Protein AF-A0A1Y2CZI5-F1 (afdb_monomer_lite)

Structure (mmCIF, N/CA/C/O backbone):
data_AF-A0A1Y2CZI5-F1
#
_entry.id   AF-A0A1Y2CZI5-F1
#
loop_
_atom_site.group_PDB
_atom_site.id
_atom_site.type_symbol
_atom_site.label_atom_id
_atom_site.label_alt_id
_atom_site.label_comp_id
_atom_site.label_asym_id
_atom_site.label_entity_id
_atom_site.label_seq_id
_atom_site.pdbx_PDB_ins_code
_atom_site.Cartn_x
_atom_site.Cartn_y
_atom_site.Cartn_z
_atom_site.occupancy
_atom_site.B_iso_or_equiv
_atom_site.auth_seq_id
_atom_site.auth_comp_id
_atom_site.auth_asym_id
_atom_site.auth_atom_id
_atom_site.pdbx_PDB_model_num
ATOM 1 N N . MET A 1 1 ? -21.060 -23.706 -5.623 1.00 43.91 1 MET A N 1
ATOM 2 C CA . MET A 1 1 ? -20.059 -22.884 -6.348 1.00 43.91 1 MET A CA 1
ATOM 3 C C . MET A 1 1 ? -20.024 -21.435 -5.858 1.00 43.91 1 MET A C 1
ATOM 5 O O . MET A 1 1 ? -18.934 -20.980 -5.544 1.00 43.91 1 MET A O 1
ATOM 9 N N . ARG A 1 2 ? -21.166 -20.739 -5.695 1.00 41.38 2 ARG A N 1
ATOM 10 C CA . ARG A 1 2 ? -21.216 -19.366 -5.136 1.00 41.38 2 ARG A CA 1
ATOM 11 C C . ARG A 1 2 ? -20.555 -19.220 -3.750 1.00 41.38 2 ARG A C 1
ATOM 13 O O . ARG A 1 2 ? -19.788 -18.287 -3.561 1.00 41.38 2 ARG A O 1
ATOM 20 N N . GLY A 1 3 ? -20.729 -20.196 -2.853 1.00 44.66 3 GLY A N 1
ATOM 21 C CA . GLY A 1 3 ? -20.149 -20.149 -1.500 1.00 44.66 3 GLY A CA 1
ATOM 22 C C . GLY A 1 3 ? -18.612 -20.156 -1.416 1.00 44.66 3 GLY A C 1
ATOM 23 O O . GLY A 1 3 ? -18.057 -19.553 -0.510 1.00 44.66 3 GLY A O 1
ATOM 24 N N . VAL A 1 4 ? -17.891 -20.770 -2.367 1.00 49.34 4 VAL A N 1
ATOM 25 C CA . VAL A 1 4 ? -16.408 -20.823 -2.322 1.00 49.34 4 VAL A CA 1
ATOM 26 C C . VAL A 1 4 ? -15.793 -19.480 -2.730 1.00 49.34 4 VAL A C 1
ATOM 28 O O . VAL A 1 4 ? -14.817 -19.033 -2.133 1.00 49.34 4 VAL A O 1
ATOM 31 N N . MET A 1 5 ? -16.403 -18.810 -3.712 1.00 50.72 5 MET A N 1
ATOM 32 C CA . MET A 1 5 ? -16.009 -17.464 -4.135 1.00 50.72 5 MET A CA 1
ATOM 33 C C . MET A 1 5 ? -16.440 -16.397 -3.128 1.00 50.72 5 MET A C 1
ATOM 35 O O . MET A 1 5 ? -15.649 -15.506 -2.839 1.00 50.72 5 MET A O 1
ATOM 39 N N . ALA A 1 6 ? -17.634 -16.517 -2.535 1.00 48.41 6 ALA A N 1
ATOM 40 C CA . ALA A 1 6 ? -18.062 -15.651 -1.434 1.00 48.41 6 ALA A CA 1
ATOM 41 C C . ALA A 1 6 ? -17.072 -15.720 -0.259 1.00 48.41 6 ALA A C 1
ATOM 43 O O . ALA A 1 6 ? -16.664 -14.691 0.267 1.00 48.41 6 ALA A O 1
ATOM 44 N N . MET A 1 7 ? -16.566 -16.918 0.056 1.00 52.22 7 MET A N 1
ATOM 45 C CA . MET A 1 7 ? -15.538 -17.100 1.079 1.00 52.22 7 MET A CA 1
ATOM 46 C C . MET A 1 7 ? -14.205 -16.432 0.695 1.00 52.22 7 MET A C 1
ATOM 48 O O . MET A 1 7 ? -13.602 -15.761 1.526 1.00 52.22 7 MET A O 1
ATOM 52 N N . ALA A 1 8 ? -13.747 -16.555 -0.558 1.00 49.16 8 ALA A N 1
ATOM 53 C CA . ALA A 1 8 ? -12.520 -15.901 -1.040 1.00 49.16 8 ALA A CA 1
ATOM 54 C C . ALA A 1 8 ? -12.619 -14.363 -1.091 1.00 49.16 8 ALA A C 1
ATOM 56 O O . ALA A 1 8 ? -11.621 -13.674 -0.877 1.00 49.16 8 ALA A O 1
ATOM 57 N N . VAL A 1 9 ? -13.816 -13.823 -1.333 1.00 47.09 9 VAL A N 1
ATOM 58 C CA . VAL A 1 9 ? -14.096 -12.380 -1.289 1.00 47.09 9 VAL A CA 1
ATOM 59 C C . VAL A 1 9 ? -14.197 -11.885 0.159 1.00 47.09 9 VAL A C 1
ATOM 61 O O . VAL A 1 9 ? -13.548 -10.895 0.494 1.00 47.09 9 VAL A O 1
ATOM 64 N N . ALA A 1 10 ? -14.876 -12.612 1.051 1.00 49.97 10 ALA A N 1
ATOM 65 C CA . ALA A 1 10 ? -14.895 -12.323 2.490 1.00 49.97 10 ALA A CA 1
ATOM 66 C C . ALA A 1 10 ? -13.476 -12.345 3.103 1.00 49.97 10 ALA A C 1
ATOM 68 O O . ALA A 1 10 ? -13.124 -11.503 3.932 1.00 49.97 10 ALA A O 1
ATOM 69 N N . MET A 1 11 ? -12.594 -13.225 2.607 1.00 55.53 11 MET A N 1
ATOM 70 C CA . MET A 1 11 ? -11.165 -13.272 2.958 1.00 55.53 11 MET A CA 1
ATOM 71 C C . MET A 1 11 ? -10.382 -11.995 2.596 1.00 55.53 11 MET A C 1
ATOM 73 O O . MET A 1 11 ? -9.362 -11.708 3.231 1.00 55.53 11 MET A O 1
ATOM 77 N N . ALA A 1 12 ? -10.834 -11.205 1.614 1.00 50.03 12 ALA A N 1
ATOM 78 C CA . ALA A 1 12 ? -10.233 -9.908 1.304 1.00 50.03 12 ALA A CA 1
ATOM 79 C C . ALA A 1 12 ? -10.639 -8.817 2.318 1.00 50.03 12 ALA A C 1
ATOM 81 O O . ALA A 1 12 ? -9.858 -7.888 2.544 1.00 50.03 12 ALA A O 1
ATOM 82 N N . GLY A 1 13 ? -11.793 -8.957 2.979 1.00 45.16 13 GLY A N 1
ATOM 83 C CA . GLY A 1 13 ? -12.337 -7.991 3.940 1.00 45.16 13 GLY A CA 1
ATOM 84 C C . GLY A 1 13 ? -11.952 -8.239 5.404 1.00 45.16 13 GLY A C 1
ATOM 85 O O . GLY A 1 13 ? -11.730 -7.287 6.146 1.00 45.16 13 GLY A O 1
ATOM 86 N N . CYS A 1 14 ? -11.791 -9.491 5.843 1.00 47.22 14 CYS A N 1
ATOM 87 C CA . CYS A 1 14 ? -11.572 -9.780 7.267 1.00 47.22 14 CYS A CA 1
ATOM 88 C C . CYS A 1 14 ? -10.125 -9.492 7.732 1.00 47.22 14 CYS A C 1
ATOM 90 O O . CYS A 1 14 ? -9.143 -9.974 7.158 1.00 47.22 14 CYS A O 1
ATOM 92 N N . GLY A 1 15 ? -9.985 -8.701 8.802 1.00 45.84 15 GLY A N 1
ATOM 93 C CA . GLY A 1 15 ? -8.705 -8.267 9.390 1.00 45.84 15 GLY A CA 1
ATOM 94 C C . GLY A 1 15 ? -8.096 -9.204 10.448 1.00 45.84 15 GLY A C 1
ATOM 95 O O . GLY A 1 15 ? -7.118 -8.829 11.091 1.00 45.84 15 GLY A O 1
ATOM 96 N N . GLY A 1 16 ? -8.655 -10.401 10.660 1.00 50.38 16 GLY A N 1
ATOM 97 C CA . GLY A 1 16 ? -8.177 -11.368 11.658 1.00 50.38 16 GLY A CA 1
ATOM 98 C C . GLY A 1 16 ? -7.331 -12.489 11.045 1.00 50.38 16 GLY A C 1
ATOM 99 O O . GLY A 1 16 ? -7.824 -13.240 10.205 1.00 50.38 16 GLY A O 1
ATOM 100 N N . GLY A 1 17 ? -6.075 -12.631 11.485 1.00 54.59 17 GLY A N 1
ATOM 101 C CA . GLY A 1 17 ? -5.131 -13.638 10.969 1.00 54.59 17 GLY A CA 1
ATOM 102 C C . GLY A 1 17 ? -5.592 -15.092 11.146 1.00 54.59 17 GLY A C 1
ATOM 103 O O . GLY A 1 17 ? -5.389 -15.910 10.249 1.00 54.59 17 GLY A O 1
ATOM 104 N N . ASP A 1 18 ? -6.285 -15.408 12.241 1.00 56.19 18 ASP A N 1
ATOM 105 C CA . ASP A 1 18 ? -6.706 -16.785 12.541 1.00 56.19 18 ASP A CA 1
ATOM 106 C C . ASP A 1 18 ? -7.914 -17.225 11.697 1.00 56.19 18 ASP A C 1
ATOM 108 O O . ASP A 1 18 ? -7.933 -18.332 11.156 1.00 56.19 18 ASP A O 1
ATOM 112 N N . ALA A 1 19 ? -8.883 -16.326 11.490 1.00 60.84 19 ALA A N 1
ATOM 113 C CA . ALA A 1 19 ? -10.051 -16.578 10.643 1.00 60.84 19 ALA A CA 1
ATOM 114 C C . ALA A 1 19 ? -9.662 -16.721 9.163 1.00 60.84 19 ALA A C 1
ATOM 116 O O . ALA A 1 19 ? -10.159 -17.612 8.472 1.00 60.84 19 ALA A O 1
ATOM 117 N N . ALA A 1 20 ? -8.716 -15.899 8.692 1.00 58.16 20 ALA A N 1
ATOM 118 C CA . ALA A 1 20 ? -8.153 -16.044 7.356 1.00 58.16 20 ALA A CA 1
ATOM 119 C C . ALA A 1 20 ? -7.488 -17.420 7.200 1.00 58.16 20 ALA A C 1
ATOM 121 O O . ALA A 1 20 ? -7.803 -18.152 6.266 1.00 58.16 20 ALA A O 1
ATOM 122 N N . THR A 1 21 ? -6.638 -17.826 8.148 1.00 57.19 21 THR A N 1
ATOM 123 C CA . THR A 1 21 ? -5.921 -19.112 8.089 1.00 57.19 21 THR A CA 1
ATOM 124 C C . THR A 1 21 ? -6.876 -20.314 8.046 1.00 57.19 21 THR A C 1
ATOM 126 O O . THR A 1 21 ? -6.683 -21.223 7.236 1.00 57.19 21 THR A O 1
ATOM 129 N N . ALA A 1 22 ? -7.955 -20.300 8.836 1.00 62.81 22 ALA A N 1
ATOM 130 C CA . ALA A 1 22 ? -8.986 -21.341 8.812 1.00 62.81 22 ALA A CA 1
ATOM 131 C C . ALA A 1 22 ? -9.787 -21.368 7.492 1.00 62.81 22 ALA A C 1
ATOM 133 O O . ALA A 1 22 ? -10.063 -22.443 6.951 1.00 62.81 22 ALA A O 1
ATOM 134 N N . ALA A 1 23 ? -10.115 -20.201 6.927 1.00 64.06 23 ALA A N 1
ATOM 135 C CA . ALA A 1 23 ? -10.774 -20.100 5.625 1.00 64.06 23 ALA A CA 1
ATOM 136 C C . ALA A 1 23 ? -9.881 -20.628 4.487 1.00 64.06 23 ALA A C 1
ATOM 138 O O . ALA A 1 23 ? -10.355 -21.358 3.613 1.00 64.06 23 ALA A O 1
ATOM 139 N N . PHE A 1 24 ? -8.573 -20.358 4.542 1.00 60.88 24 PHE A N 1
ATOM 140 C CA . PHE A 1 24 ? -7.605 -20.900 3.588 1.00 60.88 24 PHE A CA 1
ATOM 141 C C . PHE A 1 24 ? -7.429 -22.418 3.720 1.00 60.88 24 PHE A C 1
ATOM 143 O O . PHE A 1 24 ? -7.357 -23.097 2.698 1.00 60.88 24 PHE A O 1
ATOM 150 N N . ALA A 1 25 ? -7.453 -22.982 4.933 1.00 61.94 25 ALA A N 1
ATOM 151 C CA . ALA A 1 25 ? -7.458 -24.436 5.129 1.00 61.94 25 ALA A CA 1
ATOM 152 C C . ALA A 1 25 ? -8.707 -25.095 4.509 1.00 61.94 25 ALA A C 1
ATOM 154 O O . ALA A 1 25 ? -8.621 -26.165 3.904 1.00 61.94 25 ALA A O 1
ATOM 155 N N . LYS A 1 26 ? -9.863 -24.423 4.579 1.00 66.44 26 LYS A N 1
ATOM 156 C CA . LYS A 1 26 ? -11.109 -24.884 3.950 1.00 66.44 26 LYS A CA 1
ATOM 157 C C . LYS A 1 26 ? -11.052 -24.793 2.419 1.00 66.44 26 LYS A C 1
ATOM 159 O O . LYS A 1 26 ? -11.504 -25.714 1.744 1.00 66.44 26 LYS A O 1
ATOM 164 N N . VAL A 1 27 ? -10.440 -23.746 1.856 1.00 61.19 27 VAL A N 1
ATOM 165 C CA . VAL A 1 27 ? -10.184 -23.632 0.403 1.00 61.19 27 VAL A CA 1
ATOM 166 C C . VAL A 1 27 ? -9.156 -24.653 -0.084 1.00 61.19 27 VAL A C 1
ATOM 168 O O . VAL A 1 27 ? -9.326 -25.205 -1.170 1.00 61.19 27 VAL A O 1
ATOM 171 N N . ALA A 1 28 ? -8.135 -24.968 0.714 1.00 57.91 28 ALA A N 1
ATOM 172 C CA . ALA A 1 28 ? -7.185 -26.038 0.416 1.00 57.91 28 ALA A CA 1
ATOM 173 C C . ALA A 1 28 ? -7.880 -27.410 0.385 1.00 57.91 28 ALA A C 1
ATOM 175 O O . ALA A 1 28 ? -7.688 -28.177 -0.557 1.00 57.91 28 ALA A O 1
ATOM 176 N N . ALA A 1 29 ? -8.768 -27.683 1.347 1.00 65.44 29 ALA A N 1
ATOM 177 C CA . ALA A 1 29 ? -9.583 -28.896 1.355 1.00 65.44 29 ALA A CA 1
ATOM 178 C C . ALA A 1 29 ? -10.532 -28.966 0.144 1.00 65.44 29 ALA A C 1
ATOM 180 O O . ALA A 1 29 ? -10.679 -30.023 -0.470 1.00 65.44 29 ALA A O 1
ATOM 181 N N . LEU A 1 30 ? -11.133 -27.839 -0.251 1.00 65.56 30 LEU A N 1
ATOM 182 C CA . LEU A 1 30 ? -12.016 -27.749 -1.418 1.00 65.56 30 LEU A CA 1
ATOM 183 C C . LEU A 1 30 ? -11.267 -27.790 -2.760 1.00 65.56 30 LEU A C 1
ATOM 185 O O . LEU A 1 30 ? -11.841 -28.253 -3.744 1.00 65.56 30 LEU A O 1
ATOM 189 N N . SER A 1 31 ? -9.995 -27.378 -2.806 1.00 58.03 31 SER A N 1
ATOM 190 C CA . SER A 1 31 ? -9.148 -27.422 -4.012 1.00 58.03 31 SER A CA 1
ATOM 191 C C . SER A 1 31 ? -8.842 -28.840 -4.492 1.00 58.03 31 SER A C 1
ATOM 193 O O . SER A 1 31 ? -8.422 -29.020 -5.629 1.00 58.03 31 SER A O 1
ATOM 195 N N . THR A 1 32 ? -9.116 -29.865 -3.680 1.00 59.94 32 THR A N 1
ATOM 196 C CA . THR A 1 32 ? -9.090 -31.266 -4.131 1.00 59.94 32 THR A CA 1
ATOM 197 C C . THR A 1 32 ? -10.141 -31.564 -5.209 1.00 59.94 32 THR A C 1
ATOM 199 O O . THR A 1 32 ? -10.016 -32.548 -5.936 1.00 59.94 32 THR A O 1
ATOM 202 N N . ARG A 1 33 ? -11.159 -30.706 -5.374 1.00 65.75 33 ARG A N 1
ATOM 203 C CA . ARG A 1 33 ? -12.142 -30.794 -6.461 1.00 65.75 33 ARG A CA 1
ATOM 204 C C . ARG A 1 33 ? -11.700 -29.938 -7.652 1.00 65.75 33 ARG A C 1
ATOM 206 O O . ARG A 1 33 ? -11.676 -28.713 -7.554 1.00 65.75 33 ARG A O 1
ATOM 213 N N . ASN A 1 34 ? -11.449 -30.585 -8.797 1.00 64.50 34 ASN A N 1
ATOM 214 C CA . ASN A 1 34 ? -11.023 -29.969 -10.070 1.00 64.50 34 ASN A CA 1
ATOM 215 C C . ASN A 1 34 ? -11.777 -28.682 -10.455 1.00 64.50 34 ASN A C 1
ATOM 217 O O . ASN A 1 34 ? -11.180 -27.763 -11.002 1.00 64.50 34 ASN A O 1
ATOM 221 N N . SER A 1 35 ? -13.065 -28.567 -10.115 1.00 70.50 35 SER A N 1
ATOM 222 C CA . SER A 1 35 ? -13.884 -27.391 -10.437 1.00 70.50 35 SER A CA 1
ATOM 223 C C . SER A 1 35 ? -13.437 -26.086 -9.767 1.00 70.50 35 SER A C 1
ATOM 225 O O . SER A 1 35 ? -13.902 -25.022 -10.159 1.00 70.50 35 SER A O 1
ATOM 227 N N . VAL A 1 36 ? -12.617 -26.145 -8.712 1.00 70.31 36 VAL A N 1
ATOM 228 C CA . VAL A 1 36 ? -12.179 -24.951 -7.965 1.00 70.31 36 VAL A CA 1
ATOM 229 C C . VAL A 1 36 ? -10.988 -24.266 -8.637 1.00 70.31 36 VAL A C 1
ATOM 231 O O . VAL A 1 36 ? -10.862 -23.049 -8.538 1.00 70.31 36 VAL A O 1
ATOM 234 N N . LEU A 1 37 ? -10.150 -25.017 -9.359 1.00 76.50 37 LEU A N 1
ATOM 235 C CA . LEU A 1 37 ? -8.983 -24.470 -10.061 1.00 76.50 37 LEU A CA 1
ATOM 236 C C . LEU A 1 37 ? -9.392 -23.574 -11.237 1.00 76.50 37 LEU A C 1
ATOM 238 O O . LEU A 1 37 ? -8.804 -22.511 -11.434 1.00 76.50 37 LEU A O 1
ATOM 242 N N . ASP A 1 38 ? -10.448 -23.975 -11.947 1.00 80.62 38 ASP A N 1
ATOM 243 C CA . ASP A 1 38 ? -10.998 -23.241 -13.091 1.00 80.62 38 ASP A CA 1
ATOM 244 C C . ASP A 1 38 ? -12.061 -22.208 -12.687 1.00 80.62 38 ASP A C 1
ATOM 246 O O . ASP A 1 38 ? -12.578 -21.475 -13.531 1.00 80.62 38 ASP A O 1
ATOM 250 N N . ALA A 1 39 ? -12.408 -22.124 -11.399 1.00 83.06 39 ALA A N 1
ATOM 251 C CA . ALA A 1 39 ? -13.369 -21.140 -10.927 1.00 83.06 39 ALA A CA 1
ATOM 252 C C . ALA A 1 39 ? -12.776 -19.731 -11.046 1.00 83.06 39 ALA A C 1
ATOM 254 O O . ALA A 1 39 ? -11.789 -19.390 -10.386 1.00 83.06 39 ALA A O 1
ATOM 255 N N . THR A 1 40 ? -13.414 -18.897 -11.864 1.00 88.19 40 THR A N 1
ATOM 256 C CA . THR A 1 40 ? -13.052 -17.491 -12.045 1.00 88.19 40 THR A CA 1
ATOM 257 C C . THR A 1 40 ? -14.077 -16.558 -11.410 1.00 88.19 40 THR A C 1
ATOM 259 O O . THR A 1 40 ? -15.275 -16.848 -11.408 1.00 88.19 40 THR A O 1
ATOM 262 N N . ASP A 1 41 ? -13.620 -15.426 -10.880 1.00 89.00 41 ASP A N 1
ATOM 263 C CA . ASP A 1 41 ? -14.491 -14.339 -10.432 1.00 89.00 41 ASP A CA 1
ATOM 264 C C . ASP A 1 41 ? -15.188 -13.650 -11.628 1.00 89.00 41 ASP A C 1
ATOM 266 O O . ASP A 1 41 ? -14.994 -14.010 -12.794 1.00 89.00 41 ASP A O 1
ATOM 270 N N . ARG A 1 42 ? -15.992 -12.611 -11.357 1.00 88.50 42 ARG A N 1
ATOM 271 C CA . ARG A 1 42 ? -16.656 -11.814 -12.411 1.00 88.50 42 ARG A CA 1
ATOM 272 C C . ARG A 1 42 ? -15.668 -11.097 -13.346 1.00 88.50 42 ARG A C 1
ATOM 274 O O . ARG A 1 42 ? -16.053 -10.677 -14.429 1.00 88.50 42 ARG A O 1
ATOM 281 N N . CYS A 1 43 ? -14.413 -10.949 -12.929 1.00 85.44 43 CYS A N 1
ATOM 282 C CA . CYS A 1 43 ? -13.327 -10.356 -13.702 1.00 85.44 43 CYS A CA 1
ATOM 283 C C . CYS A 1 43 ? -12.464 -11.408 -14.426 1.00 85.44 43 CYS A C 1
ATOM 285 O O . CYS A 1 43 ? -11.425 -11.046 -14.980 1.00 85.44 43 CYS A O 1
ATOM 287 N N . GLY A 1 44 ? -12.835 -12.693 -14.397 1.00 86.25 44 GLY A N 1
ATOM 288 C CA . GLY A 1 44 ? -12.043 -13.767 -14.997 1.00 86.25 44 GLY A CA 1
ATOM 289 C C . GLY A 1 44 ? -10.796 -14.166 -14.192 1.00 86.25 44 GLY A C 1
ATOM 290 O O . GLY A 1 44 ? -9.892 -14.794 -14.738 1.00 86.25 44 GLY A O 1
ATOM 291 N N . ARG A 1 45 ? -10.697 -13.797 -12.911 1.00 88.81 45 ARG A N 1
ATOM 292 C CA . ARG A 1 45 ? -9.551 -14.088 -12.036 1.00 88.81 45 ARG A CA 1
ATOM 293 C C . ARG A 1 45 ? -9.774 -15.389 -11.281 1.00 88.81 45 ARG A C 1
ATOM 295 O O . ARG A 1 45 ? -10.793 -15.576 -10.627 1.00 88.81 45 ARG A O 1
ATOM 302 N N . THR A 1 46 ? -8.795 -16.278 -11.348 1.00 89.69 46 THR A N 1
ATOM 303 C CA . THR A 1 46 ? -8.800 -17.546 -10.604 1.00 89.69 46 THR A CA 1
ATOM 304 C C . THR A 1 46 ? -8.425 -17.350 -9.132 1.00 89.69 46 THR A C 1
ATOM 306 O O . THR A 1 46 ? -7.864 -16.320 -8.750 1.00 89.69 46 THR A O 1
ATOM 309 N N . ALA A 1 47 ? -8.639 -18.368 -8.295 1.00 88.88 47 ALA A N 1
ATOM 310 C CA . ALA A 1 47 ? -8.195 -18.359 -6.895 1.00 88.88 47 ALA A CA 1
ATOM 311 C C . ALA A 1 47 ? -6.695 -18.024 -6.737 1.00 88.88 47 ALA A C 1
ATOM 313 O O . ALA A 1 47 ? -6.306 -17.304 -5.816 1.00 88.88 47 ALA A O 1
ATOM 314 N N . LEU A 1 48 ? -5.856 -18.468 -7.681 1.00 89.94 48 LEU A N 1
ATOM 315 C CA . LEU A 1 48 ? -4.422 -18.171 -7.693 1.00 89.94 48 LEU A CA 1
ATOM 316 C C . LEU A 1 48 ? -4.132 -16.675 -7.920 1.00 89.94 48 LEU A C 1
ATOM 318 O O . LEU A 1 48 ? -3.214 -16.131 -7.310 1.00 89.94 48 LEU A O 1
ATOM 322 N N . HIS A 1 49 ? -4.940 -15.981 -8.734 1.00 91.00 49 HIS A N 1
ATOM 323 C CA . HIS A 1 49 ? -4.836 -14.525 -8.881 1.00 91.00 49 HIS A CA 1
ATOM 324 C C . HIS A 1 49 ? -5.149 -13.816 -7.562 1.00 91.00 49 HIS A C 1
ATOM 326 O O . HIS A 1 49 ? -4.446 -12.883 -7.183 1.00 91.00 49 HIS A O 1
ATOM 332 N N . HIS A 1 50 ? -6.181 -14.261 -6.842 1.00 90.12 50 HIS A N 1
ATOM 333 C CA . HIS A 1 50 ? -6.522 -13.688 -5.541 1.00 90.12 50 HIS A CA 1
ATOM 334 C C . HIS A 1 50 ? -5.447 -13.964 -4.488 1.00 90.12 50 HIS A C 1
ATOM 336 O O . HIS A 1 50 ? -5.145 -13.067 -3.699 1.00 90.12 50 HIS A O 1
ATOM 342 N N . ALA A 1 51 ? -4.822 -15.146 -4.501 1.00 90.00 51 ALA A N 1
ATOM 343 C CA . ALA A 1 51 ? -3.682 -15.452 -3.638 1.00 90.00 51 ALA A CA 1
ATOM 344 C C . ALA A 1 51 ? -2.511 -14.494 -3.911 1.00 90.00 51 ALA A C 1
ATOM 346 O O . ALA A 1 51 ? -2.011 -13.859 -2.986 1.00 90.00 51 ALA A O 1
ATOM 347 N N . ALA A 1 52 ? -2.144 -14.302 -5.179 1.00 90.81 52 ALA A N 1
ATOM 348 C CA . ALA A 1 52 ? -1.095 -13.363 -5.575 1.00 90.81 52 ALA A CA 1
ATOM 349 C C . ALA A 1 52 ? -1.415 -11.907 -5.196 1.00 90.81 52 ALA A C 1
ATOM 351 O O . ALA A 1 52 ? -0.575 -11.208 -4.636 1.00 90.81 52 ALA A O 1
ATOM 352 N N . LEU A 1 53 ? -2.651 -11.449 -5.422 1.00 90.19 53 LEU A N 1
ATOM 353 C CA . LEU A 1 53 ? -3.088 -10.111 -5.008 1.00 90.19 53 LEU A CA 1
ATOM 354 C C . LEU A 1 53 ? -3.050 -9.940 -3.482 1.00 90.19 53 LEU A C 1
ATOM 356 O O . LEU A 1 53 ? -2.649 -8.886 -2.991 1.00 90.19 53 LEU A O 1
ATOM 360 N N . SER A 1 54 ? -3.430 -10.980 -2.739 1.00 89.62 54 SER A N 1
ATOM 361 C CA . SER A 1 54 ? -3.449 -10.975 -1.273 1.00 89.62 54 SER A CA 1
ATOM 362 C C . SER A 1 54 ? -2.054 -11.045 -0.661 1.00 89.62 54 SER A C 1
ATOM 364 O O . SER A 1 54 ? -1.865 -10.548 0.446 1.00 89.62 54 SER A O 1
ATOM 366 N N . ALA A 1 55 ? -1.066 -11.603 -1.368 1.00 90.56 55 ALA A N 1
ATOM 367 C CA . ALA A 1 55 ? 0.317 -11.672 -0.897 1.00 90.56 55 ALA A CA 1
ATOM 368 C C . ALA A 1 55 ? 0.925 -10.282 -0.641 1.00 90.56 55 ALA A C 1
ATOM 370 O O . ALA A 1 55 ? 1.762 -10.137 0.247 1.00 90.56 55 ALA A O 1
ATOM 371 N N . ASN A 1 56 ? 0.451 -9.254 -1.354 1.00 85.25 56 ASN A N 1
ATOM 372 C CA . ASN A 1 56 ? 0.894 -7.869 -1.173 1.00 85.25 56 ASN A CA 1
ATOM 373 C C . ASN A 1 56 ? 0.208 -7.153 0.001 1.00 85.25 56 ASN A C 1
ATOM 375 O O . ASN A 1 56 ? 0.604 -6.047 0.369 1.00 85.25 56 ASN A O 1
ATOM 379 N N . VAL A 1 57 ? -0.821 -7.755 0.603 1.00 87.25 57 VAL A N 1
ATOM 380 C CA . VAL A 1 57 ? -1.484 -7.198 1.783 1.00 87.25 57 VAL A CA 1
ATOM 381 C C . VAL A 1 57 ? -0.713 -7.629 3.028 1.00 87.25 57 VAL A C 1
ATOM 383 O O . VAL A 1 57 ? -0.532 -8.820 3.302 1.00 87.25 57 VAL A O 1
ATOM 386 N N . LYS A 1 58 ? -0.257 -6.648 3.814 1.00 84.31 58 LYS A N 1
ATOM 387 C CA . LYS A 1 58 ? 0.531 -6.886 5.029 1.00 84.31 58 LYS A CA 1
ATOM 388 C C . LYS A 1 58 ? -0.202 -7.850 5.971 1.00 84.31 58 LYS A C 1
ATOM 390 O O . LYS A 1 58 ? -1.348 -7.616 6.337 1.00 84.31 58 LYS A O 1
ATOM 395 N N . GLY A 1 59 ? 0.478 -8.928 6.368 1.00 86.69 59 GLY A N 1
ATOM 396 C CA . GLY A 1 59 ? -0.067 -9.960 7.262 1.00 86.69 59 GLY A CA 1
ATOM 397 C C . GLY A 1 59 ? -0.806 -11.112 6.569 1.00 86.69 59 GLY A C 1
ATOM 398 O O . GLY A 1 59 ? -1.147 -12.078 7.242 1.00 86.69 59 GLY A O 1
ATOM 399 N N . ARG A 1 60 ? -1.008 -11.071 5.243 1.00 87.94 60 ARG A N 1
ATOM 400 C CA . ARG A 1 60 ? -1.696 -12.137 4.482 1.00 87.94 60 ARG A CA 1
ATOM 401 C C . ARG A 1 60 ? -0.769 -13.010 3.630 1.00 87.94 60 ARG A C 1
ATOM 403 O O . ARG A 1 60 ? -1.226 -13.956 2.996 1.00 87.94 60 ARG A O 1
ATOM 410 N N . ILE A 1 61 ? 0.537 -12.740 3.655 1.00 90.50 61 ILE A N 1
ATOM 411 C CA . ILE A 1 61 ? 1.538 -13.427 2.825 1.00 90.50 61 ILE A CA 1
ATOM 412 C C . ILE A 1 61 ? 1.610 -14.938 3.088 1.00 90.50 61 ILE A C 1
ATOM 414 O O . ILE A 1 61 ? 1.629 -15.724 2.148 1.00 90.50 61 ILE A O 1
ATOM 418 N N . LEU A 1 62 ? 1.568 -15.363 4.356 1.00 87.56 62 LEU A N 1
ATOM 419 C CA . LEU A 1 62 ? 1.609 -16.784 4.723 1.00 87.56 62 LEU A CA 1
ATOM 420 C C . LEU A 1 62 ? 0.372 -17.529 4.221 1.00 87.56 62 LEU A C 1
ATOM 422 O O . LEU A 1 62 ? 0.470 -18.650 3.729 1.00 87.56 62 LEU A O 1
ATOM 426 N N . ALA A 1 63 ? -0.782 -16.874 4.297 1.00 86.62 63 ALA A N 1
ATOM 427 C CA . ALA A 1 63 ? -2.046 -17.428 3.853 1.00 86.62 63 ALA A CA 1
ATOM 428 C C . ALA A 1 63 ? -2.097 -17.549 2.318 1.00 86.62 63 ALA A C 1
ATOM 430 O O . ALA A 1 63 ? -2.488 -18.584 1.780 1.00 86.62 63 ALA A O 1
ATOM 431 N N . ALA A 1 64 ? -1.592 -16.533 1.610 1.00 90.56 64 ALA A N 1
ATOM 432 C CA . ALA A 1 64 ? -1.405 -16.569 0.163 1.00 90.56 64 ALA A CA 1
ATOM 433 C C . ALA A 1 64 ? -0.447 -17.690 -0.279 1.00 90.56 64 ALA A C 1
ATOM 435 O O . ALA A 1 64 ? -0.774 -18.429 -1.208 1.00 90.56 64 ALA A O 1
ATOM 436 N N . ARG A 1 65 ? 0.692 -17.863 0.412 1.00 91.31 65 ARG A N 1
ATOM 437 C CA . ARG A 1 65 ? 1.644 -18.965 0.174 1.00 91.31 65 ARG A CA 1
ATOM 438 C C . ARG A 1 65 ? 0.984 -20.328 0.364 1.00 91.31 65 ARG A C 1
ATOM 440 O O . ARG A 1 65 ? 1.086 -21.175 -0.516 1.00 91.31 65 ARG A O 1
ATOM 447 N N . ALA A 1 66 ? 0.267 -20.522 1.471 1.00 87.31 66 ALA A N 1
ATOM 448 C CA . ALA A 1 66 ? -0.443 -21.769 1.748 1.00 87.31 66 ALA A CA 1
ATOM 449 C C . ALA A 1 66 ? -1.503 -22.076 0.677 1.00 87.31 66 ALA A C 1
ATOM 451 O O . ALA A 1 66 ? -1.607 -23.210 0.215 1.00 87.31 66 ALA A O 1
ATOM 452 N N . CYS A 1 67 ? -2.243 -21.057 0.231 1.00 87.88 67 CYS A N 1
ATOM 453 C CA . CYS A 1 67 ? -3.226 -21.186 -0.842 1.00 87.88 67 CYS A CA 1
ATOM 454 C C . CYS A 1 67 ? -2.577 -21.609 -2.167 1.00 87.88 67 CYS A C 1
ATOM 456 O O . CYS A 1 67 ? -3.016 -22.573 -2.792 1.00 87.88 67 CYS A O 1
ATOM 458 N N . ALA A 1 68 ? -1.500 -20.934 -2.578 1.00 90.62 68 ALA A N 1
ATOM 459 C CA . ALA A 1 68 ? -0.790 -21.268 -3.810 1.00 90.62 68 ALA A CA 1
ATOM 460 C C . ALA A 1 68 ? -0.155 -22.663 -3.759 1.00 90.62 68 ALA A C 1
ATOM 462 O O . ALA A 1 68 ? -0.264 -23.405 -4.731 1.00 90.62 68 ALA A O 1
ATOM 463 N N . ALA A 1 69 ? 0.428 -23.057 -2.623 1.00 89.38 69 ALA A N 1
ATOM 464 C CA . ALA A 1 69 ? 0.969 -24.400 -2.423 1.00 89.38 69 ALA A CA 1
ATOM 465 C C . ALA A 1 69 ? -0.126 -25.482 -2.492 1.00 89.38 69 ALA A C 1
ATOM 467 O O . ALA A 1 69 ? 0.070 -26.531 -3.109 1.00 89.38 69 ALA A O 1
ATOM 468 N N . ALA A 1 70 ? -1.307 -25.226 -1.917 1.00 87.00 70 ALA A N 1
ATOM 469 C CA . ALA A 1 70 ? -2.447 -26.137 -2.003 1.00 87.00 70 ALA A CA 1
ATOM 470 C C . ALA A 1 70 ? -2.966 -26.274 -3.444 1.00 87.00 70 ALA A C 1
ATOM 472 O O . ALA A 1 70 ? -3.197 -27.389 -3.910 1.00 87.00 70 ALA A O 1
ATOM 473 N N . ILE A 1 71 ? -3.082 -25.154 -4.166 1.00 87.25 71 ILE A N 1
ATOM 474 C CA . ILE A 1 71 ? -3.437 -25.122 -5.593 1.00 87.25 71 ILE A CA 1
ATOM 475 C C . ILE A 1 71 ? -2.415 -25.909 -6.419 1.00 87.25 71 ILE A C 1
ATOM 477 O O . ILE A 1 71 ? -2.799 -26.715 -7.261 1.00 87.25 71 ILE A O 1
ATOM 481 N N . ALA A 1 72 ? -1.122 -25.725 -6.153 1.00 88.12 72 ALA A N 1
ATOM 482 C CA . ALA A 1 72 ? -0.051 -26.430 -6.842 1.00 88.12 72 ALA A CA 1
ATOM 483 C C . ALA A 1 72 ? -0.055 -27.935 -6.579 1.00 88.12 72 ALA A C 1
ATOM 485 O O . ALA A 1 72 ? 0.082 -28.735 -7.503 1.00 88.12 72 ALA A O 1
ATOM 486 N N . THR A 1 73 ? -0.298 -28.334 -5.335 1.00 87.75 73 THR A N 1
ATOM 487 C CA . THR A 1 73 ? -0.432 -29.747 -4.967 1.00 87.75 73 THR A CA 1
ATOM 488 C C . THR A 1 73 ? -1.647 -30.375 -5.652 1.00 87.75 73 THR A C 1
ATOM 490 O O . THR A 1 73 ? -1.546 -31.459 -6.226 1.00 87.75 73 THR A O 1
ATOM 493 N N . ALA A 1 74 ? -2.788 -29.676 -5.666 1.00 84.62 74 ALA A N 1
ATOM 494 C CA . ALA A 1 74 ? -3.982 -30.121 -6.377 1.00 84.62 74 ALA A CA 1
ATOM 495 C C . ALA A 1 74 ? -3.734 -30.240 -7.889 1.00 84.62 74 ALA A C 1
ATOM 497 O O . ALA A 1 74 ? -4.129 -31.229 -8.501 1.00 84.62 74 ALA A O 1
ATOM 498 N N . ALA A 1 75 ? -3.032 -29.279 -8.489 1.00 84.81 75 ALA A N 1
ATOM 499 C CA . ALA A 1 75 ? -2.661 -29.312 -9.898 1.00 84.81 75 ALA A CA 1
ATOM 500 C C . ALA A 1 75 ? -1.793 -30.529 -10.239 1.00 84.81 75 ALA A C 1
ATOM 502 O O . ALA A 1 75 ? -2.110 -31.261 -11.176 1.00 84.81 75 ALA A O 1
ATOM 503 N N . LYS A 1 76 ? -0.746 -30.795 -9.445 1.00 85.25 76 LYS A N 1
ATOM 504 C CA . LYS A 1 76 ? 0.140 -31.957 -9.621 1.00 85.25 76 LYS A CA 1
ATOM 505 C C . LYS A 1 76 ? -0.623 -33.278 -9.520 1.00 85.25 76 LYS A C 1
ATOM 507 O O . LYS A 1 76 ? -0.455 -34.140 -10.378 1.00 85.25 76 LYS A O 1
ATOM 512 N N . ASN A 1 77 ? -1.509 -33.405 -8.532 1.00 83.88 77 ASN A N 1
ATOM 513 C CA . ASN A 1 77 ? -2.300 -34.621 -8.319 1.00 83.88 77 ASN A CA 1
ATOM 514 C C . ASN A 1 77 ? -3.327 -34.876 -9.436 1.00 83.88 77 ASN A C 1
ATOM 516 O O . ASN A 1 77 ? -3.653 -36.026 -9.716 1.00 83.88 77 ASN A O 1
ATOM 520 N N . ASN A 1 78 ? -3.815 -33.820 -10.094 1.00 76.00 78 ASN A N 1
ATOM 521 C CA . ASN A 1 78 ? -4.817 -33.913 -11.160 1.00 76.00 78 ASN A CA 1
ATOM 522 C C . ASN A 1 78 ? -4.215 -33.945 -12.580 1.00 76.00 78 ASN A C 1
ATOM 524 O O . ASN A 1 78 ? -4.896 -34.328 -13.534 1.00 76.00 78 ASN A O 1
ATOM 528 N N . SER A 1 79 ? -2.932 -33.599 -12.733 1.00 62.88 79 SER A N 1
ATOM 529 C CA . SER A 1 79 ? -2.244 -33.524 -14.026 1.00 62.88 79 SER A CA 1
ATOM 530 C C . SER A 1 79 ? -2.075 -34.843 -14.804 1.00 62.88 79 SER A C 1
ATOM 532 O O . SER A 1 79 ? -2.007 -34.738 -16.030 1.00 62.88 79 SER A O 1
ATOM 534 N N . PRO A 1 80 ? -2.008 -36.064 -14.221 1.00 61.78 80 PRO A N 1
ATOM 535 C CA . PRO A 1 80 ? -1.761 -37.253 -15.045 1.00 61.78 80 PRO A CA 1
ATOM 536 C C . PRO A 1 80 ? -2.947 -37.625 -15.949 1.00 61.78 80 PRO A C 1
ATOM 538 O O . PRO A 1 80 ? -2.766 -38.371 -16.907 1.00 61.78 80 PRO A O 1
ATOM 541 N N . HIS A 1 81 ? -4.149 -37.100 -15.685 1.00 59.31 81 HIS A N 1
ATOM 542 C CA . HIS A 1 81 ? -5.370 -37.516 -16.382 1.00 59.31 81 HIS A CA 1
ATOM 543 C C . HIS A 1 81 ? -5.939 -36.488 -17.369 1.00 59.31 81 HIS A C 1
ATOM 545 O O . HIS A 1 81 ? -6.839 -36.839 -18.130 1.00 59.31 81 HIS A O 1
ATOM 551 N N . ASN A 1 82 ? -5.438 -35.246 -17.405 1.00 68.38 82 ASN A N 1
ATOM 552 C CA . ASN A 1 82 ? -5.921 -34.249 -18.363 1.00 68.38 82 ASN A CA 1
ATOM 553 C C . ASN A 1 82 ? -4.848 -33.201 -18.735 1.00 68.38 82 ASN A C 1
ATOM 555 O O . ASN A 1 82 ? -4.663 -32.226 -18.000 1.00 68.38 82 ASN A O 1
ATOM 559 N N . PRO A 1 83 ? -4.172 -33.336 -19.892 1.00 65.50 83 PRO A N 1
ATOM 560 C CA . PRO A 1 83 ? -3.151 -32.381 -20.318 1.00 65.50 83 PRO A CA 1
ATOM 561 C C . PRO A 1 83 ? -3.719 -30.974 -20.558 1.00 65.50 83 PRO A C 1
ATOM 563 O O . PRO A 1 83 ? -2.993 -30.000 -20.392 1.00 65.50 83 PRO A O 1
ATOM 566 N N . ALA A 1 84 ? -5.009 -30.828 -20.887 1.00 63.72 84 ALA A N 1
ATOM 567 C CA . ALA A 1 84 ? -5.624 -29.521 -21.139 1.00 63.72 84 ALA A CA 1
ATOM 568 C C . ALA A 1 84 ? -5.589 -28.595 -19.906 1.00 63.72 84 ALA A C 1
ATOM 570 O O . ALA A 1 84 ? -5.347 -27.392 -20.039 1.00 63.72 84 ALA A O 1
ATOM 571 N N . ASN A 1 85 ? -5.743 -29.158 -18.704 1.00 66.75 85 ASN A N 1
ATOM 572 C CA . ASN A 1 85 ? -5.694 -28.389 -17.456 1.00 66.75 85 ASN A CA 1
ATOM 573 C C . ASN A 1 85 ? -4.280 -27.876 -17.157 1.00 66.75 85 ASN A C 1
ATOM 575 O O . ASN A 1 85 ? -4.119 -26.770 -16.642 1.00 66.75 85 ASN A O 1
ATOM 579 N N . HIS A 1 86 ? -3.256 -28.634 -17.555 1.00 68.12 86 HIS A N 1
ATOM 580 C CA . HIS A 1 86 ? -1.860 -28.235 -17.410 1.00 68.12 86 HIS A CA 1
ATOM 581 C C . HIS A 1 86 ? -1.547 -26.969 -18.231 1.00 68.12 86 HIS A C 1
ATOM 583 O O . HIS A 1 86 ? -0.950 -26.021 -17.722 1.00 68.12 86 HIS A O 1
ATOM 589 N N . TRP A 1 87 ? -2.033 -26.893 -19.477 1.00 61.91 87 TRP A N 1
ATOM 590 C CA . TRP A 1 87 ? -1.845 -25.720 -20.346 1.00 61.91 87 TRP A CA 1
ATOM 591 C C . TRP A 1 87 ? -2.604 -24.478 -19.859 1.00 61.91 87 TRP A C 1
ATOM 593 O O . TRP A 1 87 ? -2.069 -23.366 -19.905 1.00 61.91 87 TRP A O 1
ATOM 603 N N . SER A 1 88 ? -3.839 -24.658 -19.374 1.00 75.12 88 SER A N 1
ATOM 604 C CA . SER A 1 88 ? -4.640 -23.570 -18.793 1.00 75.12 88 SER A CA 1
ATOM 605 C C . SER A 1 88 ? -3.939 -22.959 -17.576 1.00 75.12 88 SER A C 1
ATOM 607 O O . SER A 1 88 ? -3.786 -21.733 -17.475 1.00 75.12 88 SER A O 1
ATOM 609 N N . MET A 1 89 ? -3.413 -23.812 -16.692 1.00 78.06 89 MET A N 1
ATOM 610 C CA . MET A 1 89 ? -2.651 -23.363 -15.533 1.00 78.06 89 MET A CA 1
ATOM 611 C C . MET A 1 89 ? -1.347 -22.679 -15.913 1.00 78.06 89 MET A C 1
ATOM 613 O O . MET A 1 89 ? -1.081 -21.620 -15.360 1.00 78.06 89 MET A O 1
ATOM 617 N N . HIS A 1 90 ? -0.594 -23.195 -16.885 1.00 80.12 90 HIS A N 1
ATOM 618 C CA . HIS A 1 90 ? 0.647 -22.571 -17.350 1.00 80.12 90 HIS A CA 1
ATOM 619 C C . HIS A 1 90 ? 0.423 -21.130 -17.841 1.00 80.12 90 HIS A C 1
ATOM 621 O O . HIS A 1 90 ? 1.177 -20.209 -17.513 1.00 80.12 90 HIS A O 1
ATOM 627 N N . ARG A 1 91 ? -0.640 -20.885 -18.621 1.00 83.44 91 ARG A N 1
ATOM 628 C CA . ARG A 1 91 ? -0.961 -19.529 -19.101 1.00 83.44 91 ARG A CA 1
ATOM 629 C C . ARG A 1 91 ? -1.359 -18.609 -17.948 1.00 83.44 91 ARG A C 1
ATOM 631 O O . ARG A 1 91 ? -0.901 -17.470 -17.881 1.00 83.44 91 ARG A O 1
ATOM 638 N N . THR A 1 92 ? -2.185 -19.114 -17.039 1.00 84.38 92 THR A N 1
ATOM 639 C CA . THR A 1 92 ? -2.685 -18.376 -15.874 1.00 84.38 92 THR A CA 1
ATOM 640 C C . THR A 1 92 ? -1.549 -18.035 -14.904 1.00 84.38 92 THR A C 1
ATOM 642 O O . THR A 1 92 ? -1.405 -16.881 -14.505 1.00 84.38 92 THR A O 1
ATOM 645 N N . SER A 1 93 ? -0.687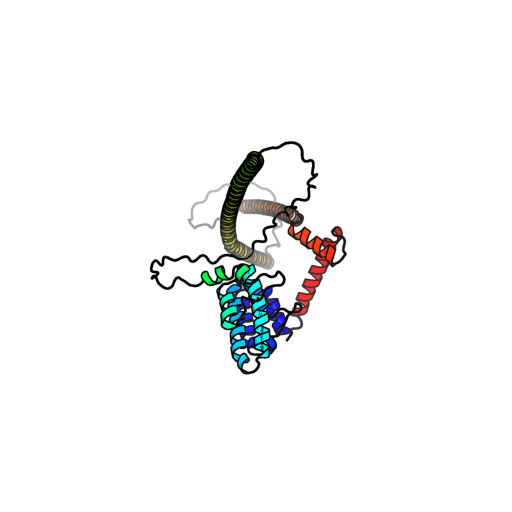 -19.001 -14.580 1.00 84.00 93 SER A N 1
ATOM 646 C CA . SER A 1 93 ? 0.468 -18.832 -13.694 1.00 84.00 93 SER A CA 1
ATOM 647 C C . SER A 1 93 ? 1.489 -17.852 -14.275 1.00 84.00 93 SER A C 1
ATOM 649 O O . SER A 1 93 ? 2.002 -17.008 -13.544 1.00 84.00 93 SER A O 1
ATOM 651 N N . SER A 1 94 ? 1.697 -17.861 -15.597 1.00 87.44 94 SER A N 1
ATOM 652 C CA . SER A 1 94 ? 2.562 -16.892 -16.286 1.00 87.44 94 SER A CA 1
ATOM 653 C C . SER A 1 94 ? 2.043 -15.454 -16.162 1.00 87.44 94 SER A C 1
ATOM 655 O O . SER A 1 94 ? 2.816 -14.533 -15.908 1.00 87.44 94 SER A O 1
ATOM 657 N N . VAL A 1 95 ? 0.732 -15.226 -16.294 1.00 87.50 95 VAL A N 1
ATOM 658 C CA . VAL A 1 95 ? 0.135 -13.887 -16.104 1.00 87.50 95 VAL A CA 1
ATOM 659 C C . VAL A 1 95 ? 0.273 -13.428 -14.651 1.00 87.50 95 VAL A C 1
ATOM 661 O O . VAL A 1 95 ? 0.621 -12.276 -14.387 1.00 87.50 95 VAL A O 1
ATOM 664 N N . ILE A 1 96 ? 0.059 -14.336 -13.701 1.00 87.31 96 ILE A N 1
ATOM 665 C CA . ILE A 1 96 ? 0.184 -14.046 -12.270 1.00 87.31 96 ILE A CA 1
ATOM 666 C C . ILE A 1 96 ? 1.633 -13.719 -11.896 1.00 87.31 96 ILE A C 1
ATOM 668 O O . ILE A 1 96 ? 1.868 -12.783 -11.128 1.00 87.31 96 ILE A O 1
ATOM 672 N N . LEU A 1 97 ? 2.605 -14.412 -12.492 1.00 89.50 97 LEU A N 1
ATOM 673 C CA . LEU A 1 97 ? 4.029 -14.157 -12.294 1.00 89.50 97 LEU A CA 1
ATOM 674 C C . LEU A 1 97 ? 4.405 -12.707 -12.642 1.00 89.50 97 LEU A C 1
ATOM 676 O O . LEU A 1 97 ? 5.141 -12.072 -11.888 1.00 89.50 97 LEU A O 1
ATOM 680 N N . HIS A 1 98 ? 3.843 -12.140 -13.715 1.00 89.06 98 HIS A N 1
ATOM 681 C CA . HIS A 1 98 ? 4.046 -10.724 -14.049 1.00 89.06 98 HIS A CA 1
ATOM 682 C C . HIS A 1 98 ? 3.517 -9.789 -12.960 1.00 89.06 98 HIS A C 1
ATOM 684 O O . HIS A 1 98 ? 4.178 -8.813 -12.605 1.00 89.06 98 HIS A O 1
ATOM 690 N N . CYS A 1 99 ? 2.328 -10.083 -12.426 1.00 85.81 99 CYS A N 1
ATOM 691 C CA . CYS A 1 99 ? 1.718 -9.272 -11.376 1.00 85.81 99 CYS A CA 1
ATOM 692 C C . CYS A 1 99 ? 2.566 -9.281 -10.096 1.00 85.81 99 CYS A C 1
ATOM 694 O O . CYS A 1 99 ? 2.723 -8.238 -9.461 1.00 85.81 99 CYS A O 1
ATOM 696 N N . MET A 1 100 ? 3.151 -10.434 -9.758 1.00 86.38 100 MET A N 1
ATOM 697 C CA . MET A 1 100 ? 4.050 -10.575 -8.611 1.00 86.38 100 MET A CA 1
ATOM 698 C C . MET A 1 100 ? 5.369 -9.826 -8.817 1.00 86.38 100 MET A C 1
ATOM 700 O O . MET A 1 100 ? 5.780 -9.075 -7.935 1.00 86.38 100 MET A O 1
ATOM 704 N N . CYS A 1 101 ? 6.008 -9.962 -9.983 1.00 86.81 101 CYS A N 1
ATOM 705 C CA . CYS A 1 101 ? 7.286 -9.295 -10.253 1.00 86.81 101 CYS A CA 1
ATOM 706 C C . CYS A 1 101 ? 7.147 -7.766 -10.210 1.00 86.81 101 CYS A C 1
ATOM 708 O O . CYS A 1 101 ? 7.904 -7.096 -9.515 1.00 86.81 101 CYS A O 1
ATOM 710 N N . GLY A 1 102 ? 6.109 -7.214 -10.848 1.00 84.75 102 GLY A N 1
ATOM 711 C CA . GLY A 1 102 ? 5.902 -5.764 -10.907 1.00 84.75 102 GLY A CA 1
ATOM 712 C C . GLY A 1 102 ? 5.533 -5.093 -9.576 1.00 84.75 102 GLY A C 1
ATOM 713 O O . GLY A 1 102 ? 5.526 -3.868 -9.507 1.00 84.75 102 GLY A O 1
ATOM 714 N N . ARG A 1 103 ? 5.200 -5.852 -8.522 1.00 83.12 103 ARG A N 1
ATOM 715 C CA . ARG A 1 103 ? 4.704 -5.310 -7.240 1.00 83.12 103 ARG A CA 1
ATOM 716 C C . ARG A 1 103 ? 5.603 -5.602 -6.035 1.00 83.12 103 ARG A C 1
ATOM 718 O O . ARG A 1 103 ? 5.122 -5.534 -4.910 1.00 83.12 103 ARG A O 1
ATOM 725 N N . ALA A 1 104 ? 6.888 -5.892 -6.257 1.00 72.75 104 ALA A N 1
ATOM 726 C CA . ALA A 1 104 ? 7.814 -6.333 -5.205 1.00 72.75 104 ALA A CA 1
ATOM 727 C C . ALA A 1 104 ? 7.291 -7.584 -4.475 1.00 72.75 104 ALA A C 1
ATOM 729 O O . ALA A 1 104 ? 7.190 -7.631 -3.249 1.00 72.75 104 ALA A O 1
ATOM 730 N N . GLY A 1 105 ? 6.907 -8.572 -5.281 1.00 78.38 105 GLY A N 1
ATOM 731 C CA . GLY A 1 105 ? 6.282 -9.800 -4.836 1.00 78.38 105 GLY A CA 1
ATOM 732 C C . GLY A 1 105 ? 7.141 -10.663 -3.919 1.00 78.38 105 GLY A C 1
ATOM 733 O O . GLY A 1 105 ? 8.345 -10.487 -3.762 1.00 78.38 105 GLY A O 1
ATOM 734 N N . ASP A 1 106 ? 6.477 -11.641 -3.329 1.00 90.94 106 ASP A N 1
ATOM 735 C CA . ASP A 1 106 ? 7.087 -12.630 -2.463 1.00 90.94 106 ASP A CA 1
ATOM 736 C C . ASP A 1 106 ? 7.915 -13.668 -3.240 1.00 90.94 106 ASP A C 1
ATOM 738 O O . ASP A 1 106 ? 7.402 -14.290 -4.173 1.00 90.94 106 ASP A O 1
ATOM 742 N N . ALA A 1 107 ? 9.172 -13.887 -2.845 1.00 91.06 107 ALA A N 1
ATOM 743 C CA . ALA A 1 107 ? 10.085 -14.778 -3.563 1.00 91.06 107 ALA A CA 1
ATOM 744 C C . ALA A 1 107 ? 9.656 -16.253 -3.487 1.00 91.06 107 ALA A C 1
ATOM 746 O O . ALA A 1 107 ? 9.721 -16.954 -4.495 1.00 91.06 107 ALA A O 1
ATOM 747 N N . LEU A 1 108 ? 9.137 -16.712 -2.343 1.00 90.81 108 LEU A N 1
ATOM 748 C CA . LEU A 1 108 ? 8.605 -18.076 -2.219 1.00 90.81 108 LEU A CA 1
ATOM 749 C C . LEU A 1 108 ? 7.369 -18.300 -3.077 1.00 90.81 108 LEU A C 1
ATOM 751 O O . LEU A 1 108 ? 7.246 -19.342 -3.714 1.00 90.81 108 LEU A O 1
ATOM 755 N N . LEU A 1 109 ? 6.460 -17.326 -3.137 1.00 91.81 109 LEU A N 1
ATOM 756 C CA . LEU A 1 109 ? 5.312 -17.441 -4.031 1.00 91.81 109 LEU A CA 1
ATOM 757 C C . LEU A 1 109 ? 5.754 -17.516 -5.496 1.00 91.81 109 LEU A C 1
ATOM 759 O O . LEU A 1 109 ? 5.217 -18.314 -6.256 1.00 91.81 109 LEU A O 1
ATOM 763 N N . VAL A 1 110 ? 6.753 -16.720 -5.883 1.00 93.50 110 VAL A N 1
ATOM 764 C CA . VAL A 1 110 ? 7.365 -16.776 -7.217 1.00 93.50 110 VAL A CA 1
ATOM 765 C C . VAL A 1 110 ? 7.989 -18.148 -7.492 1.00 93.50 110 VAL A C 1
ATOM 767 O O . VAL A 1 110 ? 7.778 -18.679 -8.580 1.00 93.50 110 VAL A O 1
ATOM 770 N N . ALA A 1 111 ? 8.683 -18.746 -6.521 1.00 92.69 111 ALA A N 1
ATOM 771 C CA . ALA A 1 111 ? 9.234 -20.095 -6.647 1.00 92.69 111 ALA A CA 1
ATOM 772 C C . ALA A 1 111 ? 8.130 -21.142 -6.866 1.00 92.69 111 ALA A C 1
ATOM 774 O O . ALA A 1 111 ? 8.208 -21.910 -7.815 1.00 92.69 111 ALA A O 1
ATOM 775 N N . ILE A 1 112 ? 7.036 -21.100 -6.092 1.00 92.62 112 ILE A N 1
ATOM 776 C CA . ILE A 1 112 ? 5.878 -21.997 -6.292 1.00 92.62 112 ILE A CA 1
ATOM 777 C C . ILE A 1 112 ? 5.297 -21.833 -7.707 1.00 92.62 112 ILE A C 1
ATOM 779 O O . ILE A 1 112 ? 4.969 -22.815 -8.373 1.00 92.62 112 ILE A O 1
ATOM 783 N N . LEU A 1 113 ? 5.171 -20.596 -8.200 1.00 92.19 113 LEU A N 1
ATOM 784 C CA . LEU A 1 113 ? 4.665 -20.347 -9.553 1.00 92.19 113 LEU A CA 1
ATOM 785 C C . LEU A 1 113 ? 5.589 -20.938 -10.631 1.00 92.19 113 LEU A C 1
ATOM 787 O O . LEU A 1 113 ? 5.087 -21.504 -11.599 1.00 92.19 113 LEU A O 1
ATOM 791 N N . LEU A 1 114 ? 6.908 -20.800 -10.486 1.00 92.81 114 LEU A N 1
ATOM 792 C CA . LEU A 1 114 ? 7.893 -21.286 -11.457 1.00 92.81 114 LEU A CA 1
ATOM 793 C C . LEU A 1 114 ? 8.061 -22.807 -11.398 1.00 92.81 114 LEU A C 1
ATOM 795 O O . LEU A 1 114 ? 7.889 -23.479 -12.413 1.00 92.81 114 LEU A O 1
ATOM 799 N N . ASP A 1 115 ? 8.356 -23.335 -10.214 1.00 92.69 115 ASP A N 1
ATOM 800 C CA . ASP A 1 115 ? 8.795 -24.717 -10.024 1.00 92.69 115 ASP A CA 1
ATOM 801 C C . ASP A 1 115 ? 7.607 -25.680 -9.962 1.00 92.69 115 ASP A C 1
ATOM 803 O O . ASP A 1 115 ? 7.634 -26.755 -10.563 1.00 92.69 115 ASP A O 1
ATOM 807 N N . ASP A 1 116 ? 6.535 -25.295 -9.262 1.00 91.00 116 ASP A N 1
ATOM 808 C CA . ASP A 1 116 ? 5.402 -26.192 -9.042 1.00 91.00 116 ASP A CA 1
ATOM 809 C C . ASP A 1 116 ? 4.294 -26.032 -10.081 1.00 91.00 116 ASP A C 1
ATOM 811 O O . ASP A 1 116 ? 3.609 -27.009 -10.391 1.00 91.00 116 ASP A O 1
ATOM 815 N N . LEU A 1 117 ? 4.100 -24.816 -10.604 1.00 89.06 117 LEU A N 1
ATOM 816 C CA . LEU A 1 117 ? 3.053 -24.504 -11.584 1.00 89.06 117 LEU A CA 1
ATOM 817 C C . LEU A 1 117 ? 3.569 -24.286 -13.007 1.00 89.06 117 LEU A C 1
ATOM 819 O O . LEU A 1 117 ? 2.762 -24.024 -13.904 1.00 89.06 117 LEU A O 1
ATOM 823 N N . GLY A 1 118 ? 4.885 -24.363 -13.214 1.00 91.19 118 GLY A N 1
ATOM 824 C CA . GLY A 1 118 ? 5.505 -24.232 -14.527 1.00 91.19 118 GLY A CA 1
ATOM 825 C C . GLY A 1 118 ? 5.275 -22.871 -15.182 1.00 91.19 118 GLY A C 1
ATOM 826 O O . GLY A 1 118 ? 5.134 -22.811 -16.396 1.00 91.19 118 GLY A O 1
ATOM 827 N N . ALA A 1 119 ? 5.164 -21.776 -14.426 1.00 93.19 119 ALA A N 1
ATOM 828 C CA . ALA A 1 119 ? 4.983 -20.449 -15.013 1.00 93.19 119 ALA A CA 1
ATOM 829 C C . ALA A 1 119 ? 6.147 -20.105 -15.956 1.00 93.19 119 ALA A C 1
ATOM 831 O O . ALA A 1 119 ? 7.318 -20.180 -15.583 1.00 93.19 119 ALA A O 1
ATOM 832 N N . SER A 1 120 ? 5.838 -19.675 -17.179 1.00 93.94 120 SER A N 1
ATOM 833 C CA . SER A 1 120 ? 6.871 -19.311 -18.143 1.00 93.94 120 SER A CA 1
ATOM 834 C C . SER A 1 120 ? 7.369 -17.884 -17.926 1.00 93.94 120 SER A C 1
ATOM 836 O O . SER A 1 120 ? 6.599 -16.925 -17.831 1.00 93.94 120 SER A O 1
ATOM 838 N N . THR A 1 121 ? 8.695 -17.744 -17.921 1.00 94.31 121 THR A N 1
ATOM 839 C CA . THR A 1 121 ? 9.392 -16.451 -17.845 1.00 94.31 121 THR A CA 1
ATOM 840 C C . THR A 1 121 ? 9.552 -15.764 -19.202 1.00 94.31 121 THR A C 1
ATOM 842 O O . THR A 1 121 ? 10.034 -14.636 -19.252 1.00 94.31 121 THR A O 1
ATOM 845 N N . SER A 1 122 ? 9.165 -16.417 -20.303 1.00 93.81 122 SER A N 1
ATOM 846 C CA . SER A 1 122 ? 9.283 -15.865 -21.660 1.00 93.81 122 SER A CA 1
ATOM 847 C C . SER A 1 122 ? 7.993 -15.222 -22.167 1.00 93.81 122 SER A C 1
ATOM 849 O O . SER A 1 122 ? 8.009 -14.523 -23.180 1.00 93.81 122 SER A O 1
ATOM 851 N N . VAL A 1 123 ? 6.865 -15.467 -21.494 1.00 91.94 123 VAL A N 1
ATOM 852 C CA . VAL A 1 123 ? 5.582 -14.857 -21.848 1.00 91.94 123 VAL A CA 1
ATOM 853 C C . VAL A 1 123 ? 5.698 -13.352 -21.636 1.00 91.94 123 VAL A C 1
ATOM 855 O O . VAL A 1 123 ? 6.147 -12.920 -20.583 1.00 91.94 123 VAL A O 1
ATOM 858 N N . LYS A 1 124 ? 5.299 -12.564 -22.635 1.00 90.62 124 LYS A N 1
ATOM 859 C CA . LYS A 1 124 ? 5.240 -11.103 -22.543 1.00 90.62 124 LYS A CA 1
ATOM 860 C C . LYS A 1 124 ? 3.848 -10.665 -22.097 1.00 90.62 124 LYS A C 1
ATOM 862 O O . LYS A 1 124 ? 2.844 -11.241 -22.525 1.00 90.62 124 LYS A O 1
ATOM 867 N N . ASN A 1 125 ? 3.772 -9.639 -21.257 1.00 90.62 125 ASN A N 1
ATOM 868 C CA . ASN A 1 125 ? 2.505 -8.997 -20.919 1.00 90.62 125 ASN A CA 1
ATOM 869 C C . ASN A 1 125 ? 1.980 -8.135 -22.088 1.00 90.62 125 ASN A C 1
ATOM 871 O O . ASN A 1 125 ? 2.611 -8.010 -23.137 1.00 90.62 125 ASN A O 1
ATOM 875 N N . LYS A 1 126 ? 0.819 -7.491 -21.895 1.00 86.81 126 LYS A N 1
ATOM 876 C CA . LYS A 1 126 ? 0.232 -6.572 -22.891 1.00 86.81 126 LYS A CA 1
ATOM 877 C C . LYS A 1 126 ? 1.131 -5.374 -23.239 1.00 86.81 126 LYS A C 1
ATOM 879 O O . LYS A 1 126 ? 0.934 -4.778 -24.288 1.00 86.81 126 LYS A O 1
ATOM 884 N N . ALA A 1 127 ? 2.089 -5.032 -22.378 1.00 86.94 127 ALA A N 1
ATOM 885 C CA . ALA A 1 127 ? 3.075 -3.976 -22.600 1.00 86.94 127 ALA A CA 1
ATOM 886 C C . ALA A 1 127 ? 4.379 -4.496 -23.242 1.00 86.94 127 ALA A C 1
ATOM 888 O O . ALA A 1 127 ? 5.340 -3.747 -23.363 1.00 86.94 127 ALA A O 1
ATOM 889 N N . GLY A 1 128 ? 4.445 -5.775 -23.630 1.00 92.88 128 GLY A N 1
ATOM 890 C CA . GLY A 1 128 ? 5.635 -6.375 -24.236 1.00 92.88 128 GLY A CA 1
ATOM 891 C C . GLY A 1 128 ? 6.756 -6.730 -23.252 1.00 92.88 128 GLY A C 1
ATOM 892 O O . GLY A 1 128 ? 7.794 -7.216 -23.696 1.00 92.88 128 GLY A O 1
ATOM 893 N N . LEU A 1 129 ? 6.549 -6.538 -21.946 1.00 91.50 129 LEU A N 1
ATOM 894 C CA . LEU A 1 129 ? 7.537 -6.815 -20.900 1.00 91.50 129 LEU A CA 1
ATOM 895 C C . LEU A 1 129 ? 7.441 -8.263 -20.425 1.00 91.50 129 LEU A C 1
ATOM 897 O O . LEU A 1 129 ? 6.340 -8.791 -20.248 1.00 91.50 129 LEU A O 1
ATOM 901 N N . THR A 1 130 ? 8.589 -8.880 -20.172 1.00 93.88 130 THR A N 1
ATOM 902 C CA . THR A 1 130 ? 8.705 -10.200 -19.546 1.00 93.88 130 THR A CA 1
ATOM 903 C C . THR A 1 130 ? 8.814 -10.078 -18.019 1.00 93.88 130 THR A C 1
ATOM 905 O O . THR A 1 130 ? 9.158 -9.013 -17.497 1.00 93.88 130 THR A O 1
ATOM 908 N N . PRO A 1 131 ? 8.594 -11.159 -17.248 1.00 93.81 131 PRO A N 1
ATOM 909 C CA . PRO A 1 131 ? 8.832 -11.153 -15.806 1.00 93.81 131 PRO A CA 1
ATOM 910 C C . PRO A 1 131 ? 10.277 -10.786 -15.431 1.00 93.81 131 PRO A C 1
ATOM 912 O O . PRO A 1 131 ? 10.504 -10.180 -14.385 1.00 93.81 131 PRO A O 1
ATOM 915 N N . ARG A 1 132 ? 11.258 -11.109 -16.290 1.00 93.00 132 ARG A N 1
ATOM 916 C CA . ARG A 1 132 ? 12.668 -10.734 -16.085 1.00 93.00 132 ARG A CA 1
ATOM 917 C C . ARG A 1 132 ? 12.856 -9.221 -16.102 1.00 93.00 132 ARG A C 1
ATOM 919 O O . ARG A 1 132 ? 13.524 -8.703 -15.210 1.00 93.00 132 ARG A O 1
ATOM 926 N N . ASP A 1 133 ? 12.200 -8.539 -17.037 1.00 91.38 133 ASP A N 1
ATOM 927 C CA . ASP A 1 133 ? 12.230 -7.075 -17.158 1.00 91.38 133 ASP A CA 1
ATOM 928 C C . ASP A 1 133 ? 11.574 -6.396 -15.945 1.00 91.38 133 ASP A C 1
ATOM 930 O O . ASP A 1 133 ? 11.960 -5.303 -15.545 1.00 91.38 133 ASP A O 1
ATOM 934 N N . LEU A 1 134 ? 10.621 -7.080 -15.304 1.00 89.00 134 LEU A N 1
ATOM 935 C CA . LEU A 1 134 ? 9.946 -6.638 -14.079 1.00 89.00 134 LEU A CA 1
ATOM 936 C C . LEU A 1 134 ? 10.715 -6.982 -12.792 1.00 89.00 134 LEU A C 1
ATOM 938 O O . LEU A 1 134 ? 10.166 -6.868 -11.699 1.00 89.00 134 LEU A O 1
ATOM 942 N N . GLY A 1 135 ? 11.972 -7.421 -12.894 1.00 87.62 135 GLY A N 1
ATOM 943 C CA . GLY A 1 135 ? 12.831 -7.638 -11.733 1.00 87.62 135 GLY A CA 1
ATOM 944 C C . GLY A 1 135 ? 12.770 -9.040 -11.119 1.00 87.62 135 GLY A C 1
ATOM 945 O O . GLY A 1 135 ? 13.253 -9.211 -9.999 1.00 87.62 135 GLY A O 1
ATOM 946 N N . LEU A 1 136 ? 12.268 -10.061 -11.829 1.00 90.38 136 LEU A N 1
ATOM 947 C CA . LEU A 1 136 ? 12.256 -11.462 -11.359 1.00 90.38 136 LEU A CA 1
ATOM 948 C C . LEU A 1 136 ? 13.622 -11.927 -10.815 1.00 90.38 136 LEU A C 1
ATOM 950 O O . LEU A 1 136 ? 13.693 -12.595 -9.784 1.00 90.38 136 LEU A O 1
ATOM 954 N N . ASN A 1 137 ? 14.715 -11.516 -11.465 1.00 88.38 137 ASN A N 1
ATOM 955 C CA . ASN A 1 137 ? 16.080 -11.874 -11.063 1.00 88.38 137 ASN A CA 1
ATOM 956 C C . ASN A 1 137 ? 16.430 -11.403 -9.640 1.00 88.38 137 ASN A C 1
ATOM 958 O O . ASN A 1 137 ? 17.225 -12.044 -8.953 1.00 88.38 137 ASN A O 1
ATOM 962 N N . THR A 1 138 ? 15.839 -10.294 -9.188 1.00 86.38 138 THR A N 1
ATOM 963 C CA . THR A 1 138 ? 16.070 -9.765 -7.837 1.00 86.38 138 THR A CA 1
ATOM 964 C C . THR A 1 138 ? 15.323 -10.565 -6.774 1.00 86.38 138 THR A C 1
ATOM 966 O O . THR A 1 138 ? 15.829 -10.718 -5.665 1.00 86.38 138 THR A O 1
ATOM 969 N N . LEU A 1 139 ? 14.158 -11.123 -7.119 1.00 84.75 139 LEU A N 1
ATOM 970 C CA . LEU A 1 139 ? 13.335 -11.924 -6.214 1.00 84.75 139 LEU A CA 1
ATOM 971 C C . LEU A 1 139 ? 13.939 -13.313 -5.999 1.00 84.75 139 LEU A C 1
ATOM 973 O O . LEU A 1 139 ? 14.066 -13.747 -4.858 1.00 84.75 139 LEU A O 1
ATOM 977 N N . ILE A 1 140 ? 14.403 -13.960 -7.072 1.00 84.44 140 ILE A N 1
ATOM 978 C CA . ILE A 1 140 ? 15.030 -15.290 -6.999 1.00 84.44 140 ILE A CA 1
ATOM 979 C C . ILE A 1 140 ? 16.320 -15.250 -6.162 1.00 84.44 140 ILE A C 1
ATOM 981 O O . ILE A 1 140 ? 16.571 -16.142 -5.358 1.00 84.44 140 ILE A O 1
ATOM 985 N N . ARG A 1 141 ? 17.131 -14.191 -6.291 1.00 77.62 141 ARG A N 1
ATOM 986 C CA . ARG A 1 141 ? 18.395 -14.064 -5.541 1.00 77.62 141 ARG A CA 1
ATOM 987 C C . ARG A 1 141 ? 18.219 -13.765 -4.051 1.00 77.62 141 ARG A C 1
ATOM 989 O O . ARG A 1 141 ? 19.171 -13.935 -3.299 1.00 77.62 141 ARG A O 1
ATOM 996 N N . ARG A 1 142 ? 17.048 -13.293 -3.615 1.00 66.12 142 ARG A N 1
ATOM 997 C CA . ARG A 1 142 ? 16.847 -12.793 -2.245 1.00 66.12 142 ARG A CA 1
ATOM 998 C C . ARG A 1 142 ? 16.625 -13.899 -1.207 1.00 66.12 142 ARG A C 1
ATOM 1000 O O . ARG A 1 142 ? 16.803 -13.631 -0.024 1.00 66.12 142 ARG A O 1
ATOM 1007 N N . GLU A 1 143 ? 16.249 -15.106 -1.630 1.00 55.84 143 GLU A N 1
ATOM 1008 C CA . GLU A 1 143 ? 15.847 -16.190 -0.718 1.00 55.84 143 GLU A CA 1
ATOM 1009 C C . GLU A 1 143 ? 16.758 -17.419 -0.689 1.00 55.84 143 GLU A C 1
ATOM 1011 O O . GLU A 1 143 ? 16.514 -18.327 0.098 1.00 55.84 143 GLU A O 1
ATOM 1016 N N . LEU A 1 144 ? 17.862 -17.431 -1.437 1.00 45.56 144 LEU A N 1
ATOM 1017 C CA . LEU A 1 144 ? 18.945 -18.372 -1.156 1.00 45.56 144 LEU A CA 1
ATOM 1018 C C . LEU A 1 144 ? 19.893 -17.730 -0.131 1.00 45.56 144 LEU A C 1
ATOM 1020 O O . LEU A 1 144 ? 20.585 -16.768 -0.477 1.00 45.56 144 LEU A O 1
ATOM 1024 N N . PRO A 1 145 ? 19.974 -18.232 1.120 1.00 45.12 145 PRO A N 1
ATOM 1025 C CA . PRO A 1 145 ? 21.155 -17.983 1.934 1.00 45.12 145 PRO A CA 1
ATOM 1026 C C . PRO A 1 145 ? 22.362 -18.463 1.119 1.00 45.12 145 PRO A C 1
ATOM 1028 O O . PRO A 1 145 ? 22.250 -19.503 0.462 1.00 45.12 145 PRO A O 1
ATOM 1031 N N . PRO A 1 146 ? 23.500 -17.752 1.123 1.00 42.31 146 PRO A N 1
ATOM 1032 C CA . PRO A 1 146 ? 24.689 -18.225 0.434 1.00 42.31 146 PRO A CA 1
ATOM 1033 C C . PRO A 1 146 ? 25.124 -19.540 1.088 1.00 42.31 146 PRO A C 1
ATOM 1035 O O . PRO A 1 146 ? 25.738 -19.552 2.153 1.00 42.31 146 PRO A O 1
ATOM 1038 N N . LEU A 1 147 ? 24.750 -20.666 0.483 1.00 36.19 147 LEU A N 1
ATOM 1039 C CA . LEU A 1 147 ? 25.318 -21.955 0.822 1.00 36.19 147 LEU A CA 1
ATOM 1040 C C . LEU A 1 147 ? 26.737 -21.965 0.263 1.00 36.19 147 LEU A C 1
ATOM 1042 O O . LEU A 1 147 ? 26.933 -22.013 -0.944 1.00 36.19 147 LEU A O 1
ATOM 1046 N N . SER A 1 148 ? 27.688 -21.945 1.193 1.00 35.75 148 SER A N 1
ATOM 1047 C CA . SER A 1 148 ? 29.096 -22.288 1.018 1.00 35.75 148 SER A CA 1
ATOM 1048 C C . SER A 1 148 ? 29.952 -21.330 0.185 1.00 35.75 148 SER A C 1
ATOM 1050 O O . SER A 1 148 ? 29.886 -21.245 -1.036 1.00 35.75 148 SER A O 1
ATOM 1052 N N . CYS A 1 149 ? 30.853 -20.676 0.913 1.00 40.22 149 CYS A N 1
ATOM 1053 C CA . CYS A 1 149 ? 32.231 -20.411 0.526 1.00 40.22 149 CYS A CA 1
ATOM 1054 C C . CYS A 1 149 ? 32.829 -21.551 -0.317 1.00 40.22 149 CYS A C 1
ATOM 1056 O O . CYS A 1 149 ? 32.965 -22.665 0.178 1.00 40.22 149 CYS A O 1
ATOM 1058 N N . ASP A 1 150 ? 33.097 -21.261 -1.588 1.00 41.06 150 ASP A N 1
ATOM 1059 C CA . ASP A 1 150 ? 34.336 -21.571 -2.314 1.00 41.06 150 ASP A CA 1
ATOM 1060 C C . ASP A 1 150 ? 34.162 -21.077 -3.757 1.00 41.06 150 ASP A C 1
ATOM 1062 O O . ASP A 1 150 ? 33.681 -21.786 -4.637 1.00 41.06 150 ASP A O 1
ATOM 1066 N N . ALA A 1 151 ? 34.519 -19.812 -3.995 1.00 39.19 151 ALA A N 1
ATOM 1067 C CA . ALA A 1 151 ? 34.672 -19.273 -5.340 1.00 39.19 151 ALA A CA 1
ATOM 1068 C C . ALA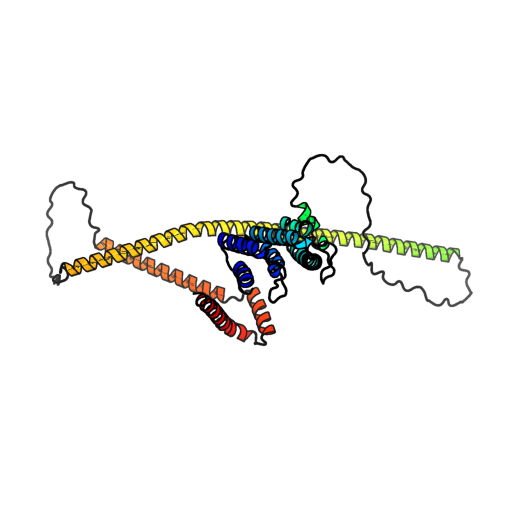 A 1 151 ? 36.114 -18.797 -5.511 1.00 39.19 151 ALA A C 1
ATOM 1070 O O . ALA A 1 151 ? 36.524 -17.734 -5.046 1.00 39.19 151 ALA A O 1
ATOM 1071 N N . VAL A 1 152 ? 36.859 -19.685 -6.159 1.00 41.84 152 VAL A N 1
ATOM 1072 C CA . VAL A 1 152 ? 38.090 -19.472 -6.914 1.00 41.84 152 VAL A CA 1
ATOM 1073 C C . VAL A 1 152 ? 37.989 -18.182 -7.751 1.00 41.84 152 VAL A C 1
ATOM 1075 O O . VAL A 1 152 ? 36.919 -17.901 -8.296 1.00 41.84 152 VAL A O 1
ATOM 1078 N N . PRO A 1 153 ? 39.067 -17.388 -7.878 1.00 45.09 153 PRO A N 1
ATOM 1079 C CA . PRO A 1 153 ? 39.084 -16.241 -8.774 1.00 45.09 153 PRO A CA 1
ATOM 1080 C C . PRO A 1 153 ? 39.149 -16.737 -10.224 1.00 45.09 153 PRO A C 1
ATOM 1082 O O . PRO A 1 153 ? 40.206 -17.152 -10.689 1.00 45.09 153 PRO A O 1
ATOM 1085 N N . GLU A 1 154 ? 38.022 -16.710 -10.935 1.00 41.50 154 GLU A N 1
ATOM 1086 C CA . GLU A 1 154 ? 38.026 -16.824 -12.394 1.00 41.50 154 GLU A CA 1
ATOM 1087 C C . GLU A 1 154 ? 38.047 -15.430 -13.027 1.00 41.50 154 GLU A C 1
ATOM 1089 O O . GLU A 1 154 ? 37.049 -14.709 -13.085 1.00 41.50 154 GLU A O 1
ATOM 1094 N N . ASP A 1 155 ? 39.240 -15.073 -13.499 1.00 43.00 155 ASP A N 1
ATOM 1095 C CA . ASP A 1 155 ? 39.449 -14.170 -14.622 1.00 43.00 155 ASP A CA 1
ATOM 1096 C C . ASP A 1 155 ? 38.668 -14.672 -15.848 1.00 43.00 155 ASP A C 1
ATOM 1098 O O . ASP A 1 155 ? 38.800 -15.831 -16.240 1.00 43.00 155 ASP A O 1
ATOM 1102 N N . GLY A 1 156 ? 37.896 -13.794 -16.499 1.00 41.91 156 GLY A N 1
ATOM 1103 C CA . GLY A 1 156 ? 37.319 -14.102 -17.814 1.00 41.91 156 GLY A CA 1
ATOM 1104 C C . GLY A 1 156 ? 35.940 -13.514 -18.099 1.00 41.91 156 GLY A C 1
ATOM 1105 O O . GLY A 1 156 ? 35.024 -14.237 -18.490 1.00 41.91 156 GLY A O 1
ATOM 1106 N N . VAL A 1 157 ? 35.763 -12.197 -17.956 1.00 38.47 157 VAL A N 1
ATOM 1107 C CA . VAL A 1 157 ? 34.541 -11.526 -18.432 1.00 38.47 157 VAL A CA 1
ATOM 1108 C C . VAL A 1 157 ? 34.555 -11.479 -19.962 1.00 38.47 157 VAL A C 1
ATOM 1110 O O . VAL A 1 157 ? 35.173 -10.607 -20.571 1.00 38.47 157 VAL A O 1
ATOM 1113 N N . THR A 1 158 ? 33.836 -12.412 -20.586 1.00 38.97 158 THR A N 1
ATOM 1114 C CA . THR A 1 158 ? 33.432 -12.301 -21.991 1.00 38.97 158 THR A CA 1
ATOM 1115 C C . THR A 1 158 ? 32.187 -11.418 -22.037 1.00 38.97 158 THR A C 1
ATOM 1117 O O . THR A 1 158 ? 31.094 -11.842 -21.661 1.00 38.97 158 THR A O 1
ATOM 1120 N N . TYR A 1 159 ? 32.357 -10.161 -22.447 1.00 36.31 159 TYR A N 1
ATOM 1121 C CA . TYR A 1 159 ? 31.253 -9.236 -22.688 1.00 36.31 159 TYR A CA 1
ATOM 1122 C C . TYR A 1 159 ? 30.386 -9.764 -23.836 1.00 36.31 159 TYR A C 1
ATOM 1124 O O . TYR A 1 159 ? 30.798 -9.751 -24.993 1.00 36.31 159 TYR A O 1
ATOM 1132 N N . SER A 1 160 ? 29.177 -10.226 -23.516 1.00 41.91 160 SER A N 1
ATOM 1133 C CA . SER A 1 160 ? 28.121 -10.390 -24.515 1.00 41.91 160 SER A CA 1
ATOM 1134 C C . SER A 1 160 ? 27.395 -9.057 -24.663 1.00 41.91 160 SER A C 1
ATOM 1136 O O . SER A 1 160 ? 26.822 -8.538 -23.706 1.00 41.91 160 SER A O 1
ATOM 1138 N N . SER A 1 161 ? 27.508 -8.503 -25.866 1.00 38.84 161 SER A N 1
ATOM 1139 C CA . SER A 1 161 ? 26.935 -7.238 -26.323 1.00 38.84 161 SER A CA 1
ATOM 1140 C C . SER A 1 161 ? 25.417 -7.166 -26.093 1.00 38.84 161 SER A C 1
ATOM 1142 O O . SER A 1 161 ? 24.732 -8.153 -26.371 1.00 38.84 161 SER A O 1
ATOM 1144 N N . PRO A 1 162 ? 24.853 -6.028 -25.650 1.00 51.62 162 PRO A N 1
ATOM 1145 C CA . PRO A 1 162 ? 23.422 -5.796 -25.745 1.00 51.62 162 PRO A CA 1
ATOM 1146 C C . PRO A 1 162 ? 23.084 -5.280 -27.151 1.00 51.62 162 PRO A C 1
ATOM 1148 O O . PRO A 1 162 ? 23.410 -4.149 -27.510 1.00 51.62 162 PRO A O 1
ATOM 1151 N N . ASP A 1 163 ? 22.424 -6.126 -27.939 1.00 46.06 163 ASP A N 1
ATOM 1152 C CA . ASP A 1 163 ? 21.657 -5.701 -29.109 1.00 46.06 163 ASP A CA 1
ATOM 1153 C C . ASP A 1 163 ? 20.494 -4.797 -28.671 1.00 46.06 163 ASP A C 1
ATOM 1155 O O . ASP A 1 163 ? 19.746 -5.136 -27.751 1.00 46.06 163 ASP A O 1
ATOM 1159 N N . GLY A 1 164 ? 20.312 -3.676 -29.376 1.00 47.94 164 GLY A N 1
ATOM 1160 C CA . GLY A 1 164 ? 19.057 -2.920 -29.377 1.00 47.94 164 GLY A CA 1
ATOM 1161 C C . GLY A 1 164 ? 19.083 -1.565 -28.669 1.00 47.94 164 GLY A C 1
ATOM 1162 O O . GLY A 1 164 ? 18.304 -1.335 -27.750 1.00 47.94 164 GLY A O 1
ATOM 1163 N N . MET A 1 165 ? 19.926 -0.642 -29.132 1.00 41.53 165 MET A N 1
ATOM 1164 C CA . MET A 1 165 ? 19.658 0.795 -29.009 1.00 41.53 165 MET A CA 1
ATOM 1165 C C . MET A 1 165 ? 19.461 1.332 -30.428 1.00 41.53 165 MET A C 1
ATOM 1167 O O . MET A 1 165 ? 20.428 1.442 -31.181 1.00 41.53 165 MET A O 1
ATOM 1171 N N . ASP A 1 166 ? 18.207 1.615 -30.789 1.00 42.72 166 ASP A N 1
ATOM 1172 C CA . ASP A 1 166 ? 17.854 2.417 -31.962 1.00 42.72 166 ASP A CA 1
ATOM 1173 C C . ASP A 1 166 ? 18.476 3.807 -31.790 1.00 42.72 166 ASP A C 1
ATOM 1175 O O . ASP A 1 166 ? 17.967 4.672 -31.075 1.00 42.72 166 ASP A O 1
ATOM 1179 N N . LEU A 1 167 ? 19.640 3.995 -32.405 1.00 40.28 167 LEU A N 1
ATOM 1180 C CA . LEU A 1 167 ? 20.216 5.306 -32.633 1.00 40.28 167 LEU A CA 1
ATOM 1181 C C . LEU A 1 167 ? 19.525 5.883 -33.866 1.00 40.28 167 LEU A C 1
ATOM 1183 O O . LEU A 1 167 ? 19.800 5.454 -34.987 1.00 40.28 167 LEU A O 1
ATOM 1187 N N . ASP A 1 168 ? 18.654 6.868 -33.651 1.00 42.81 168 ASP A N 1
ATOM 1188 C CA . ASP A 1 168 ? 18.220 7.803 -34.687 1.00 42.81 168 ASP A CA 1
ATOM 1189 C C . ASP A 1 168 ? 19.461 8.489 -35.273 1.00 42.81 168 ASP A C 1
ATOM 1191 O O . ASP A 1 168 ? 19.988 9.474 -34.749 1.00 42.81 168 ASP A O 1
ATOM 1195 N N . ILE A 1 169 ? 19.970 7.923 -36.364 1.00 43.84 169 ILE A N 1
ATOM 1196 C CA . ILE A 1 169 ? 20.982 8.542 -37.209 1.00 43.84 169 ILE A CA 1
ATOM 1197 C C . ILE A 1 169 ? 20.280 9.707 -37.919 1.00 43.84 169 ILE A C 1
ATOM 1199 O O . ILE A 1 169 ? 19.357 9.460 -38.700 1.00 43.84 169 ILE A O 1
ATOM 1203 N N . PRO A 1 170 ? 20.684 10.976 -37.714 1.00 44.91 170 PRO A N 1
ATOM 1204 C CA . PRO A 1 170 ? 20.179 12.053 -38.546 1.00 44.91 170 PRO A CA 1
ATOM 1205 C C . PRO A 1 170 ? 20.601 11.762 -39.986 1.00 44.91 170 PRO A C 1
ATOM 1207 O O . PRO A 1 170 ? 21.790 11.697 -40.299 1.00 44.91 170 PRO A O 1
ATOM 1210 N N . SER A 1 171 ? 19.600 11.542 -40.839 1.00 41.16 171 SER A N 1
ATOM 1211 C CA . SER A 1 171 ? 19.715 11.335 -42.280 1.00 41.16 171 SER A CA 1
ATOM 1212 C C . SER A 1 171 ? 20.612 12.406 -42.901 1.00 41.16 171 SER A C 1
ATOM 1214 O O . SER A 1 171 ? 20.172 13.513 -43.214 1.00 41.16 171 SER A O 1
ATOM 1216 N N . ALA A 1 172 ? 21.889 12.072 -43.077 1.00 44.06 172 ALA A N 1
ATOM 1217 C CA . ALA A 1 172 ? 22.819 12.854 -43.861 1.00 44.06 172 ALA A CA 1
ATOM 1218 C C . ALA A 1 172 ? 22.368 12.780 -45.323 1.00 44.06 172 ALA A C 1
ATOM 1220 O O . ALA A 1 172 ? 22.588 11.783 -46.005 1.00 44.06 172 ALA A O 1
ATOM 1221 N N . ASN A 1 173 ? 21.708 13.842 -45.785 1.00 47.25 173 ASN A N 1
ATOM 1222 C CA . ASN A 1 173 ? 21.487 14.105 -47.202 1.00 47.25 173 ASN A CA 1
ATOM 1223 C C . ASN A 1 173 ? 22.835 14.042 -47.938 1.00 47.25 173 ASN A C 1
ATOM 1225 O O . ASN A 1 173 ? 23.700 14.884 -47.671 1.00 47.25 173 ASN A O 1
ATOM 1229 N N . PRO A 1 174 ? 23.039 13.110 -48.882 1.00 51.25 174 PRO A N 1
ATOM 1230 C CA . PRO A 1 174 ? 24.186 13.190 -49.753 1.00 51.25 174 PRO A CA 1
ATOM 1231 C C . PRO A 1 174 ? 23.915 14.261 -50.810 1.00 51.25 174 PRO A C 1
ATOM 1233 O O . PRO A 1 174 ? 22.899 14.250 -51.502 1.00 51.25 174 PRO A O 1
ATOM 1236 N N . LEU A 1 175 ? 24.857 15.197 -50.901 1.00 50.94 175 LEU A N 1
ATOM 1237 C CA . LEU A 1 175 ? 25.490 15.577 -52.160 1.00 50.94 175 LEU A CA 1
ATOM 1238 C C . LEU A 1 175 ? 24.576 15.490 -53.398 1.00 50.94 175 LEU A C 1
ATOM 1240 O O . LEU A 1 175 ? 24.546 14.492 -54.110 1.00 50.94 175 LEU A O 1
ATOM 1244 N N . ASN A 1 176 ? 23.889 16.585 -53.704 1.00 46.78 176 ASN A N 1
ATOM 1245 C CA . ASN A 1 176 ? 23.452 16.847 -55.071 1.00 46.78 176 ASN A CA 1
ATOM 1246 C C . ASN A 1 176 ? 23.513 18.355 -55.334 1.00 46.78 176 ASN A C 1
ATOM 1248 O O . ASN A 1 176 ? 22.513 19.024 -55.579 1.00 46.78 176 ASN A O 1
ATOM 1252 N N . GLN A 1 177 ? 24.721 18.912 -55.210 1.00 44.56 177 GLN A N 1
ATOM 1253 C CA . GLN A 1 177 ? 25.041 20.201 -55.811 1.00 44.56 177 GLN A CA 1
ATOM 1254 C C . GLN A 1 177 ? 25.773 19.950 -57.122 1.00 44.56 177 GLN A C 1
ATOM 1256 O O . GLN A 1 177 ? 26.912 19.491 -57.167 1.00 44.56 177 GLN A O 1
ATOM 1261 N N . SER A 1 178 ? 25.030 20.232 -58.182 1.00 44.09 178 SER A N 1
ATOM 1262 C CA . SER A 1 178 ? 25.402 20.347 -59.580 1.00 44.09 178 SER A CA 1
ATOM 1263 C C . SER A 1 178 ? 26.835 20.844 -59.783 1.00 44.09 178 SER A C 1
ATOM 1265 O O . SER A 1 178 ? 27.146 22.014 -59.556 1.00 44.09 178 SER A O 1
ATOM 1267 N N . ILE A 1 179 ? 27.698 19.955 -60.275 1.00 45.78 179 ILE A N 1
ATOM 1268 C CA . ILE A 1 179 ? 29.011 20.309 -60.815 1.00 45.78 179 ILE A CA 1
ATOM 1269 C C . ILE A 1 179 ? 28.764 21.064 -62.126 1.00 45.78 179 ILE A C 1
ATOM 1271 O O . ILE A 1 179 ? 28.567 20.472 -63.185 1.00 45.78 179 ILE A O 1
ATOM 1275 N N . SER A 1 180 ? 28.729 22.393 -62.036 1.00 44.38 180 SER A N 1
ATOM 1276 C CA . SER A 1 180 ? 28.773 23.291 -63.187 1.00 44.38 180 SER A CA 1
ATOM 1277 C C . SER A 1 180 ? 30.197 23.299 -63.740 1.00 44.38 180 SER A C 1
ATOM 1279 O O . SER A 1 180 ? 31.108 23.885 -63.158 1.00 44.38 180 SER A O 1
ATOM 1281 N N . THR A 1 181 ? 30.391 22.621 -64.865 1.00 47.72 181 THR A N 1
ATOM 1282 C CA . THR A 1 181 ? 31.649 22.537 -65.607 1.00 47.72 181 THR A CA 1
ATOM 1283 C C . THR A 1 181 ? 31.997 23.875 -66.264 1.00 47.72 181 THR A C 1
ATOM 1285 O O . THR A 1 181 ? 31.539 24.157 -67.367 1.00 47.72 181 THR A O 1
ATOM 1288 N N . ASN A 1 182 ? 32.849 24.671 -65.618 1.00 52.50 182 ASN A N 1
ATOM 1289 C CA . ASN A 1 182 ? 33.610 25.745 -66.263 1.00 52.50 182 ASN A CA 1
ATOM 1290 C C . ASN A 1 182 ? 35.110 25.412 -66.156 1.00 52.50 182 ASN A C 1
ATOM 1292 O O . ASN A 1 182 ? 35.667 25.482 -65.059 1.00 52.50 182 ASN A O 1
ATOM 1296 N N . PRO A 1 183 ? 35.788 25.031 -67.254 1.00 58.47 183 PRO A N 1
ATOM 1297 C CA . PRO A 1 183 ? 37.199 24.675 -67.232 1.00 58.47 183 PRO A CA 1
ATOM 1298 C C . PRO A 1 183 ? 38.045 25.911 -67.541 1.00 58.47 183 PRO A C 1
ATOM 1300 O O . PRO A 1 183 ? 38.339 26.182 -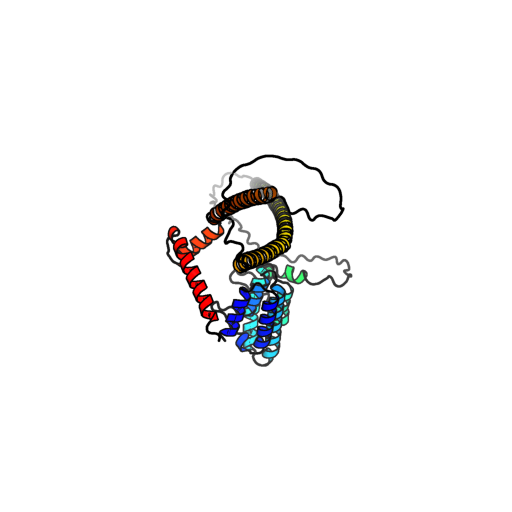68.700 1.00 58.47 183 PRO A O 1
ATOM 1303 N N . SER A 1 184 ? 38.425 26.694 -66.532 1.00 51.47 184 SER A N 1
ATOM 1304 C CA . SER A 1 184 ? 39.432 27.757 -66.688 1.00 51.47 184 SER A CA 1
ATOM 1305 C C . SER A 1 184 ? 39.971 28.205 -65.332 1.00 51.47 184 SER A C 1
ATOM 1307 O O . SER A 1 184 ? 39.581 29.248 -64.824 1.00 51.47 184 SER A O 1
ATOM 1309 N N . THR A 1 185 ? 40.823 27.387 -64.717 1.00 55.94 185 THR A N 1
ATOM 1310 C CA . THR A 1 185 ? 41.941 27.773 -63.829 1.00 55.94 185 THR A CA 1
ATOM 1311 C C . THR A 1 185 ? 42.523 26.481 -63.259 1.00 55.94 185 THR A C 1
ATOM 1313 O O . THR A 1 185 ? 41.817 25.697 -62.634 1.00 55.94 185 THR A O 1
ATOM 1316 N N . SER A 1 186 ? 43.802 26.206 -63.519 1.00 53.53 186 SER A N 1
ATOM 1317 C CA . SER A 1 186 ? 44.498 25.033 -62.985 1.00 53.53 186 SER A CA 1
ATOM 1318 C C . SER A 1 186 ? 44.796 25.234 -61.496 1.00 53.53 186 SER A C 1
ATOM 1320 O O . SER A 1 186 ? 45.933 25.506 -61.112 1.00 53.53 186 SER A O 1
ATOM 1322 N N . THR A 1 187 ? 43.780 25.145 -60.641 1.00 59.91 187 THR A N 1
ATOM 1323 C CA . THR A 1 187 ? 44.023 24.834 -59.234 1.00 59.91 187 THR A CA 1
ATOM 1324 C C . THR A 1 187 ? 44.588 23.421 -59.186 1.00 59.91 187 THR A C 1
ATOM 1326 O O . THR A 1 187 ? 44.039 22.478 -59.761 1.00 59.91 187 THR A O 1
ATOM 1329 N N . SER A 1 188 ? 45.769 23.294 -58.590 1.00 79.50 188 SER A N 1
ATOM 1330 C CA . SER A 1 188 ? 46.465 22.022 -58.481 1.00 79.50 188 SER A CA 1
ATOM 1331 C C . SER A 1 188 ? 45.563 21.036 -57.738 1.00 79.50 188 SER A C 1
ATOM 1333 O O . SER A 1 188 ? 44.996 21.379 -56.704 1.00 79.50 188 SER A O 1
ATOM 1335 N N . PHE A 1 189 ? 45.438 19.799 -58.225 1.00 83.19 189 PHE A N 1
ATOM 1336 C CA . PHE A 1 189 ? 44.749 18.705 -57.522 1.00 83.19 189 PHE A CA 1
ATOM 1337 C C . PHE A 1 189 ? 45.178 18.607 -56.044 1.00 83.19 189 PHE A C 1
ATOM 1339 O O . PHE A 1 189 ? 44.374 18.309 -55.163 1.00 83.19 189 PHE A O 1
ATOM 1346 N N . HIS A 1 190 ? 46.434 18.960 -55.769 1.00 87.50 190 HIS A N 1
ATOM 1347 C CA . HIS A 1 190 ? 46.991 19.051 -54.428 1.00 87.50 190 HIS A CA 1
ATOM 1348 C C . HIS A 1 190 ? 46.248 20.050 -53.516 1.00 87.50 190 HIS A C 1
ATOM 1350 O O . HIS A 1 190 ? 46.062 19.769 -52.334 1.00 87.50 190 HIS A O 1
ATOM 1356 N N . ASP A 1 191 ? 45.784 21.189 -54.036 1.00 88.19 191 ASP A N 1
ATOM 1357 C CA . ASP A 1 191 ? 45.052 22.200 -53.259 1.00 88.19 191 ASP A CA 1
ATOM 1358 C C . ASP A 1 191 ? 43.640 21.721 -52.900 1.00 88.19 191 ASP A C 1
ATOM 1360 O O . ASP A 1 191 ? 43.168 21.958 -51.786 1.00 88.19 191 ASP A O 1
ATOM 1364 N N . ILE A 1 192 ? 42.999 20.970 -53.803 1.00 89.00 192 ILE A N 1
ATOM 1365 C CA . ILE A 1 192 ? 41.701 20.327 -53.554 1.00 89.00 192 ILE A CA 1
ATOM 1366 C C . ILE A 1 192 ? 41.851 19.257 -52.468 1.00 89.00 192 ILE A C 1
ATOM 1368 O O . ILE A 1 192 ? 41.088 19.252 -51.502 1.00 89.00 192 ILE A O 1
ATOM 1372 N N . CYS A 1 193 ? 42.864 18.391 -52.571 1.00 91.56 193 CYS A N 1
ATOM 1373 C CA . CYS A 1 193 ? 43.141 17.384 -51.546 1.00 91.56 193 CYS A CA 1
ATOM 1374 C C . CYS A 1 193 ? 43.454 18.021 -50.189 1.00 91.56 193 CYS A C 1
ATOM 1376 O O . CYS A 1 193 ? 42.928 17.575 -49.173 1.00 91.56 193 CYS A O 1
ATOM 1378 N N . LYS A 1 194 ? 44.256 19.091 -50.159 1.00 94.06 194 LYS A N 1
ATOM 1379 C CA . LYS A 1 194 ? 44.581 19.807 -48.920 1.00 94.06 194 LYS A CA 1
ATOM 1380 C C . LYS A 1 194 ? 43.336 20.425 -48.282 1.00 94.06 194 LYS A C 1
ATOM 1382 O O . LYS A 1 194 ? 43.146 20.291 -47.079 1.00 94.06 194 LYS A O 1
ATOM 1387 N N . SER A 1 195 ? 42.466 21.043 -49.082 1.00 93.00 195 SER A N 1
ATOM 1388 C CA . SER A 1 195 ? 41.195 21.598 -48.605 1.00 93.00 195 SER A CA 1
ATOM 1389 C C . SER A 1 195 ? 40.260 20.514 -48.056 1.00 93.00 195 SER A C 1
ATOM 1391 O O . SER A 1 195 ? 39.690 20.693 -46.979 1.00 93.00 195 SER A O 1
ATOM 1393 N N . ALA A 1 196 ? 40.154 19.370 -48.738 1.00 93.44 196 ALA A N 1
ATOM 1394 C CA . ALA A 1 196 ? 39.350 18.239 -48.280 1.00 93.44 196 ALA A CA 1
ATOM 1395 C C . ALA A 1 196 ? 39.879 17.652 -46.961 1.00 93.44 196 ALA A C 1
ATOM 1397 O O . ALA A 1 196 ? 39.096 17.415 -46.045 1.00 93.44 196 ALA A O 1
ATOM 1398 N N . ILE A 1 197 ? 41.199 17.483 -46.828 1.00 94.50 197 ILE A N 1
ATOM 1399 C CA . ILE A 1 197 ? 41.827 17.001 -45.589 1.00 94.50 197 ILE A CA 1
ATOM 1400 C C . ILE A 1 197 ? 41.553 17.974 -44.439 1.00 94.50 197 ILE A C 1
ATOM 1402 O O . ILE A 1 197 ? 41.069 17.542 -43.397 1.00 94.50 197 ILE A O 1
ATOM 1406 N N . SER A 1 198 ? 41.749 19.282 -44.634 1.00 96.12 198 SER A N 1
ATOM 1407 C CA . SER A 1 198 ? 41.450 20.279 -43.595 1.00 96.12 198 SER A CA 1
ATOM 1408 C C . SER A 1 198 ? 39.965 20.314 -43.209 1.00 96.12 198 SER A C 1
ATOM 1410 O O . SER A 1 198 ? 39.634 20.542 -42.045 1.00 96.12 198 SER A O 1
ATOM 1412 N N . SER A 1 199 ? 39.056 20.055 -44.154 1.00 96.69 199 SER A N 1
ATOM 1413 C CA . SER A 1 199 ? 37.625 19.919 -43.863 1.00 96.69 199 SER A CA 1
ATOM 1414 C C . SER A 1 199 ? 37.336 18.672 -43.021 1.00 96.69 199 SER A C 1
ATOM 1416 O O . SER A 1 199 ? 36.641 18.769 -42.010 1.00 96.69 199 SER A O 1
ATOM 1418 N N . ILE A 1 200 ? 37.927 17.525 -43.367 1.00 96.25 200 ILE A N 1
ATOM 1419 C CA . ILE A 1 200 ? 37.787 16.281 -42.598 1.00 96.25 200 ILE A CA 1
ATOM 1420 C C . ILE A 1 200 ? 38.351 16.459 -41.185 1.00 96.25 200 ILE A C 1
ATOM 1422 O O . ILE A 1 200 ? 37.662 16.143 -40.219 1.00 96.25 200 ILE A O 1
ATOM 1426 N N . GLU A 1 201 ? 39.543 17.034 -41.037 1.00 96.88 201 GLU A N 1
ATOM 1427 C CA . GLU A 1 201 ? 40.154 17.320 -39.732 1.00 96.88 201 GLU A CA 1
ATOM 1428 C C . GLU A 1 201 ? 39.272 18.241 -38.877 1.00 96.88 201 GLU A C 1
ATOM 1430 O O . GLU A 1 201 ? 39.078 17.987 -37.687 1.00 96.88 201 GLU A O 1
ATOM 1435 N N . SER A 1 202 ? 38.669 19.269 -39.483 1.00 96.81 202 SER A N 1
ATOM 1436 C CA . SER A 1 202 ? 37.732 20.165 -38.800 1.00 96.81 202 SER A CA 1
ATOM 1437 C C . SER A 1 202 ? 36.458 19.442 -38.347 1.00 96.81 202 SER A C 1
ATOM 1439 O O . SER A 1 202 ? 36.043 19.597 -37.196 1.00 96.81 202 SER A O 1
ATOM 1441 N N . THR A 1 203 ? 35.862 18.605 -39.204 1.00 95.94 203 THR A N 1
ATOM 1442 C CA . THR A 1 203 ? 34.678 17.810 -38.829 1.00 95.94 203 THR A CA 1
ATOM 1443 C C . THR A 1 203 ? 34.996 16.777 -37.749 1.00 95.94 203 THR A C 1
ATOM 1445 O O . THR A 1 203 ? 34.202 16.602 -36.828 1.00 95.94 203 THR A O 1
ATOM 1448 N N . LEU A 1 204 ? 36.177 16.153 -37.792 1.00 97.56 204 LEU A N 1
ATOM 1449 C CA . LEU A 1 204 ? 36.634 15.212 -36.772 1.00 97.56 204 LEU A CA 1
ATOM 1450 C C . LEU A 1 204 ? 36.830 15.910 -35.420 1.00 97.56 204 LEU A C 1
ATOM 1452 O O . LEU A 1 204 ? 36.375 15.401 -34.397 1.00 97.56 204 LEU A O 1
ATOM 1456 N N . ALA A 1 205 ? 37.438 17.100 -35.410 1.00 97.12 205 ALA A N 1
ATOM 1457 C CA . ALA A 1 205 ? 37.587 17.904 -34.199 1.00 97.12 205 ALA A CA 1
ATOM 1458 C C . ALA A 1 205 ? 36.223 18.325 -33.619 1.00 97.12 205 ALA A C 1
ATOM 1460 O O . ALA A 1 205 ? 36.017 18.250 -32.404 1.00 97.12 205 ALA A O 1
ATOM 1461 N N . ALA A 1 206 ? 35.269 18.709 -34.475 1.00 96.56 206 ALA A N 1
ATOM 1462 C CA . ALA A 1 206 ? 33.907 19.042 -34.061 1.00 96.56 206 ALA A CA 1
ATOM 1463 C C . ALA A 1 206 ? 33.171 17.826 -33.471 1.00 96.56 206 ALA A C 1
ATOM 1465 O O . ALA A 1 206 ? 32.575 17.936 -32.399 1.00 96.56 206 ALA A O 1
ATOM 1466 N N . LEU A 1 207 ? 33.270 16.655 -34.110 1.00 96.88 207 LEU A N 1
ATOM 1467 C CA . LEU A 1 207 ? 32.687 15.405 -33.612 1.00 96.88 207 LEU A CA 1
ATOM 1468 C C . LEU A 1 207 ? 33.303 14.978 -32.279 1.00 96.88 207 LEU A C 1
ATOM 1470 O O . LEU A 1 207 ? 32.578 14.593 -31.363 1.00 96.88 207 LEU A O 1
ATOM 1474 N N . GLN A 1 208 ? 34.623 15.091 -32.129 1.00 98.00 208 GLN A N 1
ATOM 1475 C CA . GLN A 1 208 ? 35.305 14.755 -30.882 1.00 98.00 208 GLN A CA 1
ATOM 1476 C C . GLN A 1 208 ? 34.913 15.710 -29.744 1.00 98.00 208 GLN A C 1
ATOM 1478 O O . GLN A 1 208 ? 34.721 15.270 -28.610 1.00 98.00 208 GLN A O 1
ATOM 1483 N N . SER A 1 209 ? 34.764 17.004 -30.039 1.00 97.38 209 SER A N 1
ATOM 1484 C CA . SER A 1 209 ? 34.265 17.999 -29.085 1.00 97.38 209 SER A CA 1
ATOM 1485 C C . SER A 1 209 ? 32.818 17.706 -28.669 1.00 97.38 209 SER A C 1
ATOM 1487 O O . SER A 1 209 ? 32.520 17.637 -27.475 1.00 97.38 209 SER A O 1
ATOM 1489 N N . HIS A 1 210 ? 31.937 17.428 -29.636 1.00 97.25 210 HIS A N 1
ATOM 1490 C CA . HIS A 1 210 ? 30.542 17.068 -29.380 1.00 97.25 210 HIS A CA 1
ATOM 1491 C C . HIS A 1 210 ? 30.425 15.783 -28.551 1.00 97.25 210 HIS A C 1
ATOM 1493 O O . HIS A 1 210 ? 29.665 15.741 -27.587 1.00 97.25 210 HIS A O 1
ATOM 1499 N N . HIS A 1 211 ? 31.218 14.752 -28.862 1.00 97.06 211 HIS A N 1
ATOM 1500 C CA . HIS A 1 211 ? 31.229 13.505 -28.100 1.00 97.06 211 HIS A CA 1
ATOM 1501 C C . HIS A 1 211 ? 31.656 13.726 -26.644 1.00 97.06 211 HIS A C 1
ATOM 1503 O O . HIS A 1 211 ? 30.990 13.237 -25.736 1.00 97.06 211 HIS A O 1
ATOM 1509 N N . LYS A 1 212 ? 32.704 14.527 -26.401 1.00 98.00 212 LYS A N 1
ATOM 1510 C CA . LYS A 1 212 ? 33.127 14.895 -25.038 1.00 98.00 212 LYS A CA 1
ATOM 1511 C C . LYS A 1 212 ? 32.048 15.680 -24.290 1.00 98.00 212 LYS A C 1
ATOM 1513 O O . LYS A 1 212 ? 31.784 15.390 -23.128 1.00 98.00 212 LYS A O 1
ATOM 1518 N N . SER A 1 213 ? 31.402 16.643 -24.949 1.00 97.38 213 SER A N 1
ATOM 1519 C CA . SER A 1 213 ? 30.311 17.419 -24.348 1.00 97.38 213 SER A CA 1
ATOM 1520 C C . SER A 1 213 ? 29.094 16.547 -24.025 1.00 97.38 213 SER A C 1
ATOM 1522 O O . SER A 1 213 ? 28.518 16.691 -22.951 1.00 97.38 213 SER A O 1
ATOM 1524 N N . SER A 1 214 ? 28.736 15.613 -24.909 1.00 97.56 214 SER A N 1
ATOM 1525 C CA . SER A 1 214 ? 27.647 14.657 -24.693 1.00 97.56 214 SER A CA 1
ATOM 1526 C C . SER A 1 214 ? 27.957 13.686 -23.548 1.00 97.56 214 SER A C 1
ATOM 1528 O O . SER A 1 214 ? 27.102 13.465 -22.693 1.00 97.56 214 SER A O 1
ATOM 1530 N N . GLN A 1 215 ? 29.190 13.172 -23.466 1.00 97.38 215 GLN A N 1
ATOM 1531 C CA . GLN A 1 215 ? 29.638 12.351 -22.336 1.00 97.38 215 GLN A CA 1
ATOM 1532 C C . GLN A 1 215 ? 29.560 13.116 -21.011 1.00 97.38 215 GLN A C 1
ATOM 1534 O O . GLN A 1 215 ? 29.074 12.568 -20.025 1.00 97.38 215 GLN A O 1
ATOM 1539 N N . GLN A 1 216 ? 29.980 14.383 -20.992 1.00 98.12 216 GLN A N 1
ATOM 1540 C CA . GLN A 1 216 ? 29.887 15.214 -19.793 1.00 98.12 216 GLN A CA 1
ATOM 1541 C C . GLN A 1 216 ? 28.429 15.448 -19.378 1.00 98.12 216 GLN A C 1
ATOM 1543 O O . GLN A 1 216 ? 28.095 15.256 -18.215 1.00 98.12 216 GLN A O 1
ATOM 1548 N N . ALA A 1 217 ? 27.541 15.765 -20.325 1.00 96.88 217 ALA A N 1
ATOM 1549 C CA . ALA A 1 217 ? 26.119 15.956 -20.042 1.00 96.88 217 ALA A CA 1
ATOM 1550 C C . ALA A 1 217 ? 25.451 14.686 -19.480 1.00 96.88 217 ALA A C 1
ATOM 1552 O O . ALA A 1 217 ? 24.615 14.768 -18.579 1.00 96.88 217 ALA A O 1
ATOM 1553 N N . LEU A 1 218 ? 25.839 13.503 -19.972 1.00 97.62 218 LEU A N 1
ATOM 1554 C CA . LEU A 1 218 ? 25.373 12.227 -19.425 1.00 97.62 218 LEU A CA 1
ATOM 1555 C C . LEU A 1 218 ? 25.896 11.987 -18.005 1.00 97.62 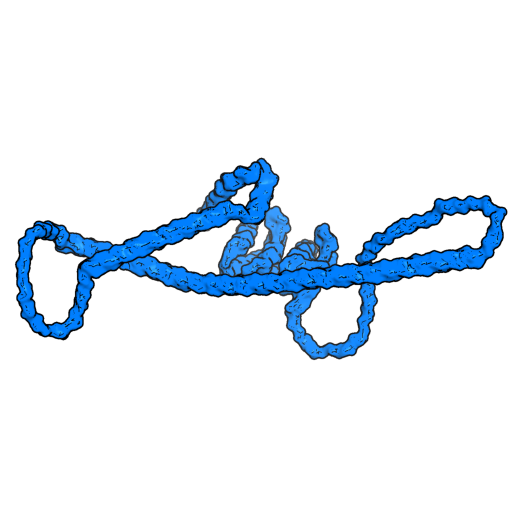218 LEU A C 1
ATOM 1557 O O . LEU A 1 218 ? 25.124 11.567 -17.147 1.00 97.62 218 LEU A O 1
ATOM 1561 N N . LEU A 1 219 ? 27.170 12.284 -17.731 1.00 98.06 219 LEU A N 1
ATOM 1562 C CA . LEU A 1 219 ? 27.729 12.189 -16.378 1.00 98.06 219 LEU A CA 1
ATOM 1563 C C . LEU A 1 219 ? 27.024 13.141 -15.404 1.00 98.06 219 LEU A C 1
ATOM 1565 O O . LEU A 1 219 ? 26.687 12.735 -14.293 1.00 98.06 219 LEU A O 1
ATOM 1569 N N . ASP A 1 220 ? 26.732 14.368 -15.829 1.00 97.31 220 ASP A N 1
ATOM 1570 C CA . ASP A 1 220 ? 26.010 15.349 -15.016 1.00 97.31 220 ASP A CA 1
ATOM 1571 C C . ASP A 1 220 ? 24.563 14.896 -14.745 1.00 97.31 220 ASP A C 1
ATOM 1573 O O . ASP A 1 220 ? 24.069 15.015 -13.622 1.00 97.31 220 ASP A O 1
ATOM 1577 N N . SER A 1 221 ? 23.898 14.288 -15.735 1.00 97.81 221 SER A N 1
ATOM 1578 C CA . SER A 1 221 ? 22.566 13.689 -15.569 1.00 97.81 221 SER A CA 1
ATOM 1579 C C . SER A 1 221 ? 22.575 12.495 -14.602 1.00 97.81 221 SER A C 1
ATOM 1581 O O . SER A 1 221 ? 21.705 12.389 -13.732 1.00 97.81 221 SER A O 1
ATOM 1583 N N . ILE A 1 222 ? 23.584 11.622 -14.688 1.00 96.75 222 ILE A N 1
ATOM 1584 C CA . ILE A 1 222 ? 23.765 10.495 -13.760 1.00 96.75 222 ILE A CA 1
ATOM 1585 C C . ILE A 1 222 ? 24.000 11.004 -12.332 1.00 96.75 222 ILE A C 1
ATOM 1587 O O . ILE A 1 222 ? 23.392 10.498 -11.392 1.00 96.75 222 ILE A O 1
ATOM 1591 N N . ASN A 1 223 ? 24.827 12.033 -12.154 1.00 97.38 223 ASN A N 1
ATOM 1592 C CA . ASN A 1 223 ? 25.065 12.616 -10.834 1.00 97.38 223 ASN A CA 1
ATOM 1593 C C . ASN A 1 223 ? 23.799 13.280 -10.272 1.00 97.38 223 ASN A C 1
ATOM 1595 O O . ASN A 1 223 ? 23.439 13.036 -9.125 1.00 97.38 223 ASN A O 1
ATOM 1599 N N . SER A 1 224 ? 23.049 14.019 -11.094 1.00 97.50 224 SER A N 1
ATOM 1600 C CA . SER A 1 224 ? 21.785 14.637 -10.673 1.00 97.50 224 SER A CA 1
ATOM 1601 C C . SER A 1 224 ? 20.725 13.605 -10.259 1.00 97.50 224 SER A C 1
ATOM 1603 O O . SER A 1 224 ? 20.042 13.771 -9.244 1.00 97.50 224 SER A O 1
ATOM 1605 N N . THR A 1 225 ? 20.595 12.508 -11.010 1.00 95.00 225 THR A N 1
ATOM 1606 C CA . THR A 1 225 ? 19.668 11.418 -10.661 1.00 95.00 225 THR A CA 1
ATOM 1607 C C . THR A 1 225 ? 20.111 10.675 -9.402 1.00 95.00 225 THR A C 1
ATOM 1609 O O . THR A 1 225 ? 19.267 10.350 -8.565 1.00 95.00 225 THR A O 1
ATOM 1612 N N . LYS A 1 226 ? 21.420 10.476 -9.210 1.00 97.69 226 LYS A N 1
ATOM 1613 C CA . LYS A 1 226 ? 21.988 9.924 -7.977 1.00 97.69 226 LYS A CA 1
ATOM 1614 C C . LYS A 1 226 ? 21.660 10.795 -6.760 1.00 97.69 226 LYS A C 1
ATOM 1616 O O . LYS A 1 226 ? 21.133 10.268 -5.783 1.00 97.69 226 LYS A O 1
ATOM 1621 N N . ASP A 1 227 ? 21.873 12.106 -6.838 1.00 96.75 227 ASP A N 1
ATOM 1622 C CA . ASP A 1 227 ? 21.555 13.039 -5.747 1.00 96.75 227 ASP A CA 1
ATOM 1623 C C . ASP A 1 227 ? 20.052 13.017 -5.408 1.00 96.75 227 ASP A C 1
ATOM 1625 O O . ASP A 1 227 ? 19.650 13.029 -4.239 1.00 96.75 227 ASP A O 1
ATOM 1629 N N . SER A 1 228 ? 19.195 12.909 -6.430 1.00 97.50 228 SER A N 1
ATOM 1630 C CA . SER A 1 228 ? 17.747 12.745 -6.253 1.00 97.50 228 SER A CA 1
ATOM 1631 C C . SER A 1 228 ? 17.397 11.441 -5.521 1.00 97.50 228 SER A C 1
ATOM 1633 O O . SER A 1 228 ? 16.593 11.446 -4.584 1.00 97.50 228 SER A O 1
ATOM 1635 N N . MET A 1 229 ? 18.036 10.325 -5.887 1.00 96.12 229 MET A N 1
ATOM 1636 C CA . MET A 1 229 ? 17.851 9.036 -5.215 1.00 96.12 229 MET A CA 1
ATOM 1637 C C . MET A 1 229 ? 18.330 9.060 -3.760 1.00 96.12 229 MET A C 1
ATOM 1639 O O . MET A 1 229 ? 17.656 8.504 -2.889 1.00 96.12 229 MET A O 1
ATOM 1643 N N . GLU A 1 230 ? 19.458 9.708 -3.471 1.00 97.19 230 GLU A N 1
ATOM 1644 C CA . GLU A 1 230 ? 19.970 9.870 -2.105 1.00 97.19 230 GLU A CA 1
ATOM 1645 C C . GLU A 1 230 ? 19.008 10.711 -1.252 1.00 97.19 230 GLU A C 1
ATOM 1647 O O . GLU A 1 230 ? 18.655 10.314 -0.137 1.00 97.19 230 GLU A O 1
ATOM 1652 N N . SER A 1 231 ? 18.474 11.803 -1.807 1.00 97.12 231 SER A N 1
ATOM 1653 C CA . SER A 1 231 ? 17.450 12.634 -1.160 1.00 97.12 231 SER A CA 1
ATOM 1654 C C . SER A 1 231 ? 16.166 11.850 -0.846 1.00 97.12 231 SER A C 1
ATOM 1656 O O . SER A 1 231 ? 15.676 11.867 0.289 1.00 97.12 231 SER A O 1
ATOM 1658 N N . LEU A 1 232 ? 15.644 11.082 -1.810 1.00 94.12 232 LEU A N 1
ATOM 1659 C CA . LEU A 1 232 ? 14.470 10.227 -1.599 1.00 94.12 232 LEU A CA 1
ATOM 1660 C C . LEU A 1 232 ? 14.738 9.120 -0.574 1.00 94.12 232 LEU A C 1
ATOM 1662 O O . LEU A 1 232 ? 13.873 8.821 0.249 1.00 94.12 232 LEU A O 1
ATOM 1666 N N . THR A 1 233 ? 15.940 8.544 -0.570 1.00 96.31 233 THR A N 1
ATOM 1667 C CA . THR A 1 233 ? 16.345 7.527 0.411 1.00 96.31 233 THR A CA 1
ATOM 1668 C C . THR A 1 233 ? 16.364 8.103 1.828 1.00 96.31 233 THR A C 1
ATOM 1670 O O . THR A 1 233 ? 15.826 7.486 2.754 1.00 96.31 233 THR A O 1
ATOM 1673 N N . CYS A 1 234 ? 16.899 9.315 1.999 1.00 96.50 234 CYS A N 1
ATOM 1674 C CA . CYS A 1 234 ? 16.854 10.052 3.262 1.00 96.50 234 CYS A CA 1
ATOM 1675 C C . CYS A 1 234 ? 15.414 10.323 3.717 1.00 96.50 234 CYS A C 1
ATOM 1677 O O . CYS A 1 234 ? 15.082 10.074 4.879 1.00 96.50 234 CYS A O 1
ATOM 1679 N N . ARG A 1 235 ? 14.531 10.751 2.804 1.00 96.06 235 ARG A N 1
ATOM 1680 C CA . ARG A 1 235 ? 13.109 10.979 3.104 1.00 96.06 235 ARG A CA 1
ATOM 1681 C C . ARG A 1 235 ? 12.391 9.697 3.535 1.00 96.06 235 ARG A C 1
ATOM 1683 O O . ARG A 1 235 ? 11.710 9.699 4.555 1.00 96.06 235 ARG A O 1
ATOM 1690 N N . ILE A 1 236 ? 12.605 8.581 2.837 1.00 92.00 236 ILE A N 1
ATOM 1691 C CA . ILE A 1 236 ? 12.029 7.275 3.206 1.00 92.00 236 ILE A CA 1
ATOM 1692 C C . ILE A 1 236 ? 12.513 6.830 4.594 1.00 92.00 236 ILE A C 1
ATOM 1694 O O . ILE A 1 236 ? 11.736 6.283 5.378 1.00 92.00 236 ILE A O 1
ATOM 1698 N N . SER A 1 237 ? 13.790 7.050 4.916 1.00 94.00 237 SER A N 1
ATOM 1699 C CA . SER A 1 237 ? 14.339 6.757 6.245 1.00 94.00 237 SER A CA 1
ATOM 1700 C C . SER A 1 237 ? 13.670 7.606 7.334 1.00 94.00 237 SER A C 1
ATOM 1702 O O . SER A 1 237 ? 13.257 7.080 8.369 1.00 94.00 237 SER A O 1
ATOM 1704 N N . HIS A 1 238 ? 13.474 8.902 7.073 1.00 96.62 238 HIS A N 1
ATOM 1705 C CA . HIS A 1 238 ? 12.754 9.804 7.970 1.00 96.62 238 HIS A CA 1
ATOM 1706 C C . HIS A 1 238 ? 11.310 9.338 8.221 1.00 96.62 238 HIS A C 1
ATOM 1708 O O . HIS A 1 238 ? 10.913 9.167 9.375 1.00 96.62 238 HIS A O 1
ATOM 1714 N N . ASP A 1 239 ? 10.555 9.032 7.164 1.00 93.75 239 ASP A N 1
ATOM 1715 C CA . ASP A 1 239 ? 9.161 8.583 7.269 1.00 93.75 239 ASP A CA 1
ATOM 1716 C C . ASP A 1 239 ? 9.039 7.244 8.013 1.00 93.75 239 ASP A C 1
ATOM 1718 O O . ASP A 1 239 ? 8.090 7.022 8.769 1.00 93.75 239 ASP A O 1
ATOM 1722 N N . ARG A 1 240 ? 10.016 6.338 7.863 1.00 93.38 240 ARG A N 1
ATOM 1723 C CA . ARG A 1 240 ? 10.083 5.096 8.653 1.00 93.38 240 ARG A CA 1
ATOM 1724 C C . ARG A 1 240 ? 10.245 5.377 10.143 1.00 93.38 240 ARG A C 1
ATOM 1726 O O . ARG A 1 240 ? 9.534 4.769 10.943 1.00 93.38 240 ARG A O 1
ATOM 1733 N N . ASN A 1 241 ? 11.115 6.314 10.509 1.00 94.19 241 ASN A N 1
ATOM 1734 C CA . ASN A 1 241 ? 11.328 6.696 11.905 1.00 94.19 241 ASN A CA 1
ATOM 1735 C C . ASN A 1 241 ? 10.071 7.342 12.508 1.00 94.19 241 ASN A C 1
ATOM 1737 O O . ASN A 1 241 ? 9.672 6.994 13.622 1.00 94.19 241 ASN A O 1
ATOM 1741 N N . VAL A 1 242 ? 9.395 8.218 11.756 1.00 94.56 242 VAL A N 1
ATOM 1742 C CA . VAL A 1 242 ? 8.115 8.822 12.165 1.00 94.56 242 VAL A CA 1
ATOM 1743 C C . VAL A 1 242 ? 7.043 7.749 12.356 1.00 94.56 242 VAL A C 1
ATOM 1745 O O . VAL A 1 242 ? 6.386 7.708 13.398 1.00 94.56 242 VAL A O 1
ATOM 1748 N N . ASN A 1 243 ? 6.903 6.824 11.406 1.00 90.56 243 ASN A N 1
ATOM 1749 C CA . ASN A 1 243 ? 5.943 5.725 11.505 1.00 90.56 243 ASN A CA 1
ATOM 1750 C C . ASN A 1 243 ? 6.227 4.806 12.700 1.00 90.56 243 ASN A C 1
ATOM 1752 O O . ASN A 1 243 ? 5.302 4.407 13.407 1.00 90.56 243 ASN A O 1
ATOM 1756 N N . GLN A 1 244 ? 7.495 4.503 12.981 1.00 95.44 244 GLN A N 1
ATOM 1757 C CA . GLN A 1 244 ? 7.878 3.722 14.157 1.00 95.44 244 GLN A CA 1
ATOM 1758 C C . GLN A 1 244 ? 7.533 4.456 15.462 1.00 95.44 244 GLN A C 1
ATOM 1760 O O . GLN A 1 244 ? 6.997 3.848 16.395 1.00 95.44 244 GLN A O 1
ATOM 1765 N N . ALA A 1 245 ? 7.760 5.771 15.520 1.00 94.31 245 ALA A N 1
ATOM 1766 C CA . ALA A 1 245 ? 7.364 6.593 16.658 1.00 94.31 245 ALA A CA 1
ATOM 1767 C C . ALA A 1 245 ? 5.835 6.602 16.847 1.00 94.31 245 ALA A C 1
ATOM 1769 O O . ALA A 1 245 ? 5.357 6.430 17.972 1.00 94.31 245 ALA A O 1
ATOM 1770 N N . LEU A 1 246 ? 5.053 6.720 15.770 1.00 94.44 246 LEU A N 1
ATOM 1771 C CA . LEU A 1 246 ? 3.588 6.650 15.822 1.00 94.44 246 LEU A CA 1
ATOM 1772 C C . LEU A 1 246 ? 3.091 5.281 16.297 1.00 94.44 246 LEU A C 1
ATOM 1774 O O . LEU A 1 246 ? 2.237 5.227 17.181 1.00 94.44 246 LEU A O 1
ATOM 1778 N N . LEU A 1 247 ? 3.669 4.179 15.812 1.00 95.06 247 LEU A N 1
ATOM 1779 C CA . LEU A 1 247 ? 3.339 2.830 16.287 1.00 95.06 247 LEU A CA 1
ATOM 1780 C C . LEU A 1 247 ? 3.592 2.679 17.791 1.00 95.06 247 LEU A C 1
ATOM 1782 O O . LEU A 1 247 ? 2.744 2.144 18.506 1.00 95.06 247 LEU A O 1
ATOM 1786 N N . SER A 1 248 ? 4.703 3.223 18.298 1.00 95.06 248 SER A N 1
ATOM 1787 C CA . SER A 1 248 ? 4.988 3.217 19.738 1.00 95.06 248 SER A CA 1
ATOM 1788 C C . SER A 1 248 ? 3.949 4.009 20.551 1.00 95.06 248 SER A C 1
ATOM 1790 O O . SER A 1 248 ? 3.617 3.633 21.677 1.00 95.06 248 SER A O 1
ATOM 1792 N N . ARG A 1 249 ? 3.379 5.083 19.982 1.00 97.06 249 ARG A N 1
ATOM 1793 C CA . ARG A 1 249 ? 2.293 5.860 20.606 1.00 97.06 249 ARG A CA 1
ATOM 1794 C C . ARG A 1 249 ? 0.974 5.095 20.576 1.00 97.06 249 ARG A C 1
ATOM 1796 O O . ARG A 1 249 ? 0.307 5.024 21.604 1.00 97.06 249 ARG A O 1
ATOM 1803 N N . VAL A 1 250 ? 0.630 4.467 19.453 1.00 95.00 250 VAL A N 1
ATOM 1804 C CA . VAL A 1 250 ? -0.567 3.617 19.332 1.00 95.00 250 VAL A CA 1
ATOM 1805 C C . VAL A 1 250 ? -0.511 2.457 20.328 1.00 95.00 250 VAL A C 1
ATOM 1807 O O . VAL A 1 250 ? -1.493 2.190 21.021 1.00 95.00 250 VAL A O 1
ATOM 1810 N N . GLN A 1 251 ? 0.655 1.833 20.504 1.00 94.12 251 GLN A N 1
ATOM 1811 C CA . GLN A 1 251 ? 0.843 0.761 21.483 1.00 94.12 251 GLN A CA 1
ATOM 1812 C C . GLN A 1 251 ? 0.589 1.227 22.928 1.00 94.12 251 GLN A C 1
ATOM 1814 O O . GLN A 1 251 ? 0.079 0.452 23.736 1.00 94.12 251 GLN A O 1
ATOM 1819 N N . LYS A 1 252 ? 0.865 2.500 23.254 1.00 95.75 252 LYS A N 1
ATOM 1820 C CA . LYS A 1 252 ? 0.545 3.104 24.564 1.00 95.75 252 LYS A CA 1
ATOM 1821 C C . LYS A 1 252 ? -0.948 3.406 24.744 1.00 95.75 252 LYS A C 1
ATOM 1823 O O . LYS A 1 252 ? -1.428 3.399 25.876 1.00 95.75 252 LYS A O 1
ATOM 1828 N N . ILE A 1 253 ? -1.700 3.626 23.663 1.00 95.44 253 ILE A N 1
ATOM 1829 C CA . ILE A 1 253 ? -3.147 3.900 23.722 1.00 95.44 253 ILE A CA 1
ATOM 1830 C C . ILE A 1 253 ? -3.939 2.642 24.107 1.00 95.44 253 ILE A C 1
ATOM 1832 O O . ILE A 1 253 ? -4.905 2.735 24.862 1.00 95.44 253 ILE A O 1
ATOM 1836 N N . VAL A 1 254 ? -3.515 1.452 23.670 1.00 93.44 254 VAL A N 1
ATOM 1837 C CA . VAL A 1 254 ? -4.205 0.180 23.968 1.00 93.44 254 VAL A CA 1
ATOM 1838 C C . VAL A 1 254 ? -4.405 -0.077 25.477 1.00 93.44 254 VAL A C 1
ATOM 1840 O O . VAL A 1 254 ? -5.547 -0.308 25.888 1.00 93.44 254 VAL A O 1
ATOM 1843 N N . PRO A 1 255 ? -3.373 -0.028 26.347 1.00 94.69 255 PRO A N 1
ATOM 1844 C CA . PRO A 1 255 ? -3.565 -0.221 27.785 1.00 94.69 255 PRO A CA 1
ATOM 1845 C C . PRO A 1 255 ? -4.336 0.932 28.441 1.00 94.69 255 PRO A C 1
ATOM 1847 O O . PRO A 1 255 ? -5.087 0.692 29.386 1.00 94.69 255 PRO A O 1
ATOM 1850 N N . LEU A 1 256 ? -4.207 2.167 27.939 1.00 94.00 256 LEU A N 1
ATOM 1851 C CA . LEU A 1 256 ? -5.003 3.300 28.422 1.00 94.00 256 LEU A CA 1
ATOM 1852 C C . LEU A 1 256 ? -6.493 3.089 28.138 1.00 94.00 256 LEU A C 1
ATOM 1854 O O . LEU A 1 256 ? -7.304 3.253 29.045 1.00 94.00 256 LEU A O 1
ATOM 1858 N N . LYS A 1 257 ? -6.852 2.612 26.941 1.00 94.94 257 LYS A N 1
ATOM 1859 C CA . LYS A 1 257 ? -8.235 2.259 26.589 1.00 94.94 257 LYS A CA 1
ATOM 1860 C C . LYS A 1 257 ? -8.800 1.185 27.523 1.00 94.94 257 LYS A C 1
ATOM 1862 O O . LYS A 1 257 ? -9.914 1.337 28.016 1.00 94.94 257 LYS A O 1
ATOM 1867 N N . LYS A 1 258 ? -8.013 0.151 27.851 1.00 94.06 258 LYS A N 1
ATOM 1868 C CA . LYS A 1 258 ? -8.406 -0.875 28.839 1.00 94.06 258 LYS A CA 1
ATOM 1869 C C . LYS A 1 258 ? -8.633 -0.283 30.236 1.00 94.06 258 LYS A C 1
ATOM 1871 O O . LYS A 1 258 ? -9.600 -0.646 30.900 1.00 94.06 258 LYS A O 1
ATOM 1876 N N . ARG A 1 259 ? -7.779 0.647 30.682 1.00 96.75 259 ARG A N 1
ATOM 1877 C CA . ARG A 1 259 ? -7.946 1.346 31.972 1.00 96.75 259 ARG A CA 1
ATOM 1878 C C . ARG A 1 259 ? -9.197 2.221 31.994 1.00 96.75 259 ARG A C 1
ATOM 1880 O O . ARG A 1 259 ? -9.920 2.186 32.982 1.00 96.75 259 ARG A O 1
ATOM 1887 N N . VAL A 1 260 ? -9.473 2.954 30.916 1.00 96.56 260 VAL A N 1
ATOM 1888 C CA . VAL A 1 260 ? -10.698 3.759 30.772 1.00 96.56 260 VAL A CA 1
ATOM 1889 C C . VAL A 1 260 ? -11.937 2.865 30.804 1.00 96.56 260 VAL A C 1
ATOM 1891 O O . VAL A 1 260 ? -12.895 3.174 31.505 1.00 96.56 260 VAL A O 1
ATOM 1894 N N . GLN A 1 261 ? -11.908 1.718 30.121 1.00 95.69 261 GLN A N 1
ATOM 1895 C CA . GLN A 1 261 ? -13.013 0.760 30.145 1.00 95.69 261 GLN A CA 1
ATOM 1896 C C . GLN A 1 261 ? -13.249 0.183 31.548 1.00 95.69 261 GLN A C 1
ATOM 1898 O O . GLN A 1 261 ? -14.398 0.109 31.973 1.00 95.69 261 GLN A O 1
ATOM 1903 N N . LYS A 1 262 ? -12.179 -0.143 32.288 1.00 97.19 262 LYS A N 1
ATOM 1904 C CA . LYS A 1 262 ? -12.270 -0.574 33.691 1.00 97.19 262 LYS A CA 1
ATOM 1905 C C . LYS A 1 262 ? -12.850 0.519 34.597 1.00 97.19 262 LYS A C 1
ATOM 1907 O O . LYS A 1 262 ? -13.761 0.263 35.370 1.00 97.19 262 LYS A O 1
ATOM 1912 N N . LEU A 1 263 ? -12.386 1.760 34.462 1.00 96.88 263 LEU A N 1
ATOM 1913 C CA . LEU A 1 263 ? -12.949 2.885 35.219 1.00 96.88 263 LEU A CA 1
ATOM 1914 C C . LEU A 1 263 ? -14.436 3.101 34.900 1.00 96.88 263 LEU A C 1
ATOM 1916 O O . LEU A 1 263 ? -15.223 3.399 35.794 1.00 96.88 263 LEU A O 1
ATOM 1920 N N . LYS A 1 264 ? -14.844 2.902 33.641 1.00 97.00 264 LYS A N 1
ATOM 1921 C CA . LYS A 1 264 ? -16.248 2.999 33.219 1.00 97.00 264 LYS A CA 1
ATOM 1922 C C . LYS A 1 264 ? -17.121 1.909 33.848 1.00 97.00 264 LYS A C 1
ATOM 1924 O O . LYS A 1 264 ? -18.260 2.197 34.214 1.00 97.00 264 LYS A O 1
ATOM 1929 N N . THR A 1 265 ? -16.618 0.679 33.982 1.00 96.81 265 THR A N 1
ATOM 1930 C CA . THR A 1 265 ? -17.336 -0.391 34.696 1.00 96.81 265 THR A CA 1
ATOM 1931 C C . THR A 1 265 ? -17.420 -0.097 36.190 1.00 96.81 265 THR A C 1
ATOM 1933 O O . THR A 1 265 ? -18.511 -0.155 36.748 1.00 96.81 265 THR A O 1
ATOM 1936 N N . ASP A 1 266 ? -16.323 0.350 36.805 1.00 96.56 266 ASP A N 1
ATOM 1937 C CA . ASP A 1 266 ? -16.279 0.668 38.237 1.00 96.56 266 ASP A CA 1
ATOM 1938 C C . ASP A 1 266 ? -17.257 1.808 38.596 1.00 96.56 266 ASP A C 1
ATOM 1940 O O . ASP A 1 266 ? -17.977 1.728 39.593 1.00 96.56 266 ASP A O 1
ATOM 1944 N N . LEU A 1 267 ? -17.353 2.849 37.756 1.00 96.56 267 LEU A N 1
ATOM 1945 C CA . LEU A 1 267 ? -18.325 3.939 37.923 1.00 96.56 267 LEU A CA 1
ATOM 1946 C C . LEU A 1 267 ? -19.778 3.461 37.809 1.00 96.56 267 LEU A C 1
ATOM 1948 O O . LEU A 1 267 ? -20.636 3.919 38.564 1.00 96.56 267 LEU A O 1
ATOM 1952 N N . ARG A 1 268 ? -20.065 2.524 36.896 1.00 96.81 268 ARG A N 1
ATOM 1953 C CA . ARG A 1 268 ? -21.399 1.920 36.765 1.00 96.81 268 ARG A CA 1
ATOM 1954 C C . ARG A 1 268 ? -21.772 1.133 38.023 1.00 96.81 268 ARG A C 1
ATOM 1956 O O . ARG A 1 268 ? -22.907 1.229 38.479 1.00 96.81 268 ARG A O 1
ATOM 1963 N N . ASP A 1 269 ? -20.823 0.409 38.604 1.00 97.06 269 ASP A N 1
ATOM 1964 C CA . ASP A 1 269 ? -21.048 -0.374 39.820 1.00 97.06 269 ASP A CA 1
ATOM 1965 C C . ASP A 1 269 ? -21.206 0.508 41.065 1.00 97.06 269 ASP A C 1
ATOM 1967 O O . ASP A 1 269 ? -21.988 0.188 41.960 1.00 97.06 269 ASP A O 1
ATOM 1971 N N . ILE A 1 270 ? -20.496 1.640 41.139 1.00 95.81 270 ILE A N 1
ATOM 1972 C CA . ILE A 1 270 ? -20.725 2.658 42.178 1.00 95.81 270 ILE A CA 1
ATOM 1973 C C . ILE A 1 270 ? -22.129 3.250 42.037 1.00 95.81 270 ILE A C 1
ATOM 1975 O O . ILE A 1 270 ? -22.839 3.355 43.032 1.00 95.81 270 ILE A O 1
ATOM 1979 N N . ARG A 1 271 ? -22.554 3.587 40.814 1.00 97.19 271 ARG A N 1
ATOM 1980 C CA . ARG A 1 271 ? -23.892 4.134 40.559 1.00 97.19 271 ARG A CA 1
ATOM 1981 C C . ARG A 1 271 ? -24.997 3.175 41.005 1.00 97.19 271 ARG A C 1
ATOM 1983 O O . ARG A 1 271 ? -25.865 3.589 41.760 1.00 97.19 271 ARG A O 1
ATOM 1990 N N . LYS A 1 272 ? -24.900 1.891 40.646 1.00 97.44 272 LYS A N 1
ATOM 1991 C CA . LYS A 1 272 ? -25.842 0.854 41.105 1.00 97.44 272 LYS A CA 1
ATOM 1992 C C . LYS A 1 272 ? -25.875 0.715 42.628 1.00 97.44 272 LYS A C 1
ATOM 1994 O O . LYS A 1 272 ? -26.939 0.548 43.210 1.00 97.44 272 LYS A O 1
ATOM 1999 N N . ARG A 1 273 ? -24.713 0.788 43.291 1.00 97.00 273 ARG A N 1
ATOM 2000 C CA . ARG A 1 273 ? -24.645 0.766 44.761 1.00 97.00 273 ARG A CA 1
ATOM 2001 C C . ARG A 1 273 ? -25.302 1.994 45.384 1.00 97.00 273 ARG A C 1
ATOM 2003 O O . ARG A 1 273 ? -25.984 1.844 46.388 1.00 97.00 273 ARG A O 1
ATOM 2010 N N . ASN A 1 274 ? -25.125 3.176 44.799 1.00 95.62 274 ASN A N 1
ATOM 2011 C CA . ASN A 1 274 ? -25.794 4.390 45.268 1.00 95.62 274 ASN A CA 1
ATOM 2012 C C . ASN A 1 274 ? -27.315 4.298 45.092 1.00 95.62 274 ASN A C 1
ATOM 2014 O O . ASN A 1 274 ? -28.037 4.631 46.023 1.00 95.62 274 ASN A O 1
ATOM 2018 N N . GLU A 1 275 ? -27.790 3.783 43.955 1.00 96.56 275 GLU A N 1
ATOM 2019 C CA . GLU A 1 275 ? -29.218 3.543 43.703 1.00 96.56 275 GLU A CA 1
ATOM 2020 C C . GLU A 1 275 ? -29.812 2.571 44.741 1.00 96.56 275 GLU A C 1
ATOM 2022 O O . GLU A 1 275 ? -30.841 2.871 45.342 1.00 96.56 275 GLU A O 1
ATOM 2027 N N . ALA A 1 276 ? -29.115 1.473 45.056 1.00 95.81 276 ALA A N 1
ATOM 2028 C CA . ALA A 1 276 ? -29.539 0.530 46.097 1.00 95.81 276 ALA A CA 1
ATOM 2029 C C . ALA A 1 276 ? -29.535 1.142 47.513 1.00 95.81 276 ALA A C 1
ATOM 2031 O O . ALA A 1 276 ? -30.403 0.839 48.331 1.00 95.81 276 ALA A O 1
ATOM 2032 N N . VAL A 1 277 ? -28.569 2.014 47.825 1.00 95.62 277 VAL A N 1
ATOM 2033 C CA . VAL A 1 277 ? -28.536 2.740 49.107 1.00 95.62 277 VAL A CA 1
ATOM 2034 C C . VAL A 1 277 ? -29.703 3.725 49.200 1.00 95.62 277 VAL A C 1
ATOM 2036 O O . VAL A 1 277 ? -30.341 3.801 50.247 1.00 95.62 277 VAL A O 1
ATOM 2039 N N . GLU A 1 278 ? -30.010 4.460 48.130 1.00 94.00 278 GLU A N 1
ATOM 2040 C CA . GLU A 1 278 ? -31.165 5.364 48.088 1.00 94.00 278 GLU A CA 1
ATOM 2041 C C . GLU A 1 278 ? -32.491 4.616 48.251 1.00 94.00 278 GLU A C 1
ATOM 2043 O O . GLU A 1 278 ? -33.373 5.087 48.970 1.00 94.00 278 GLU A O 1
ATOM 2048 N N . GLU A 1 279 ? -32.630 3.447 47.627 1.00 93.88 279 GLU A N 1
ATOM 2049 C CA . GLU A 1 279 ? -33.798 2.579 47.782 1.00 93.88 279 GLU A CA 1
ATOM 2050 C C . GLU A 1 279 ? -33.933 2.068 49.224 1.00 93.88 279 GLU A C 1
ATOM 2052 O O . GLU A 1 279 ? -34.995 2.221 49.827 1.00 93.88 279 GLU A O 1
ATOM 2057 N N . GLY A 1 280 ? -32.839 1.613 49.843 1.00 93.69 280 GLY A N 1
ATOM 2058 C CA . GLY A 1 280 ? -32.835 1.211 51.254 1.00 93.69 280 GLY A CA 1
ATOM 2059 C C . GLY A 1 280 ? -33.172 2.354 52.224 1.00 93.69 280 GLY A C 1
ATOM 2060 O O . GLY A 1 280 ? -33.861 2.142 53.222 1.00 93.69 280 GLY A O 1
ATOM 2061 N N . ILE A 1 281 ? -32.747 3.592 51.939 1.00 91.12 281 ILE A N 1
ATOM 2062 C CA . ILE A 1 281 ? -33.133 4.771 52.739 1.00 91.12 281 ILE A CA 1
ATOM 2063 C C . ILE A 1 281 ? -34.639 5.057 52.606 1.00 91.12 281 ILE A C 1
ATOM 2065 O O . ILE A 1 281 ? -35.273 5.437 53.596 1.00 91.12 281 ILE A O 1
ATOM 2069 N N . LYS A 1 282 ? -35.219 4.873 51.410 1.00 88.12 282 LYS A N 1
ATOM 2070 C CA . LYS A 1 282 ? -36.666 5.021 51.179 1.00 88.12 282 LYS A CA 1
ATOM 2071 C C . LYS A 1 282 ? -37.465 3.951 51.925 1.00 88.12 282 LYS A C 1
ATOM 2073 O O . LYS A 1 282 ? -38.442 4.303 52.581 1.00 88.12 282 LYS A O 1
ATOM 2078 N N . GLU A 1 283 ? -37.035 2.689 51.886 1.00 91.19 283 GLU A N 1
ATOM 2079 C CA . GLU A 1 283 ? -37.689 1.584 52.608 1.00 91.19 283 GLU A CA 1
ATOM 2080 C C . GLU A 1 283 ? -37.678 1.778 54.128 1.00 91.19 283 GLU A C 1
ATOM 2082 O O . GLU A 1 283 ? -38.668 1.496 54.798 1.00 91.19 283 GLU A O 1
ATOM 2087 N N . LEU A 1 284 ? -36.591 2.322 54.683 1.00 88.81 284 LEU A N 1
ATOM 2088 C CA . LEU A 1 284 ? -36.486 2.610 56.117 1.00 88.81 284 LEU A CA 1
ATOM 2089 C C . LEU A 1 284 ? -37.373 3.780 56.583 1.00 88.81 284 LEU A C 1
ATOM 2091 O O . LEU A 1 284 ? -37.384 4.094 57.773 1.00 88.81 284 LEU A O 1
ATOM 2095 N N . GLY A 1 285 ? -38.096 4.456 55.684 1.00 78.50 285 GLY A N 1
ATOM 2096 C CA . GLY A 1 285 ? -39.015 5.543 56.036 1.00 78.50 285 GLY A CA 1
ATOM 2097 C C . GLY A 1 285 ? -38.336 6.791 56.618 1.00 78.50 285 GLY A C 1
ATOM 2098 O O . GLY A 1 285 ? -39.015 7.686 57.120 1.00 78.50 285 GLY A O 1
ATOM 2099 N N . LEU A 1 286 ? -37.003 6.899 56.538 1.00 63.12 286 LEU A N 1
ATOM 2100 C CA . LEU A 1 286 ? -36.244 7.988 57.168 1.00 63.12 286 LEU A CA 1
ATOM 2101 C C . LEU A 1 286 ? -36.414 9.357 56.483 1.00 63.12 286 LEU A C 1
ATOM 2103 O O . LEU A 1 286 ? -35.992 10.372 57.033 1.00 63.12 286 LEU A O 1
ATOM 2107 N N . ILE A 1 287 ? -37.044 9.415 55.307 1.00 56.38 287 ILE A N 1
ATOM 2108 C CA . ILE A 1 287 ? -37.253 10.663 54.548 1.00 56.38 287 ILE A CA 1
ATOM 2109 C C . ILE A 1 287 ? -38.548 11.398 54.981 1.00 56.38 287 ILE A C 1
ATOM 2111 O O . ILE A 1 287 ? -38.808 12.514 54.544 1.00 56.38 287 ILE A O 1
ATOM 2115 N N . GLY A 1 288 ? -39.333 10.844 55.914 1.00 50.66 288 GLY A N 1
ATOM 2116 C CA . GLY A 1 288 ? -40.631 11.407 56.313 1.00 50.66 288 GLY A CA 1
ATOM 2117 C C . GLY A 1 288 ? -40.645 12.610 57.272 1.00 50.66 288 GLY A C 1
ATOM 2118 O O . GLY A 1 288 ? -41.684 13.255 57.365 1.00 50.66 288 GLY A O 1
ATOM 2119 N N . CYS A 1 289 ? -39.570 12.954 58.001 1.00 47.69 289 CYS A N 1
ATOM 2120 C CA . CYS A 1 289 ? -39.712 13.888 59.143 1.00 47.69 289 CYS A CA 1
ATOM 2121 C C . CYS A 1 289 ? -38.620 14.954 59.349 1.00 47.69 289 CYS A C 1
ATOM 2123 O O . CYS A 1 289 ? -38.559 15.543 60.424 1.00 47.69 289 CYS A O 1
ATOM 2125 N N . VAL A 1 290 ? -37.791 15.285 58.355 1.00 48.12 290 VAL A N 1
ATOM 2126 C CA . VAL A 1 290 ? -36.827 16.400 58.495 1.00 48.12 290 VAL A CA 1
ATOM 2127 C C . VAL A 1 290 ? -37.353 17.647 57.778 1.00 48.12 290 VAL A C 1
ATOM 2129 O O . VAL A 1 290 ? -36.710 18.215 56.903 1.00 48.12 290 VAL A O 1
ATOM 2132 N N . SER A 1 291 ? -38.552 18.090 58.168 1.00 46.16 291 SER A N 1
ATOM 2133 C CA . SER A 1 291 ? -38.959 19.486 57.988 1.00 46.16 291 SER A CA 1
ATOM 2134 C C . SER A 1 291 ? -38.272 20.297 59.084 1.00 46.16 291 SER A C 1
ATOM 2136 O O . SER A 1 291 ? -38.869 20.610 60.111 1.00 46.16 291 SER A O 1
ATOM 2138 N N . VAL A 1 292 ? -36.977 20.566 58.909 1.00 50.41 292 VAL A N 1
ATOM 2139 C CA . VAL A 1 292 ? -36.226 21.450 59.807 1.00 50.41 292 VAL A CA 1
ATOM 2140 C C . VAL A 1 292 ? -36.713 22.868 59.548 1.00 50.41 292 VAL A C 1
ATOM 2142 O O . VAL A 1 292 ? -36.250 23.549 58.636 1.00 50.41 292 VAL A O 1
ATOM 2145 N N . GLN A 1 293 ? -37.681 23.294 60.359 1.00 42.62 293 GLN A N 1
ATOM 2146 C CA . GLN A 1 293 ? -37.825 24.697 60.713 1.00 42.62 293 GLN A CA 1
ATOM 2147 C C . GLN A 1 293 ? -36.523 25.103 61.400 1.00 42.62 293 GLN A C 1
ATOM 2149 O O . GLN A 1 293 ? -36.227 24.705 62.525 1.00 42.62 293 GLN A O 1
ATOM 2154 N N . SER A 1 294 ? -35.690 25.815 60.657 1.00 46.22 294 SER A N 1
ATOM 2155 C CA . SER A 1 294 ? -34.491 26.453 61.166 1.00 46.22 294 SER A CA 1
ATOM 2156 C C . SER A 1 294 ? -34.898 27.665 61.998 1.00 46.22 294 SER A C 1
ATOM 2158 O O . SER A 1 294 ? -34.960 28.770 61.465 1.00 46.22 294 SER A O 1
ATOM 2160 N N . ASP A 1 295 ? -35.159 27.441 63.285 1.00 40.72 295 ASP A N 1
ATOM 2161 C CA . ASP A 1 295 ? -35.127 28.499 64.287 1.00 40.72 295 ASP A CA 1
ATOM 2162 C C . ASP A 1 295 ? -33.774 28.491 65.011 1.00 40.72 295 ASP A C 1
ATOM 2164 O O . ASP A 1 295 ? -33.315 27.496 65.572 1.00 40.72 295 ASP A O 1
ATOM 2168 N N . THR A 1 296 ? -33.133 29.652 64.916 1.00 50.69 296 THR A N 1
ATOM 2169 C CA . THR A 1 296 ? -32.117 30.245 65.792 1.00 50.69 296 THR A CA 1
ATOM 2170 C C . THR A 1 296 ? -31.993 29.640 67.193 1.00 50.69 296 THR A C 1
ATOM 2172 O O . THR A 1 296 ? -32.986 29.561 67.908 1.00 50.69 296 THR A O 1
ATOM 2175 N N . THR A 1 297 ? -30.761 29.388 67.659 1.00 47.31 297 THR A N 1
ATOM 2176 C CA . THR A 1 297 ? -30.146 30.097 68.810 1.00 47.31 297 THR A CA 1
ATOM 2177 C C . THR A 1 297 ? -28.742 29.582 69.163 1.00 47.31 297 THR A C 1
ATOM 2179 O O . THR A 1 297 ? -28.344 28.465 68.845 1.00 47.31 297 THR A O 1
ATOM 2182 N N . GLU A 1 298 ? -27.981 30.500 69.754 1.00 50.62 298 GLU A N 1
ATOM 2183 C CA . GLU A 1 298 ? -26.559 30.501 70.094 1.00 50.62 298 GLU A CA 1
ATOM 2184 C C . GLU A 1 298 ? -26.113 29.518 71.200 1.00 50.62 298 GLU A C 1
ATOM 2186 O O . GLU A 1 298 ? -26.902 29.064 72.020 1.00 50.62 298 GLU A O 1
ATOM 2191 N N . SER A 1 299 ? -24.777 29.415 71.312 1.00 47.34 299 SER A N 1
ATOM 2192 C CA . SER A 1 299 ? -23.993 29.364 72.562 1.00 47.34 299 SER A CA 1
ATOM 2193 C C . SER A 1 299 ? -23.588 28.003 73.145 1.00 47.34 299 SER A C 1
ATOM 2195 O O . SER A 1 299 ? -24.409 27.157 73.481 1.00 47.34 299 SER A O 1
ATOM 2197 N N . GLY A 1 300 ? -22.275 27.883 73.398 1.00 40.31 300 GLY A N 1
ATOM 2198 C CA . GLY A 1 300 ? -21.738 27.098 74.515 1.00 40.31 300 GLY A CA 1
ATOM 2199 C C . GLY A 1 300 ? -20.542 26.197 74.183 1.00 40.31 300 GLY A C 1
ATOM 2200 O O . GLY A 1 300 ? -20.732 25.143 73.582 1.00 40.31 300 GLY A O 1
ATOM 2201 N N . PRO A 1 301 ? -19.311 26.531 74.623 1.00 66.75 301 PRO A N 1
ATOM 2202 C CA . PRO A 1 301 ? -18.173 25.623 74.577 1.00 66.75 301 PRO A CA 1
ATOM 2203 C C . PRO A 1 301 ? -18.093 24.811 75.877 1.00 66.75 301 PRO A C 1
ATOM 2205 O O . PRO A 1 301 ? -18.107 25.374 76.968 1.00 66.75 301 PRO A O 1
ATOM 2208 N N . THR A 1 302 ? -17.935 23.491 75.796 1.00 46.38 302 THR A N 1
ATOM 2209 C CA . THR A 1 302 ? -17.405 22.707 76.923 1.00 46.38 302 THR A CA 1
ATOM 2210 C C . THR A 1 302 ? -16.531 21.564 76.432 1.00 46.38 302 THR A C 1
ATOM 2212 O O . THR A 1 302 ? -16.895 20.770 75.569 1.00 46.38 302 THR A O 1
ATOM 2215 N N . ALA A 1 303 ? -15.328 21.534 76.997 1.00 60.41 303 ALA A N 1
ATOM 2216 C CA . ALA A 1 303 ? -14.307 20.532 76.786 1.00 60.41 303 ALA A CA 1
ATOM 2217 C C . ALA A 1 303 ? -14.711 19.181 77.396 1.00 60.41 303 ALA A C 1
ATOM 2219 O O . ALA A 1 303 ? -15.259 19.126 78.497 1.00 60.41 303 ALA A O 1
ATOM 2220 N N . SER A 1 304 ? -14.337 18.080 76.740 1.00 42.72 304 SER A N 1
ATOM 2221 C CA . SER A 1 304 ? -14.132 16.803 77.425 1.00 42.72 304 SER A CA 1
ATOM 2222 C C . SER A 1 304 ? -13.121 15.901 76.723 1.00 42.72 304 SER A C 1
ATOM 2224 O O . SER A 1 304 ? -12.986 15.879 75.503 1.00 42.72 304 SER A O 1
ATOM 2226 N N . LYS A 1 305 ? -12.371 15.221 77.591 1.00 49.03 305 LYS A N 1
ATOM 2227 C CA . LYS A 1 305 ? -11.172 14.406 77.397 1.00 49.03 305 LYS A CA 1
ATOM 2228 C C . LYS A 1 305 ? -11.441 13.049 76.729 1.00 49.03 305 LYS A C 1
ATOM 2230 O O . LYS A 1 305 ? -12.390 12.369 77.089 1.00 49.03 305 LYS A O 1
ATOM 2235 N N . ILE A 1 306 ? -10.461 12.655 75.906 1.00 52.28 306 ILE A N 1
ATOM 2236 C CA . ILE A 1 306 ? -9.800 11.336 75.789 1.00 52.28 306 ILE A CA 1
ATOM 2237 C C . ILE A 1 306 ? -10.707 10.108 75.621 1.00 52.28 306 ILE A C 1
ATOM 2239 O O . ILE A 1 306 ? -11.282 9.624 76.588 1.00 52.28 306 ILE A O 1
ATOM 2243 N N . THR A 1 307 ? -10.658 9.486 74.437 1.00 42.66 307 THR A N 1
ATOM 2244 C CA . THR A 1 307 ? -10.437 8.032 74.280 1.00 42.66 307 THR A CA 1
ATOM 2245 C C . THR A 1 307 ? -9.930 7.765 72.858 1.00 42.66 307 THR A C 1
ATOM 2247 O O . THR A 1 307 ? -10.655 7.980 71.886 1.00 42.66 307 THR A O 1
ATOM 2250 N N . ASP A 1 308 ? -8.688 7.296 72.738 1.00 50.75 308 ASP A N 1
ATOM 2251 C CA . ASP A 1 308 ? -8.063 6.899 71.476 1.00 50.75 308 ASP A CA 1
ATOM 2252 C C . ASP A 1 308 ? -8.729 5.638 70.904 1.00 50.75 308 ASP A C 1
ATOM 2254 O O . ASP A 1 308 ? -8.445 4.502 71.285 1.00 50.75 308 ASP A O 1
ATOM 2258 N N . LYS A 1 309 ? -9.629 5.846 69.947 1.00 51.88 309 LYS A N 1
ATOM 2259 C CA . LYS A 1 309 ? -9.948 4.894 68.879 1.00 51.88 309 LYS A CA 1
ATOM 2260 C C . LYS A 1 309 ? -9.718 5.635 67.565 1.00 51.88 309 LYS A C 1
ATOM 2262 O O . LYS A 1 309 ? -10.029 6.826 67.524 1.00 51.88 309 LYS A O 1
ATOM 2267 N N . PRO A 1 310 ? -9.204 4.994 66.497 1.00 50.19 310 PRO A N 1
ATOM 2268 C CA . PRO A 1 310 ? -9.068 5.639 65.198 1.00 50.19 310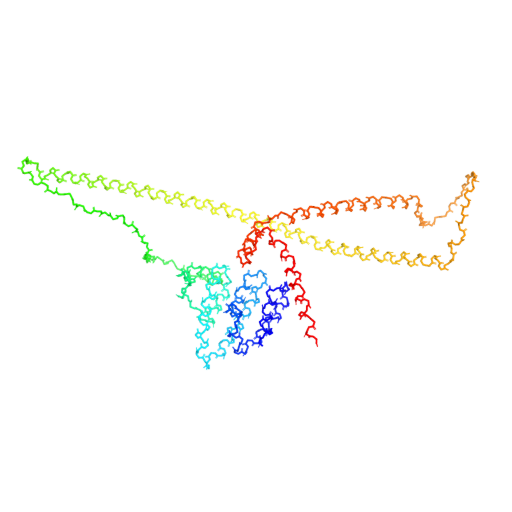 PRO A CA 1
ATOM 2269 C C . PRO A 1 310 ? -10.473 5.959 64.684 1.00 50.19 310 PRO A C 1
ATOM 2271 O O . PRO A 1 310 ? -11.162 5.129 64.091 1.00 50.19 310 PRO A O 1
ATOM 2274 N N . LEU A 1 311 ? -10.931 7.163 65.019 1.00 46.72 311 LEU A N 1
ATOM 2275 C CA . LEU A 1 311 ? -12.196 7.714 64.603 1.00 46.72 311 LEU A CA 1
ATOM 2276 C C . LEU A 1 311 ? -12.0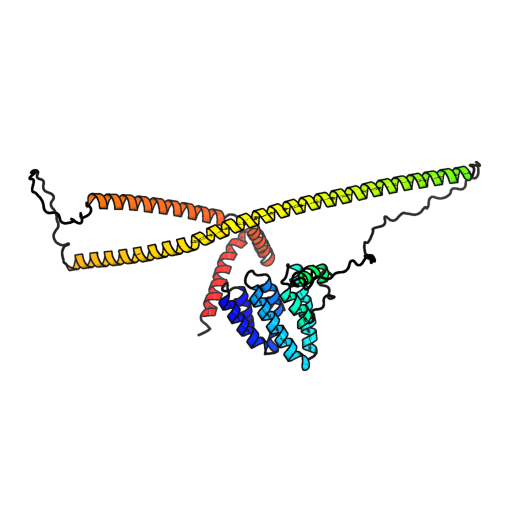56 7.913 63.100 1.00 46.72 311 LEU A C 1
ATOM 2278 O O . LEU A 1 311 ? -11.330 8.798 62.649 1.00 46.72 311 LEU A O 1
ATOM 2282 N N . VAL A 1 312 ? -12.714 7.048 62.332 1.00 57.16 312 VAL A N 1
ATOM 2283 C CA . VAL A 1 312 ? -12.994 7.285 60.920 1.00 57.16 312 VAL A CA 1
ATOM 2284 C C . VAL A 1 312 ? -13.772 8.594 60.884 1.00 57.16 312 VAL A C 1
ATOM 2286 O O . VAL A 1 312 ? -14.975 8.637 61.147 1.00 57.16 312 VAL A O 1
ATOM 2289 N N . THR A 1 313 ? -13.043 9.688 60.691 1.00 52.06 313 THR A N 1
ATOM 2290 C CA . THR A 1 313 ? -13.574 11.038 60.630 1.00 52.06 313 THR A CA 1
ATOM 2291 C C . THR A 1 313 ? -14.494 11.069 59.428 1.00 52.06 313 THR A C 1
ATOM 2293 O O . THR A 1 313 ? -14.050 11.089 58.280 1.00 52.06 313 THR A O 1
ATOM 2296 N N . LYS A 1 314 ? -15.803 10.997 59.698 1.00 61.47 314 LYS A N 1
ATOM 2297 C CA . LYS A 1 314 ? -16.828 11.194 58.677 1.00 61.47 314 LYS A CA 1
ATOM 2298 C C . LYS A 1 314 ? -16.458 12.482 57.936 1.00 61.47 314 LYS A C 1
ATOM 2300 O O . LYS A 1 314 ? -16.269 13.508 58.599 1.00 61.47 314 LYS A O 1
ATOM 2305 N N . PRO A 1 315 ? -16.262 12.431 56.608 1.00 61.66 315 PRO A N 1
ATOM 2306 C CA . PRO A 1 315 ? -15.840 13.596 55.856 1.00 61.66 315 PRO A CA 1
ATOM 2307 C C . PRO A 1 315 ? -16.848 14.708 56.116 1.00 61.66 315 PRO A C 1
ATOM 2309 O O . PRO A 1 315 ? -18.055 14.510 55.983 1.00 61.66 315 PRO A O 1
ATOM 2312 N N . SER A 1 316 ? -16.337 15.858 56.557 1.00 71.38 316 SER A N 1
ATOM 2313 C CA . SER A 1 316 ? -17.152 17.041 56.810 1.00 71.38 316 SER A CA 1
ATOM 2314 C C . SER A 1 316 ? -18.063 17.290 55.598 1.00 71.38 316 SER A C 1
ATOM 2316 O O . SER A 1 316 ? -17.557 17.310 54.470 1.00 71.38 316 SER A O 1
ATOM 2318 N N . PRO A 1 317 ? -19.379 17.497 55.790 1.00 75.44 317 PRO A N 1
ATOM 2319 C CA . PRO A 1 317 ? -20.319 17.710 54.687 1.00 75.44 317 PRO A CA 1
ATOM 2320 C C . PRO A 1 317 ? -19.920 18.905 53.810 1.00 75.44 317 PRO A C 1
ATOM 2322 O O . PRO A 1 317 ? -20.195 18.925 52.613 1.00 75.44 317 PRO A O 1
ATOM 2325 N N . ASN A 1 318 ? -19.185 19.867 54.375 1.00 79.81 318 ASN A N 1
ATOM 2326 C CA . ASN A 1 318 ? -18.656 21.012 53.637 1.00 79.81 318 ASN A CA 1
ATOM 2327 C C . ASN A 1 318 ? -17.506 20.631 52.694 1.00 79.81 318 ASN A C 1
ATOM 2329 O O . ASN A 1 318 ? -17.365 21.234 51.633 1.00 79.81 318 ASN A O 1
ATOM 2333 N N . LYS A 1 319 ? -16.711 19.612 53.040 1.00 80.56 319 LYS A N 1
ATOM 2334 C CA . LYS A 1 319 ? -15.671 19.081 52.151 1.00 80.56 319 LYS A CA 1
ATOM 2335 C C . LYS A 1 319 ? -16.299 18.341 50.970 1.00 80.56 319 LYS A C 1
ATOM 2337 O O . LYS A 1 319 ? -15.925 18.603 49.836 1.00 80.56 319 LYS A O 1
ATOM 2342 N N . ALA A 1 320 ? -17.323 17.525 51.226 1.00 77.38 320 ALA A N 1
ATOM 2343 C CA . ALA A 1 320 ? -18.032 16.800 50.170 1.00 77.38 320 ALA A CA 1
ATOM 2344 C C . ALA A 1 320 ? -18.702 17.754 49.162 1.00 77.38 320 ALA A C 1
ATOM 2346 O O . ALA A 1 320 ? -18.572 17.565 47.958 1.00 77.38 320 ALA A O 1
ATOM 2347 N N . LYS A 1 321 ? -19.351 18.828 49.639 1.00 82.50 321 LYS A N 1
ATOM 2348 C CA . LYS A 1 321 ? -19.929 19.867 48.765 1.00 82.50 321 LYS A CA 1
ATOM 2349 C C . LYS A 1 321 ? -18.877 20.546 47.885 1.00 82.50 321 LYS A C 1
ATOM 2351 O O . LYS A 1 321 ? -19.129 20.785 46.708 1.00 82.50 321 LYS A O 1
ATOM 2356 N N . ARG A 1 322 ? -17.697 20.834 48.442 1.00 87.75 322 ARG A N 1
ATOM 2357 C CA . ARG A 1 322 ? -16.585 21.436 47.695 1.00 87.75 322 ARG A CA 1
ATOM 2358 C C . ARG A 1 322 ? -16.031 20.487 46.633 1.00 87.75 322 ARG A C 1
ATOM 2360 O O . ARG A 1 322 ? -15.774 20.924 45.517 1.00 87.75 322 ARG A O 1
ATOM 2367 N N . ASP A 1 323 ? -15.888 19.210 46.966 1.00 82.06 323 ASP A N 1
ATOM 2368 C CA . ASP A 1 323 ? -15.392 18.194 46.037 1.00 82.06 323 ASP A CA 1
ATOM 2369 C C . ASP A 1 323 ? -16.393 17.948 44.895 1.00 82.06 323 ASP A C 1
ATOM 2371 O O . ASP A 1 323 ? -15.983 17.839 43.743 1.00 82.06 323 ASP A O 1
ATOM 2375 N N . ILE A 1 324 ? -17.703 17.952 45.179 1.00 85.12 324 ILE A N 1
ATOM 2376 C CA . ILE A 1 324 ? -18.756 17.875 44.150 1.00 85.12 324 ILE A CA 1
ATOM 2377 C C . ILE A 1 324 ? -18.670 19.070 43.199 1.00 85.12 324 ILE A C 1
ATOM 2379 O O . ILE A 1 324 ? -18.680 18.876 41.987 1.00 85.12 324 ILE A O 1
ATOM 2383 N N . TRP A 1 325 ? -18.530 20.287 43.729 1.00 90.81 325 TRP A N 1
ATOM 2384 C CA . TRP A 1 325 ? -18.414 21.492 42.905 1.00 90.81 325 TRP A CA 1
ATOM 2385 C C . TRP A 1 325 ? -17.159 21.471 42.015 1.00 90.81 325 TRP A C 1
ATOM 2387 O O . TRP A 1 325 ? -17.226 21.792 40.832 1.00 90.81 325 TRP A O 1
ATOM 2397 N N . LEU A 1 326 ? -16.019 21.016 42.549 1.00 87.62 326 LEU A N 1
ATOM 2398 C CA . LEU A 1 326 ? -14.786 20.850 41.769 1.00 87.62 326 LEU A CA 1
ATOM 2399 C C . LEU A 1 326 ? -14.924 19.778 40.679 1.00 87.62 326 LEU A C 1
ATOM 2401 O O . LEU A 1 326 ? -14.432 19.971 39.569 1.00 87.62 326 LEU A O 1
ATOM 2405 N N . LEU A 1 327 ? -15.590 18.660 40.977 1.00 88.62 327 LEU A N 1
ATOM 2406 C CA . LEU A 1 327 ? -15.846 17.606 39.995 1.00 88.62 327 LEU A CA 1
ATOM 2407 C C . LEU A 1 327 ? -16.804 18.071 38.897 1.00 88.62 327 LEU A C 1
ATOM 2409 O O . LEU A 1 327 ? -16.568 17.750 37.738 1.00 88.62 327 LEU A O 1
ATOM 2413 N N . GLN A 1 328 ? -17.832 18.853 39.234 1.00 90.88 328 GLN A N 1
ATOM 2414 C CA . GLN A 1 328 ? -18.735 19.457 38.252 1.00 90.88 328 GLN A CA 1
ATOM 2415 C C . GLN A 1 328 ? -17.975 20.384 37.298 1.00 90.88 328 GLN A C 1
ATOM 2417 O O . GLN A 1 328 ? -18.051 20.189 36.089 1.00 90.88 328 GLN A O 1
ATOM 2422 N N . GLY A 1 329 ? -17.142 21.290 37.821 1.00 89.75 329 GLY A N 1
ATOM 2423 C CA . GLY A 1 329 ? -16.306 22.153 36.977 1.00 89.75 329 GLY A CA 1
ATOM 2424 C C . GLY A 1 329 ? -15.298 21.375 36.118 1.00 89.75 329 GLY A C 1
ATOM 2425 O O . GLY A 1 329 ? -15.022 21.749 34.980 1.00 89.75 329 GLY A O 1
ATOM 2426 N N . TYR A 1 330 ? -14.768 20.256 36.623 1.00 89.00 330 TYR A N 1
ATOM 2427 C CA . TYR A 1 330 ? -13.894 19.380 35.837 1.00 89.00 330 TYR A CA 1
ATOM 2428 C C . TYR A 1 330 ? -14.641 18.669 34.698 1.00 89.00 330 TYR A C 1
ATOM 2430 O O . TYR A 1 330 ? -14.096 18.553 33.601 1.00 89.00 330 TYR A O 1
ATOM 2438 N N . ILE A 1 331 ? -15.873 18.207 34.940 1.00 89.50 331 ILE A N 1
ATOM 2439 C CA . ILE A 1 331 ? -16.726 17.589 33.914 1.00 89.50 331 ILE A CA 1
ATOM 2440 C C . ILE A 1 331 ? -17.059 18.612 32.828 1.00 89.50 331 ILE A C 1
ATOM 2442 O O . ILE A 1 331 ? -16.800 18.338 31.661 1.00 89.50 331 ILE A O 1
ATOM 2446 N N . GLU A 1 332 ? -17.514 19.809 33.202 1.00 90.38 332 GLU A N 1
ATOM 2447 C CA . GLU A 1 332 ? -17.812 20.887 32.248 1.00 90.38 332 GLU A CA 1
ATOM 2448 C C . GLU A 1 332 ? -16.583 21.248 31.400 1.00 90.38 332 GLU A C 1
ATOM 2450 O O . GLU A 1 332 ? -16.670 21.368 30.178 1.00 90.38 332 GLU A O 1
ATOM 2455 N N . SER A 1 333 ? -15.400 21.339 32.020 1.00 91.19 333 SER A N 1
ATOM 2456 C CA . SER A 1 333 ? -14.151 21.571 31.288 1.00 91.19 333 SER A CA 1
ATOM 2457 C C . SER A 1 333 ? -13.837 20.455 30.288 1.00 91.19 333 SER A C 1
ATOM 2459 O O . SER A 1 333 ? -13.280 20.741 29.228 1.00 91.19 333 SER A O 1
ATOM 2461 N N . LYS A 1 334 ? -14.163 19.196 30.605 1.00 89.31 334 LYS A N 1
ATOM 2462 C CA . LYS A 1 334 ? -13.947 18.061 29.700 1.00 89.31 334 LYS A CA 1
ATOM 2463 C C . LYS A 1 334 ? -14.967 17.996 28.574 1.00 89.31 334 LYS A C 1
ATOM 2465 O O . LYS A 1 334 ? -14.583 17.660 27.460 1.00 89.31 334 LYS A O 1
ATOM 2470 N N . GLU A 1 335 ? -16.210 18.380 28.828 1.00 90.81 335 GLU A N 1
ATOM 2471 C CA . GLU A 1 335 ? -17.242 18.491 27.794 1.00 90.81 335 GLU A CA 1
ATOM 2472 C C . GLU A 1 335 ? -16.920 19.598 26.781 1.00 90.81 335 GLU A C 1
ATOM 2474 O O . GLU A 1 335 ? -17.158 19.432 25.585 1.00 90.81 335 GLU A O 1
ATOM 2479 N N . ILE A 1 336 ? -16.338 20.717 27.229 1.00 93.56 336 ILE A N 1
ATOM 2480 C CA . ILE A 1 336 ? -15.849 21.774 26.330 1.00 93.56 336 ILE A CA 1
ATOM 2481 C C . ILE A 1 336 ? -14.700 21.251 25.461 1.00 93.56 336 ILE A C 1
ATOM 2483 O O . ILE A 1 336 ? -14.736 21.421 24.245 1.00 93.56 336 ILE A O 1
ATOM 2487 N N . GLU A 1 337 ? -13.715 20.574 26.061 1.00 92.50 337 GLU A N 1
ATOM 2488 C CA . GLU A 1 337 ? -12.587 19.992 25.322 1.00 92.50 337 GLU A CA 1
ATOM 2489 C C . GLU A 1 337 ? -13.064 18.956 24.288 1.00 92.50 337 GLU A C 1
ATOM 2491 O O . GLU A 1 337 ? -12.600 18.954 23.150 1.00 92.50 337 GLU A O 1
ATOM 2496 N N . GLU A 1 338 ? -14.017 18.094 24.649 1.00 90.38 338 GLU A N 1
ATOM 2497 C CA . GLU A 1 338 ? -14.616 17.120 23.731 1.00 90.38 338 GLU A CA 1
ATOM 2498 C C . GLU A 1 338 ? -15.330 17.803 22.559 1.00 90.38 338 GLU A C 1
ATOM 2500 O O . GLU A 1 338 ? -15.146 17.393 21.412 1.00 90.38 338 GLU A O 1
ATOM 2505 N N . ARG A 1 339 ? -16.072 18.886 22.820 1.00 91.81 339 ARG A N 1
ATOM 2506 C CA . ARG A 1 339 ? -16.726 19.681 21.772 1.00 91.81 339 ARG A CA 1
ATOM 2507 C C . ARG A 1 339 ? -15.708 20.282 20.801 1.00 91.81 339 ARG A C 1
ATOM 2509 O O . ARG A 1 339 ? -15.865 20.122 19.597 1.00 91.81 339 ARG A O 1
ATOM 2516 N N . GLU A 1 340 ? -14.616 20.861 21.303 1.00 94.00 340 GLU A N 1
ATOM 2517 C CA . GLU A 1 340 ? -13.534 21.382 20.452 1.00 94.00 340 GLU A CA 1
ATOM 2518 C C . GLU A 1 340 ? -12.877 20.293 19.589 1.00 94.00 340 GLU A C 1
ATOM 2520 O O . GLU A 1 340 ? -12.475 20.546 18.450 1.00 94.00 340 GLU A O 1
ATOM 2525 N N . TRP A 1 341 ? -12.727 19.075 20.119 1.00 88.31 341 TRP A N 1
ATOM 2526 C CA . TRP A 1 341 ? -12.205 17.949 19.346 1.00 88.31 341 TRP A CA 1
ATOM 2527 C C . TRP A 1 341 ? -13.189 17.478 18.278 1.00 88.31 341 TRP A C 1
ATOM 2529 O O . TRP A 1 341 ? -12.757 17.198 17.160 1.00 88.31 341 TRP A O 1
ATOM 2539 N N . MET A 1 342 ? -14.485 17.430 18.581 1.00 87.25 342 MET A N 1
ATOM 2540 C CA . MET A 1 342 ? -15.524 17.101 17.601 1.00 87.25 342 MET A CA 1
ATOM 2541 C C . MET A 1 342 ? -15.597 18.143 16.480 1.00 87.25 342 MET A C 1
ATOM 2543 O O . MET A 1 342 ? -15.692 17.766 15.310 1.00 87.25 342 MET A O 1
ATOM 2547 N N . ASP A 1 343 ? -15.438 19.427 16.801 1.00 90.25 343 ASP A N 1
ATOM 2548 C CA . ASP A 1 343 ? -15.363 20.502 15.808 1.00 90.25 343 ASP A CA 1
ATOM 2549 C C . ASP A 1 343 ? -14.117 20.356 14.919 1.00 90.25 343 ASP A C 1
ATOM 2551 O O . ASP A 1 343 ? -14.205 20.462 13.696 1.00 90.25 343 ASP A O 1
ATOM 2555 N N . LYS A 1 344 ? -12.952 20.027 15.500 1.00 90.12 344 LYS A N 1
ATOM 2556 C CA . LYS A 1 344 ? -11.717 19.757 14.735 1.00 90.12 344 LYS A CA 1
ATOM 2557 C C . LYS A 1 344 ? -11.839 18.533 13.831 1.00 90.12 344 LYS A C 1
ATOM 2559 O O . LYS A 1 344 ? -11.344 18.571 12.709 1.00 90.12 344 LYS A O 1
ATOM 2564 N N . ILE A 1 345 ? -12.466 17.456 14.303 1.00 78.81 345 ILE A N 1
ATOM 2565 C CA . ILE A 1 345 ? -12.705 16.250 13.497 1.00 78.81 345 ILE A CA 1
ATOM 2566 C C . ILE A 1 345 ? -13.648 16.577 12.340 1.00 78.81 345 ILE A C 1
ATOM 2568 O O . ILE A 1 345 ? -13.359 16.206 11.207 1.00 78.81 345 ILE A O 1
ATOM 2572 N N . SER A 1 346 ? -14.722 17.323 12.600 1.00 82.81 346 SER A N 1
ATOM 2573 C CA . SER A 1 346 ? -15.666 17.751 11.563 1.00 82.81 346 SER A CA 1
ATOM 2574 C C . SER A 1 346 ? -14.981 18.645 10.524 1.00 82.81 346 SER A C 1
ATOM 2576 O O . SER A 1 346 ? -15.126 18.422 9.327 1.00 82.81 346 SER A O 1
ATOM 2578 N N . ALA A 1 347 ? -14.137 19.584 10.964 1.00 87.56 347 ALA A N 1
ATOM 2579 C CA . ALA A 1 347 ? -13.353 20.433 10.072 1.00 87.56 347 ALA A CA 1
ATOM 2580 C C . ALA A 1 347 ? -12.347 19.640 9.218 1.00 87.56 347 ALA A C 1
ATOM 2582 O O . ALA A 1 347 ? -12.181 19.947 8.040 1.00 87.56 347 ALA A O 1
ATOM 2583 N N . LEU A 1 348 ? -11.686 18.623 9.785 1.00 78.31 348 LEU A N 1
ATOM 2584 C CA . LEU A 1 348 ? -10.766 17.753 9.043 1.00 78.31 348 LEU A CA 1
ATOM 2585 C C . LEU A 1 348 ? -11.499 16.839 8.057 1.00 78.31 348 LEU A C 1
ATOM 2587 O O . LEU A 1 348 ? -11.021 16.667 6.944 1.00 78.31 348 LEU A O 1
ATOM 2591 N N . ASN A 1 349 ? -12.666 16.309 8.427 1.00 76.00 349 ASN A N 1
ATOM 2592 C CA . ASN A 1 349 ? -13.501 15.505 7.530 1.00 76.00 349 ASN A CA 1
ATOM 2593 C C . ASN A 1 349 ? -14.077 16.322 6.364 1.00 76.00 349 ASN A C 1
ATOM 2595 O O . ASN A 1 349 ? -14.492 15.750 5.365 1.00 76.00 349 ASN A O 1
ATOM 2599 N N . HIS A 1 350 ? -14.135 17.650 6.482 1.00 77.81 350 HIS A N 1
ATOM 2600 C CA . HIS A 1 350 ? -14.562 18.539 5.399 1.00 77.81 350 HIS A CA 1
ATOM 2601 C C . HIS A 1 350 ? -13.402 19.047 4.538 1.00 77.81 350 HIS A C 1
ATOM 2603 O O . HIS A 1 350 ? -13.645 19.763 3.567 1.00 77.81 350 HIS A O 1
ATOM 2609 N N . GLN A 1 351 ? -12.150 18.703 4.858 1.00 81.75 351 GLN A N 1
ATOM 2610 C CA . GLN A 1 351 ? -11.039 18.969 3.951 1.00 81.75 351 GLN A CA 1
ATOM 2611 C C . GLN A 1 351 ? -10.987 17.858 2.901 1.00 81.75 351 GLN A C 1
ATOM 2613 O O . GLN A 1 351 ? -10.653 16.729 3.260 1.00 81.75 351 GLN A O 1
ATOM 2618 N N . PRO A 1 352 ? -11.287 18.154 1.621 1.00 73.69 352 PRO A N 1
ATOM 2619 C CA . PRO A 1 352 ? -11.199 17.154 0.572 1.00 73.69 352 PRO A CA 1
ATOM 2620 C C . PRO A 1 352 ? -9.760 16.659 0.500 1.00 73.69 352 PRO A C 1
ATOM 2622 O O . PRO A 1 352 ? -8.812 17.426 0.293 1.00 73.69 352 PRO A O 1
ATOM 2625 N N . THR A 1 353 ? -9.574 15.365 0.721 1.00 83.31 353 THR A N 1
ATOM 2626 C CA . THR A 1 353 ? -8.277 14.754 0.477 1.00 83.31 353 THR A CA 1
ATOM 2627 C C . THR A 1 353 ? -8.072 14.640 -1.038 1.00 83.31 353 THR A C 1
ATOM 2629 O O . THR A 1 353 ? -9.015 14.349 -1.774 1.00 83.31 353 THR A O 1
ATOM 2632 N N . PRO A 1 354 ? -6.840 14.790 -1.552 1.00 78.12 354 PRO A N 1
ATOM 2633 C CA . PRO A 1 354 ? -6.580 14.675 -2.992 1.00 78.12 354 PRO A CA 1
ATOM 2634 C C . PRO A 1 354 ? -6.970 13.301 -3.571 1.00 78.12 354 PRO A C 1
ATOM 2636 O O . PRO A 1 354 ? -7.188 13.170 -4.774 1.00 78.12 354 PRO A O 1
ATOM 2639 N N . CYS A 1 355 ? -7.078 12.270 -2.725 1.00 77.38 355 CYS A N 1
ATOM 2640 C CA . CYS A 1 355 ? -7.614 10.967 -3.113 1.00 77.38 355 CYS A CA 1
ATOM 2641 C C . CYS A 1 355 ? -9.142 10.977 -3.274 1.00 77.38 355 CYS A C 1
ATOM 2643 O O . CYS A 1 355 ? -9.646 10.334 -4.192 1.00 77.38 355 CYS A O 1
ATOM 2645 N N . GLU A 1 356 ? -9.879 11.688 -2.416 1.00 82.38 356 GLU A N 1
ATOM 2646 C CA . GLU A 1 356 ? -11.336 11.821 -2.529 1.00 82.38 356 GLU A CA 1
ATOM 2647 C C . GLU A 1 356 ? -11.727 12.566 -3.799 1.00 82.38 356 GLU A C 1
ATOM 2649 O O . GLU A 1 356 ? -12.600 12.088 -4.515 1.00 82.38 356 GLU A O 1
ATOM 2654 N N . ASP A 1 357 ? -11.034 13.650 -4.150 1.00 86.81 357 ASP A N 1
ATOM 2655 C CA . ASP A 1 357 ? -11.301 14.382 -5.395 1.00 86.81 357 ASP A CA 1
ATOM 2656 C C . ASP A 1 357 ? -11.109 13.495 -6.632 1.00 86.81 357 ASP A C 1
ATOM 2658 O O . ASP A 1 357 ? -11.906 13.539 -7.573 1.00 86.81 357 ASP A O 1
ATOM 2662 N N . LEU A 1 358 ? -10.091 12.625 -6.616 1.00 84.56 358 LEU A N 1
ATOM 2663 C CA . LEU A 1 358 ? -9.864 11.655 -7.685 1.00 84.56 358 LEU A CA 1
ATOM 2664 C C . LEU A 1 358 ? -10.996 10.617 -7.751 1.00 84.56 358 LEU A C 1
ATOM 2666 O O . LEU A 1 358 ? -11.482 10.305 -8.837 1.00 84.56 358 LEU A O 1
ATOM 2670 N N . CYS A 1 359 ? -11.447 10.102 -6.604 1.00 83.62 359 CYS A N 1
ATOM 2671 C CA . CYS A 1 359 ? -12.582 9.180 -6.531 1.00 83.62 359 CYS A CA 1
ATOM 2672 C C . CYS A 1 359 ? -13.881 9.839 -7.014 1.00 83.62 359 CYS A C 1
ATOM 2674 O O . CYS A 1 359 ? -14.606 9.228 -7.799 1.00 83.62 359 CYS A O 1
ATOM 2676 N N . LYS A 1 360 ? -14.152 11.089 -6.620 1.00 91.75 360 LYS A N 1
ATOM 2677 C CA . LYS A 1 360 ? -15.314 11.862 -7.080 1.00 91.75 360 LYS A CA 1
ATOM 2678 C C . LYS A 1 360 ? -15.272 12.087 -8.585 1.00 91.75 360 LYS A C 1
ATOM 2680 O O . LYS A 1 360 ? -16.291 11.925 -9.249 1.00 91.75 360 LYS A O 1
ATOM 2685 N N . LEU A 1 361 ? -14.097 12.381 -9.143 1.00 93.12 361 LEU A N 1
ATOM 2686 C CA . LEU A 1 361 ? -13.912 12.533 -10.586 1.00 93.12 361 LEU A CA 1
ATOM 2687 C C . LEU A 1 361 ? -14.209 11.227 -11.337 1.00 93.12 361 LEU A C 1
ATOM 2689 O O . LEU A 1 361 ? -14.872 11.244 -12.374 1.00 93.12 361 LEU A O 1
ATOM 2693 N N . VAL A 1 362 ? -13.759 10.088 -10.800 1.00 89.62 362 VAL A N 1
ATOM 2694 C CA . VAL A 1 362 ? -14.061 8.763 -11.362 1.00 89.62 362 VAL A CA 1
ATOM 2695 C C . VAL A 1 362 ? -15.561 8.472 -11.287 1.00 89.62 362 VAL A C 1
ATOM 2697 O O . VAL A 1 362 ? -16.141 8.091 -12.299 1.00 89.62 362 VAL A O 1
ATOM 2700 N N . PHE A 1 363 ? -16.207 8.700 -10.140 1.00 89.31 363 PHE A N 1
ATOM 2701 C CA . PHE A 1 363 ? -17.654 8.516 -9.984 1.00 89.31 363 PHE A CA 1
ATOM 2702 C C . PHE A 1 363 ? -18.458 9.421 -10.921 1.00 89.31 363 PHE A C 1
ATOM 2704 O O . PHE A 1 363 ? -19.349 8.936 -11.616 1.00 89.31 363 PHE A O 1
ATOM 2711 N N . SER A 1 364 ? -18.106 10.705 -11.004 1.00 96.19 364 SER A N 1
ATOM 2712 C CA . SER A 1 364 ? -18.727 11.670 -11.916 1.00 96.19 364 SER A CA 1
ATOM 2713 C C . SER A 1 364 ? -18.629 11.203 -13.372 1.00 96.19 364 SER A C 1
ATOM 2715 O O . SER A 1 364 ? -19.631 11.173 -14.086 1.00 96.19 364 SER A O 1
ATOM 2717 N N . SER A 1 365 ? -17.445 10.740 -13.786 1.00 92.06 365 SER A N 1
ATOM 2718 C CA . SER A 1 365 ? -17.193 10.224 -15.135 1.00 92.06 365 SER A CA 1
ATOM 2719 C C . SER A 1 365 ? -17.963 8.929 -15.430 1.00 92.06 365 SER A C 1
ATOM 2721 O O . SER A 1 365 ? -18.565 8.788 -16.494 1.00 92.06 365 SER A O 1
ATOM 2723 N N . CYS A 1 366 ? -17.995 7.986 -14.485 1.00 89.81 366 CYS A N 1
ATOM 2724 C CA . CYS A 1 366 ? -18.651 6.692 -14.670 1.00 89.81 366 CYS A CA 1
ATOM 2725 C C . CYS A 1 366 ? -20.182 6.772 -14.614 1.00 89.81 366 CYS A C 1
ATOM 2727 O O . CYS A 1 366 ? -20.852 6.058 -15.358 1.00 89.81 366 CYS A O 1
ATOM 2729 N N . CYS A 1 367 ? -20.733 7.615 -13.741 1.00 90.56 367 CYS A N 1
ATOM 2730 C CA . CYS A 1 367 ? -22.172 7.707 -13.495 1.00 90.56 367 CYS A CA 1
ATOM 2731 C C . CYS A 1 367 ? -22.844 8.869 -14.240 1.00 90.56 367 CYS A C 1
ATOM 2733 O O . CYS A 1 367 ? -24.063 8.990 -14.173 1.00 90.56 367 CYS A O 1
ATOM 2735 N N . GLN A 1 368 ? -22.073 9.706 -14.949 1.00 94.88 368 GLN A N 1
ATOM 2736 C CA . GLN A 1 368 ? -22.551 10.928 -15.615 1.00 94.88 368 GLN A CA 1
ATOM 2737 C C . GLN A 1 368 ? -23.280 11.886 -14.657 1.00 94.88 368 GLN A C 1
ATOM 2739 O O . GLN A 1 368 ? -24.230 12.568 -15.038 1.00 94.88 368 GLN A O 1
ATOM 2744 N N . VAL A 1 369 ? -22.825 11.940 -13.404 1.00 96.12 369 VAL A N 1
ATOM 2745 C CA . VAL A 1 369 ? -23.351 12.841 -12.373 1.00 96.12 369 VAL A CA 1
ATOM 2746 C C . VAL A 1 369 ? -22.410 14.044 -12.251 1.00 96.12 369 VAL A C 1
ATOM 2748 O O . VAL A 1 369 ? -21.193 13.839 -12.218 1.00 96.12 369 VAL A O 1
ATOM 2751 N N . PRO A 1 370 ? -22.915 15.290 -12.183 1.00 96.81 370 PRO A N 1
ATOM 2752 C CA . PRO A 1 370 ? -22.085 16.466 -11.920 1.00 96.81 370 PRO A CA 1
ATOM 2753 C C . PRO A 1 370 ? -21.245 16.295 -10.647 1.00 96.81 370 PRO A C 1
ATOM 2755 O O . PRO A 1 370 ? -21.732 15.747 -9.660 1.00 96.81 370 PRO A O 1
ATOM 2758 N N . LEU A 1 371 ? -19.982 16.736 -10.665 1.00 92.50 371 LEU A N 1
ATOM 2759 C CA . LEU A 1 371 ? -19.025 16.512 -9.568 1.00 92.50 371 LEU A CA 1
ATOM 2760 C C . LEU A 1 371 ? -19.545 17.030 -8.213 1.00 92.50 371 LEU A C 1
ATOM 2762 O O . LEU A 1 371 ? -19.327 16.409 -7.179 1.00 92.50 371 LEU A O 1
ATOM 2766 N N . ASP A 1 372 ? -20.279 18.136 -8.248 1.00 94.12 372 ASP A N 1
ATOM 2767 C CA . ASP A 1 372 ? -20.961 18.799 -7.137 1.00 94.12 372 ASP A CA 1
ATOM 2768 C C . ASP A 1 372 ? -22.130 17.993 -6.544 1.00 94.12 372 ASP A C 1
ATOM 2770 O O . ASP A 1 372 ? -22.506 18.216 -5.397 1.00 94.12 372 ASP A O 1
ATOM 2774 N N . GLN A 1 373 ? -22.678 17.026 -7.284 1.00 95.38 373 GLN A N 1
ATOM 2775 C CA . GLN A 1 373 ? -23.769 16.154 -6.832 1.00 95.38 373 GLN A CA 1
ATOM 2776 C C . GLN A 1 373 ? -23.291 14.762 -6.402 1.00 95.38 373 GLN A C 1
ATOM 2778 O O . GLN A 1 373 ? -24.082 13.983 -5.873 1.00 95.38 373 GLN A O 1
ATOM 2783 N N . VAL A 1 374 ? -22.010 14.431 -6.606 1.00 93.94 374 VAL A N 1
ATOM 2784 C CA . VAL A 1 374 ? -21.464 13.108 -6.262 1.00 93.94 374 VAL A CA 1
ATOM 2785 C C . VAL A 1 374 ? -21.548 12.848 -4.756 1.00 93.94 374 VAL A C 1
ATOM 2787 O O . VAL A 1 374 ? -21.952 11.758 -4.359 1.00 93.94 374 VAL A O 1
ATOM 2790 N N . ASP A 1 375 ? -21.255 13.848 -3.921 1.00 90.81 375 ASP A N 1
ATOM 2791 C CA . ASP A 1 375 ? -21.284 13.701 -2.457 1.00 90.81 375 ASP A CA 1
ATOM 2792 C C . ASP A 1 375 ? -22.677 13.342 -1.934 1.00 90.81 375 ASP A C 1
ATOM 2794 O O . ASP A 1 375 ? -22.816 12.485 -1.067 1.00 90.81 375 ASP A O 1
ATOM 2798 N N . MET A 1 376 ? -23.724 13.913 -2.535 1.00 92.81 376 MET A N 1
ATOM 2799 C CA . MET A 1 376 ? -25.111 13.617 -2.166 1.00 92.81 376 MET A CA 1
ATOM 2800 C C . MET A 1 376 ? -25.548 12.187 -2.506 1.00 92.81 376 MET A C 1
ATOM 2802 O O . MET A 1 376 ? -26.552 11.719 -1.976 1.00 92.81 376 MET A O 1
ATOM 2806 N N . LEU A 1 377 ? -24.844 11.507 -3.414 1.00 92.19 377 LEU A N 1
ATOM 2807 C CA . LEU A 1 377 ? -25.164 10.140 -3.830 1.00 92.19 377 LEU A CA 1
ATOM 2808 C C . LEU A 1 377 ? -24.326 9.086 -3.107 1.00 92.19 377 LEU A C 1
ATOM 2810 O O . LEU A 1 377 ? -24.749 7.932 -3.040 1.00 92.19 377 LEU A O 1
ATOM 2814 N N . ILE A 1 378 ? -23.161 9.462 -2.573 1.00 87.00 378 ILE A N 1
ATOM 2815 C CA . ILE A 1 378 ? -22.278 8.535 -1.857 1.00 87.00 378 ILE A CA 1
ATOM 2816 C C . ILE A 1 378 ? -22.947 8.037 -0.570 1.00 87.00 378 ILE A C 1
ATOM 2818 O O . ILE A 1 378 ? -22.931 6.830 -0.333 1.00 87.00 378 ILE A O 1
ATOM 2822 N N . ASP A 1 379 ? -23.574 8.921 0.212 1.00 85.31 379 ASP A N 1
ATOM 2823 C CA . ASP A 1 379 ? -24.198 8.538 1.486 1.00 85.31 379 ASP A CA 1
ATOM 2824 C C . ASP A 1 379 ? -25.365 7.542 1.296 1.00 85.31 379 ASP A C 1
ATOM 2826 O O . ASP A 1 379 ? -25.306 6.461 1.887 1.00 85.31 379 ASP A O 1
ATOM 2830 N N . PRO A 1 380 ? -26.354 7.782 0.402 1.00 91.38 380 PRO A N 1
ATOM 2831 C CA . PRO A 1 380 ? -27.405 6.799 0.124 1.00 91.38 380 PRO A CA 1
ATOM 2832 C C . PRO A 1 380 ? -26.882 5.469 -0.436 1.00 91.38 380 PRO A C 1
ATOM 2834 O O . PRO A 1 380 ? -27.451 4.414 -0.165 1.00 91.38 380 PRO A O 1
ATOM 2837 N N . LEU A 1 381 ? -25.802 5.492 -1.228 1.00 85.19 381 LEU A N 1
ATOM 2838 C CA . LEU A 1 381 ? -25.179 4.270 -1.747 1.00 85.19 381 LEU A CA 1
ATOM 2839 C C . LEU A 1 381 ? -24.490 3.465 -0.643 1.00 85.19 381 LEU A C 1
ATOM 2841 O O . LEU A 1 381 ? -24.538 2.237 -0.680 1.00 85.19 381 LEU A O 1
ATOM 2845 N N . LEU A 1 382 ? -23.848 4.136 0.317 1.00 85.00 382 LEU A N 1
ATOM 2846 C CA . LEU A 1 382 ? -23.228 3.493 1.475 1.00 85.00 382 LEU A CA 1
ATOM 2847 C C . LEU A 1 382 ? -24.277 2.893 2.410 1.00 85.00 382 LEU A C 1
ATOM 2849 O O . LEU A 1 382 ? -24.092 1.758 2.845 1.00 85.00 382 LEU A O 1
ATOM 2853 N N . GLU A 1 383 ? -25.371 3.610 2.676 1.00 90.56 383 GLU A N 1
ATOM 2854 C CA . GLU A 1 383 ? -26.506 3.085 3.444 1.00 90.56 383 GLU A CA 1
ATOM 2855 C C . GLU A 1 383 ? -27.106 1.857 2.756 1.00 90.56 383 GLU A C 1
ATOM 2857 O O . GLU A 1 383 ? -27.210 0.798 3.371 1.00 90.56 383 GLU A O 1
ATOM 2862 N N . TRP A 1 384 ? -27.377 1.940 1.450 1.00 94.38 384 TRP A N 1
ATOM 2863 C CA . TRP A 1 384 ? -27.879 0.800 0.682 1.00 94.38 384 TRP A CA 1
ATOM 2864 C C . TRP A 1 384 ? -26.922 -0.402 0.719 1.00 94.38 384 TRP A C 1
ATOM 2866 O O . TRP A 1 384 ? -27.364 -1.543 0.845 1.00 94.38 384 TRP A O 1
ATOM 2876 N N . LEU A 1 385 ? -25.604 -0.174 0.639 1.00 87.12 385 LEU A N 1
ATOM 2877 C CA . LEU A 1 385 ? -24.611 -1.250 0.720 1.00 87.12 385 LEU A CA 1
ATOM 2878 C C . LEU A 1 385 ? -24.598 -1.910 2.109 1.00 87.12 385 LEU A C 1
ATOM 2880 O O . LEU A 1 385 ? -24.492 -3.129 2.203 1.00 87.12 385 LEU A O 1
ATOM 2884 N N . GLN A 1 386 ? -24.730 -1.117 3.176 1.00 85.38 386 GLN A N 1
ATOM 2885 C CA . GLN A 1 386 ? -24.804 -1.620 4.551 1.00 85.38 386 GLN A CA 1
ATOM 2886 C C . GLN A 1 386 ? -26.087 -2.416 4.804 1.00 85.38 386 GLN A C 1
ATOM 2888 O O . GLN A 1 386 ? -26.033 -3.454 5.461 1.00 85.38 386 GLN A O 1
ATOM 2893 N N . GLU A 1 387 ? -27.222 -1.976 4.259 1.00 92.12 387 GLU A N 1
ATOM 2894 C CA . GLU A 1 387 ? -28.484 -2.721 4.325 1.00 92.12 387 GLU A CA 1
ATOM 2895 C C . GLU A 1 387 ? -28.394 -4.058 3.576 1.00 92.12 387 GLU A C 1
ATOM 2897 O O . GLU A 1 387 ? -28.919 -5.067 4.041 1.00 92.12 387 GLU A O 1
ATOM 2902 N N . GLN A 1 388 ? -27.700 -4.104 2.434 1.00 87.00 388 GLN A N 1
ATOM 2903 C CA . GLN A 1 388 ? -27.456 -5.360 1.717 1.00 87.00 388 GLN A CA 1
ATOM 2904 C C . GLN A 1 388 ? -26.574 -6.323 2.521 1.00 87.00 388 GLN A C 1
ATOM 2906 O O . GLN A 1 388 ? -26.832 -7.525 2.507 1.00 87.00 388 GLN A O 1
ATOM 2911 N N . ASP A 1 389 ? -25.559 -5.820 3.225 1.00 81.81 389 ASP A N 1
ATOM 2912 C CA . ASP A 1 389 ? -24.713 -6.655 4.083 1.00 81.81 389 ASP A CA 1
ATOM 2913 C C . ASP A 1 389 ? -25.503 -7.211 5.280 1.00 81.81 389 ASP A C 1
ATOM 2915 O O . ASP A 1 389 ? -25.387 -8.396 5.571 1.00 81.81 389 ASP A O 1
ATOM 2919 N N . GLN A 1 390 ? -26.364 -6.405 5.915 1.00 82.44 390 GLN A N 1
ATOM 2920 C CA . GLN A 1 390 ? -27.203 -6.863 7.032 1.00 82.44 390 GLN A CA 1
ATOM 2921 C C . GLN A 1 390 ? -28.246 -7.904 6.608 1.00 82.44 390 GLN A C 1
ATOM 2923 O O . GLN A 1 390 ? -28.440 -8.890 7.310 1.00 82.44 390 GLN A O 1
ATOM 2928 N N . ASN A 1 391 ? -28.880 -7.729 5.445 1.00 81.62 391 ASN A N 1
ATOM 2929 C CA . ASN A 1 391 ? -29.885 -8.678 4.957 1.00 81.62 391 ASN A CA 1
ATOM 2930 C C . ASN A 1 391 ? -29.281 -10.023 4.521 1.00 81.62 391 ASN A C 1
ATOM 2932 O O . ASN A 1 391 ? -29.963 -11.040 4.565 1.00 81.62 391 ASN A O 1
ATOM 2936 N N . ASN A 1 392 ? -28.008 -10.056 4.110 1.00 75.81 392 ASN A N 1
ATOM 2937 C CA . ASN A 1 392 ? -27.345 -11.310 3.740 1.00 75.81 392 ASN A CA 1
ATOM 2938 C C . ASN A 1 392 ? -27.008 -12.197 4.951 1.00 75.81 392 ASN A C 1
ATOM 2940 O O . ASN A 1 392 ? -26.772 -13.386 4.756 1.00 75.81 392 ASN A O 1
ATOM 2944 N N . ASP A 1 393 ? -26.986 -11.645 6.168 1.00 75.50 393 ASP A N 1
ATOM 2945 C CA . ASP A 1 393 ? -26.713 -12.406 7.392 1.00 75.50 393 ASP A CA 1
ATOM 2946 C C . ASP A 1 393 ? -27.974 -13.103 7.956 1.00 75.50 393 ASP A C 1
ATOM 2948 O O . ASP A 1 393 ? -27.844 -14.007 8.779 1.00 75.50 393 ASP A O 1
ATOM 2952 N N . GLU A 1 394 ? -29.186 -12.729 7.518 1.00 76.50 394 GLU A N 1
ATOM 2953 C CA . GLU A 1 394 ? -30.453 -13.308 8.013 1.00 76.50 394 GLU A CA 1
ATOM 2954 C C . GLU A 1 394 ? -30.954 -14.526 7.208 1.00 76.50 394 GLU A C 1
ATOM 2956 O O . GLU A 1 394 ? -31.809 -15.263 7.693 1.00 76.50 394 GLU A O 1
ATOM 2961 N N . ASP A 1 395 ? -30.406 -14.786 6.015 1.00 65.62 395 ASP A N 1
ATOM 2962 C CA . ASP A 1 395 ? -30.822 -15.896 5.133 1.00 65.62 395 ASP A CA 1
ATOM 2963 C C . ASP A 1 395 ? -30.014 -17.206 5.338 1.00 65.62 395 ASP A C 1
ATOM 2965 O O . ASP A 1 395 ? -30.203 -18.176 4.597 1.00 65.62 395 ASP A O 1
ATOM 2969 N N . ASP A 1 396 ? -29.099 -17.243 6.316 1.00 58.81 396 ASP A N 1
ATOM 2970 C CA . ASP A 1 396 ? -28.208 -18.387 6.599 1.00 58.81 396 ASP A CA 1
ATOM 2971 C C . ASP A 1 396 ? -28.620 -19.233 7.838 1.00 58.81 396 ASP A C 1
ATOM 2973 O O . ASP A 1 396 ? -27.900 -20.177 8.190 1.00 58.81 396 ASP A O 1
ATOM 2977 N N . ASP A 1 397 ? -29.781 -18.955 8.453 1.00 53.09 397 ASP A N 1
ATOM 2978 C CA . ASP A 1 397 ? -30.469 -19.815 9.448 1.00 53.09 397 ASP A CA 1
ATOM 2979 C C . ASP A 1 397 ? -31.587 -20.661 8.797 1.00 53.09 397 ASP A C 1
ATOM 2981 O O . ASP A 1 397 ? -31.769 -21.836 9.214 1.00 53.09 397 ASP A O 1
#

Foldseek 3Di:
DVVLVVLLVVLVVDPDLVSNQVSLVVLLVVLLDVVQQCDADPVRAHSLLSLLVQCLPPSCVVSSLSNLVSNLVSCVVPCVPDVVSLVVLQVNLQVSLQVQLQRVHALSSNCSSCPRSVHDQCDADPVRDGSVNSPNVVSPVPPDDPDDDDDDDDDDDPDDDDPDDPDPDPPDDDDDDDPPDDPDDCPDPVVVVVVVVVVVVVVVVVVVVVVVVVVVVVVVVVVVVVVVVVVVVVVVVVVVVVVVVVVVVVVVVVVVVVVVVVVVVVVVVVVVVVVVVVVVCVVVVVVPDPPDPDDDDDDDDDDDDDDDDPPPPPPDVVVVVVVVVVVVVVVVVVVVVVVVVVVVVVVVVPPQDPVNLVVLVVCCVVVVNPSVCSVVVVVVVVVVVVVVVVVVVVVPD

Secondary structure (DSSP, 8-state):
-HHHHHHHHHHHH---HHHHHHHHHHHHHHTTSGGGTS-B-TTS-BHHHHHHHHHTSTT-HHHHHHHHHHHHHHHHHHGGG-HHHHHHHHHHHHHHHHHHHTTT--HHHHHIIIIIT---SS---TTS--TTTTTHHHHHHTS---------------------------------------------HHHHHHHHHHHHHHHHHHHHHHHHHHHHHHHHHHHHHHHHHHHHHHHHHHHHHHHHHHHHHHHHHHHHHHHHHHHHHHHHHHHHHHHHHHHHHHHTTTTSS------------------------PPPHHHHHHHHHHHHHHHHHHHHHHHHHHHHHHHHHTS--HHHHHHHHHHHHHHT--HHHHHHHHHHHHHHHHHHHHHHTSTT-

Sequence (397 aa):
MRGVMAMAVAMAGCGGGDAATAAFAKVAALSTRNSVLDATDRCGRTALHHAALSANVKGRILAARACAAAIATAAKNNSPHNPANHWSMHRTSSVILHCMCGRAGDALLVAILLDDLGASTSVKNKAGLTPRDLGLNTLIRRELPPLSCDAVPEDGVTYSSPDGMDLDIPSANPLNQSISTNPSTSTSFHDICKSAISSIESTLAALQSHHKSSQQALLDSINSTKDSMESLTCRISHDRNVNQALLSRVQKIVPLKKRVQKLKTDLRDIRKRNEAVEEGIKELGLIGCVSVQSDTTESGPTASKITDKPLVTKPSPNKAKRDIWLLQGYIESKEIEEREWMDKISALNHQPTPCEDLCKLVFSSCCQVPLDQVDMLIDPLLEWLQEQDQNNDEDDD

pLDDT: mean 78.03, std 19.2, range [35.75, 98.12]

Organism: NCBI:txid329046

InterPro domains:
  IPR036770 Ankyrin repeat-containing domain superfamily [G3DSA:1.25.40.20] (20-138)
  IPR051642 Regulatory protein SWI6-like [PTHR43828] (31-386)

Radius of gyration: 40.66 Å; chains: 1; bounding box: 88×68×145 Å